Protein AF-A0A378X052-F1 (afdb_monomer_lite)

Organism: NCBI:txid134964

Secondary structure (DSSP, 8-state):
-HHHHIIIIIIHHHHHHHHTHHHHHHHHHHHHHHHHHHHHHHHHHHHHHHHHHS-SS--TT-GGGSHHHHHHHHHHHHHTTSS-HHHHHHHHHHHHTTT-BGGGTSEEGGG---EETTSBHHHHHHHHHHHT-SEEEEESSSTT-EEEEEEHHHHGGGGGGTTTSBGGGTPBPPPEEETT-BHHHHHHHHHHHT--EEEEE-TTSSEEEEEEHHHHHHHHH-S---TTTT----SEEEEETTEEEEETTSBHHHHHHHHT-----TT--BHHHHHHHHHTSPPPTT-EEEETTEEEEEEEEE-TTS-EEEEEEEEEEPPP--S-SSSSS--S--------------------------EEGGGS-HHHHHHHHHHHHHHHHTT-S-EEEEEETTS-EEEEE-EEETTEEE-HHHHHHHHHHHTT---EEEEEEES--TT-HHHHHHHHH-TT-EEEEE-TTS-EEEEE-------

Sequence (475 aa):
MVVIDYVVIGVGPRTLGRQHAYSISLAAALPVQAIGALLGPVSRLLIMIGNAITPGRGFRNGPFASEVELREIVDMAQQSGVVDSEERRMIQSVFELGDTAARAVMVPRTEMVWIEADKTVAQAMSLAVRSGHSRIPVVGENVDDILGVVYLKDLVPYADRGRSVQVRAVMRPAVFVPDSKPLDALLDEMQRRRNHMALLVDEYGGIAGLVTIEDVLEEIVGEIADEYDTDEIAPVEELGEGVYRVSTRLPVEDLGELFGLEIEEEDVDTVGGMLAHTLGRVPLPGSEVVVHGLLLQGEGGADTRGRVRVHTVVARRAEEPDELSGALADAGRGDRQGGKRRRDTRTEMAMTERESAELNTADLNAEDGKLLVLARGAMGRTGGVAGAAIRDTDGRTYAAGTVDLNTLSLSALQAAVAAAISSGAEGFEAAVLVGGQDSDPGVAAVREVSTSAVVIVTDRKGTTYRTVAGTETAR

pLDDT: mean 80.29, std 18.68, range [25.03, 97.5]

InterPro domains:
  IPR000644 CBS domain [PF00571] (107-156)
  IPR000644 CBS domain [PF00571] (167-221)
  IPR000644 CBS domain [PS51371] (106-165)
  IPR000644 CBS domain [PS51371] (170-227)
  IPR000644 CBS domain [SM00116] (111-160)
  IPR000644 CBS domain [SM00116] (173-221)
  IPR002550 CNNM, transmembrane domain [PF01595] (7-87)
  IPR002550 CNNM, transmembrane domain [PS51846] (1-87)
  IPR005170 Transporter-associated domain [PF03471] (238-294)
  IPR005170 Transporter-associated domain [SM01091] (237-319)
  IPR016169 FAD-binding, type PCMH, subdomain 2 [G3DSA:3.30.465.10] (228-316)
  IPR016193 Cytidine deaminase-like [SSF53927] (367-438)
  IPR036318 FAD-binding, type PCMH-like superfamily [SSF56176] (234-297)
  IPR044751 Ion transporter-like, CBS domain [cd04590] (102-218)
  IPR046342 CBS domain superfamily [G3DSA:3.10.580.10] (81-227)
  IPR046342 CBS domain superfamily [SSF54631] (90-224)
  IPR060251 Cytidine deaminase-like, bacterial [PF26947] (364-462)

Radius of gyration: 33.69 Å; chains: 1; bounding box: 62×85×110 Å

Foldseek 3Di:
DVVCCCCVVNPVCVVCCVVPVPVVCVVCVVVVVVVCVVCVVVVVVVQVVVVVPDDDDRDPVHPCPDPVVVLVVLVVCCVVVNADPLRSQLVVLVVCLQVDFQLVLFDFLVRAAAEEQQDFLCVVLVSCVLLVHQKHFYAYPDSQRTAAIAGNVQSVVCNVPRRPHTNNVRGDHAAEDARRDRLVVVLVVCVVVVNFKHFHAYPVRGTRGMDGNVSSVCSSNPPPPDPPPPPPPPQWDDPDPQKIKGFQAAFPVVVCVSVVHDDDDPVAGGNLRVLCVQVVHADFQQRWDQDRQKIKGFHFQQDPVRGGHGGIIIIHGHDDDDDPPPPPPPPDDDDDDDDDDDDDDDDDDDDDDDDFDKAFLVPDDPLVVVQLVLQLVQCVVVVALKKKKWAAPVRDIFIHCWDDDPVDTAHNLRVRLVVCVVVPGQATAEMEMANDDLPHVSVVVNCVRPVNHWYWYAHNVSGIITTNHHPDDDD

Structure (mmCIF, N/CA/C/O backbone):
data_AF-A0A378X052-F1
#
_entry.id   AF-A0A378X052-F1
#
loop_
_atom_site.group_PDB
_atom_site.id
_atom_site.type_symbol
_atom_site.label_atom_id
_atom_site.label_alt_id
_atom_site.label_comp_id
_atom_site.label_asym_id
_atom_site.label_entity_id
_atom_site.label_seq_id
_atom_site.pdbx_PDB_ins_code
_atom_site.Cartn_x
_atom_site.Cartn_y
_atom_site.Cartn_z
_atom_site.occupancy
_atom_site.B_iso_or_equiv
_atom_site.auth_seq_id
_atom_site.auth_comp_id
_atom_site.auth_asym_id
_atom_site.auth_atom_id
_atom_site.pdbx_PDB_model_num
ATOM 1 N N . MET A 1 1 ? -18.579 13.315 57.431 1.00 73.12 1 MET A N 1
ATOM 2 C CA . MET A 1 1 ? -19.078 12.081 56.791 1.00 73.12 1 MET A CA 1
ATOM 3 C C . MET A 1 1 ? -18.590 11.983 55.354 1.00 73.12 1 MET A C 1
ATOM 5 O O . MET A 1 1 ? -17.701 11.185 55.135 1.00 73.12 1 MET A O 1
ATOM 9 N N . VAL A 1 2 ? -18.990 12.873 54.437 1.00 84.69 2 VAL A N 1
ATOM 10 C CA . VAL A 1 2 ? -18.574 12.820 53.011 1.00 84.69 2 VAL A CA 1
ATOM 11 C C . VAL A 1 2 ? -17.053 12.752 52.788 1.00 84.69 2 VAL A C 1
ATOM 13 O O . VAL A 1 2 ? -16.582 11.921 52.025 1.00 84.69 2 VAL A O 1
ATOM 16 N N . VAL A 1 3 ? -16.264 13.575 53.488 1.00 85.62 3 VAL A N 1
ATOM 17 C CA . VAL A 1 3 ? -14.790 13.555 53.366 1.00 85.62 3 VAL A CA 1
ATOM 18 C C . VAL A 1 3 ? -14.187 12.253 53.902 1.00 85.62 3 VAL A C 1
ATOM 20 O O . VAL A 1 3 ? -13.222 11.741 53.346 1.00 85.62 3 VAL A O 1
ATOM 23 N N . ILE A 1 4 ? -14.769 11.700 54.969 1.00 89.75 4 ILE A N 1
ATOM 24 C CA . ILE A 1 4 ? -14.301 10.447 55.571 1.00 89.75 4 ILE A CA 1
ATOM 25 C C . ILE A 1 4 ? -14.615 9.284 54.629 1.00 89.75 4 ILE A C 1
ATOM 27 O O . ILE A 1 4 ? -13.723 8.492 54.356 1.00 89.75 4 ILE A O 1
ATOM 31 N N . ASP A 1 5 ? -15.821 9.230 54.062 1.00 85.44 5 ASP A N 1
ATOM 32 C CA . ASP A 1 5 ? -16.179 8.222 53.057 1.00 85.44 5 ASP A CA 1
ATOM 33 C C . ASP A 1 5 ? -15.299 8.333 51.810 1.00 85.44 5 ASP A C 1
ATOM 35 O O . ASP A 1 5 ? -14.776 7.329 51.330 1.00 85.44 5 ASP A O 1
ATOM 39 N N . TYR A 1 6 ? -15.050 9.550 51.319 1.00 88.50 6 TYR A N 1
ATOM 40 C CA . TYR A 1 6 ? -14.163 9.764 50.176 1.00 88.50 6 TYR A CA 1
ATOM 41 C C . TYR A 1 6 ? -12.750 9.225 50.435 1.00 88.50 6 TYR A C 1
ATOM 43 O O . TYR A 1 6 ? -12.160 8.580 49.569 1.00 88.50 6 TYR A O 1
ATOM 51 N N . VAL A 1 7 ? -12.208 9.433 51.637 1.00 90.38 7 VAL A N 1
ATOM 52 C CA . VAL A 1 7 ? -10.859 8.975 51.989 1.00 90.38 7 VAL A CA 1
ATOM 53 C C . VAL A 1 7 ? -10.820 7.475 52.282 1.00 90.38 7 VAL A C 1
ATOM 55 O O . VAL A 1 7 ? -9.924 6.794 51.794 1.00 90.38 7 VAL A O 1
ATOM 58 N N . VAL A 1 8 ? -11.767 6.943 53.053 1.00 89.62 8 VAL A N 1
ATOM 59 C CA . VAL A 1 8 ? -11.741 5.549 53.529 1.00 89.62 8 VAL A CA 1
ATOM 60 C C . VAL A 1 8 ? -12.218 4.568 52.460 1.00 89.62 8 VAL A C 1
ATOM 62 O O . VAL A 1 8 ? -11.667 3.477 52.356 1.00 89.62 8 VAL A O 1
ATOM 65 N N . ILE A 1 9 ? -13.209 4.950 51.652 1.00 86.56 9 ILE A N 1
ATOM 66 C CA . ILE A 1 9 ? -13.815 4.082 50.631 1.00 86.56 9 ILE A CA 1
ATOM 67 C C . ILE A 1 9 ? -13.264 4.416 49.240 1.00 86.56 9 ILE A C 1
ATOM 69 O O . ILE A 1 9 ? -13.000 3.514 48.449 1.00 86.56 9 ILE A O 1
ATOM 73 N N . GLY A 1 10 ? -13.058 5.700 48.935 1.00 82.38 10 GLY A N 1
ATOM 74 C CA . GLY A 1 10 ? -12.621 6.141 47.608 1.00 82.38 10 GLY A CA 1
ATOM 75 C C . GLY A 1 10 ? -11.108 6.062 47.397 1.00 82.38 10 GLY A C 1
ATOM 76 O O . GLY A 1 10 ? -10.620 5.298 46.562 1.00 82.38 10 GLY A O 1
ATOM 77 N N . VAL A 1 11 ? -10.354 6.890 48.123 1.00 88.75 11 VAL A N 1
ATOM 78 C CA . VAL A 1 11 ? -8.930 7.140 47.835 1.00 88.75 11 VAL A CA 1
ATOM 79 C C . VAL A 1 11 ? -8.008 6.136 48.521 1.00 88.75 11 VAL A C 1
ATOM 81 O O . VAL A 1 11 ? -7.130 5.575 47.871 1.00 88.75 11 VAL A O 1
ATOM 84 N N . GLY A 1 12 ? -8.198 5.880 49.816 1.00 89.81 12 GLY A N 1
ATOM 85 C CA . GLY A 1 12 ? -7.328 5.026 50.629 1.00 89.81 12 GLY A CA 1
ATOM 86 C C . GLY A 1 12 ? -7.104 3.632 50.032 1.00 89.81 12 GLY A C 1
ATOM 87 O O . GLY A 1 12 ? -5.948 3.258 49.820 1.00 89.81 12 GLY A O 1
ATOM 88 N N . PRO A 1 13 ? -8.167 2.885 49.677 1.00 87.50 13 PRO A N 1
ATOM 89 C CA . PRO A 1 13 ? -8.038 1.556 49.086 1.00 87.50 13 PRO A CA 1
ATOM 90 C C . PRO A 1 13 ? -7.325 1.575 47.730 1.00 87.50 13 PRO A C 1
ATOM 92 O O . PRO A 1 13 ? -6.479 0.721 47.475 1.00 87.50 13 PRO A O 1
ATOM 95 N N . ARG A 1 14 ? -7.606 2.569 46.874 1.00 83.25 14 ARG A N 1
ATOM 96 C CA . ARG A 1 14 ? -6.952 2.708 45.560 1.00 83.25 14 ARG A CA 1
ATOM 97 C C . ARG A 1 14 ? -5.465 3.011 45.698 1.00 83.25 14 ARG A C 1
ATOM 99 O O . ARG A 1 14 ? -4.650 2.419 44.994 1.00 83.25 14 ARG A O 1
ATOM 106 N N . THR A 1 15 ? -5.102 3.899 46.618 1.00 86.31 15 THR A N 1
ATOM 107 C CA . THR A 1 15 ? -3.705 4.266 46.867 1.00 86.31 15 THR A CA 1
ATOM 108 C C . THR A 1 15 ? -2.921 3.093 47.451 1.00 86.31 15 THR A C 1
ATOM 110 O O . THR A 1 15 ? -1.849 2.764 46.946 1.00 86.31 15 THR A O 1
ATOM 113 N N . LEU A 1 16 ? -3.473 2.407 48.459 1.00 87.50 16 LEU A N 1
ATOM 114 C CA . LEU A 1 16 ? -2.845 1.224 49.056 1.00 87.50 16 LEU A CA 1
ATOM 115 C C . LEU A 1 16 ? -2.733 0.070 48.055 1.00 87.50 16 LEU A C 1
ATOM 117 O O . LEU A 1 16 ? -1.683 -0.566 47.984 1.00 87.50 16 LEU A O 1
ATOM 121 N N . GLY A 1 17 ? -3.773 -0.149 47.244 1.00 86.50 17 GLY A N 1
ATOM 122 C CA . GLY A 1 17 ? -3.787 -1.141 46.171 1.00 86.50 17 GLY A CA 1
ATOM 123 C C . GLY A 1 17 ? -2.704 -0.900 45.119 1.00 86.50 17 GLY A C 1
ATOM 124 O O . GLY A 1 17 ? -2.045 -1.847 44.704 1.00 86.50 17 GLY A O 1
ATOM 125 N N . ARG A 1 18 ? -2.453 0.360 44.733 1.00 84.00 18 ARG A N 1
ATOM 126 C CA . ARG A 1 18 ? -1.378 0.701 43.782 1.00 84.00 18 ARG A CA 1
ATOM 127 C C . ARG A 1 18 ? 0.019 0.573 44.386 1.00 84.00 18 ARG A C 1
ATOM 129 O O . ARG A 1 18 ? 0.934 0.143 43.695 1.00 84.00 18 ARG A O 1
ATOM 136 N N . GLN A 1 19 ? 0.191 0.922 45.660 1.00 88.31 19 GLN A N 1
ATOM 137 C CA . GLN A 1 19 ? 1.495 0.848 46.331 1.00 88.31 19 GLN A CA 1
ATOM 138 C C . GLN A 1 19 ? 1.898 -0.587 46.709 1.00 88.31 19 GLN A C 1
ATOM 140 O O . GLN A 1 19 ? 3.080 -0.913 46.686 1.00 88.31 19 GLN A O 1
ATOM 145 N N . HIS A 1 20 ? 0.931 -1.450 47.038 1.00 89.06 20 HIS A N 1
ATOM 146 C CA . HIS A 1 20 ? 1.164 -2.810 47.542 1.00 89.06 20 HIS A CA 1
ATOM 147 C C . HIS A 1 20 ? 0.427 -3.869 46.711 1.00 89.06 20 HIS A C 1
ATOM 149 O O . HIS A 1 20 ? -0.145 -4.819 47.252 1.00 89.06 20 HIS A O 1
ATOM 155 N N . ALA A 1 21 ? 0.436 -3.708 45.385 1.00 87.00 21 ALA A N 1
ATOM 156 C CA . ALA A 1 21 ? -0.347 -4.531 44.466 1.00 87.00 21 ALA A CA 1
ATOM 157 C C . ALA A 1 21 ? -0.115 -6.037 44.668 1.00 87.00 21 ALA A C 1
ATOM 159 O O . ALA A 1 21 ? -1.074 -6.793 44.796 1.00 87.00 21 ALA A O 1
ATOM 160 N N . TYR A 1 22 ? 1.142 -6.479 44.769 1.00 88.50 22 TYR A N 1
ATOM 161 C CA . TYR A 1 22 ? 1.477 -7.903 44.875 1.00 88.50 22 TYR A CA 1
ATOM 162 C C . TYR A 1 22 ? 0.982 -8.557 46.170 1.00 88.50 22 TYR A C 1
ATOM 164 O O . TYR A 1 22 ? 0.343 -9.605 46.125 1.00 88.50 22 TYR A O 1
ATOM 172 N N . SER A 1 23 ? 1.253 -7.954 47.328 1.00 89.94 23 SER A N 1
ATOM 173 C CA . SER A 1 23 ? 0.897 -8.525 48.632 1.00 89.94 23 SER A CA 1
ATOM 174 C C . SER A 1 23 ? -0.610 -8.511 48.877 1.00 89.94 23 SER A C 1
ATOM 176 O O . SER A 1 23 ? -1.155 -9.501 49.365 1.00 89.94 23 SER A O 1
ATOM 178 N N . ILE A 1 24 ? -1.294 -7.432 48.483 1.00 90.06 24 ILE A N 1
ATOM 179 C CA . ILE A 1 24 ? -2.757 -7.349 48.565 1.00 90.06 24 ILE A CA 1
ATOM 180 C C . ILE A 1 24 ? -3.399 -8.365 47.616 1.00 90.06 24 ILE A C 1
ATOM 182 O O . ILE A 1 24 ? -4.316 -9.071 48.029 1.00 90.06 24 ILE A O 1
ATOM 186 N N . SER A 1 25 ? -2.888 -8.509 46.389 1.00 88.44 25 SER A N 1
ATOM 187 C CA . SER A 1 25 ? -3.400 -9.503 45.435 1.00 88.44 25 SER A CA 1
ATOM 188 C C . SER A 1 25 ? -3.227 -10.932 45.950 1.00 88.44 25 SER A C 1
ATOM 190 O O . SER A 1 25 ? -4.158 -11.727 45.861 1.00 88.44 25 SER A O 1
ATOM 192 N N . LEU A 1 26 ? -2.074 -11.257 46.550 1.00 92.44 26 LEU A N 1
ATOM 193 C CA . LEU A 1 26 ? -1.825 -12.587 47.112 1.00 92.44 26 LEU A CA 1
ATOM 194 C C . LEU A 1 26 ? -2.755 -12.895 48.298 1.00 92.44 26 LEU A C 1
ATOM 196 O O . LEU A 1 26 ? -3.288 -13.998 48.396 1.00 92.44 26 LEU A O 1
ATOM 200 N N . ALA A 1 27 ? -2.976 -11.918 49.183 1.00 92.00 27 ALA A N 1
ATOM 201 C CA . ALA A 1 27 ? -3.874 -12.060 50.328 1.00 92.00 27 ALA A CA 1
ATOM 202 C C . ALA A 1 27 ? -5.351 -12.154 49.904 1.00 92.00 27 ALA A C 1
ATOM 204 O O . ALA A 1 27 ? -6.118 -12.927 50.479 1.00 92.00 27 ALA A O 1
ATOM 205 N N . ALA A 1 28 ? -5.745 -11.396 48.878 1.00 90.88 28 ALA A N 1
ATOM 206 C CA . ALA A 1 28 ? -7.096 -11.404 48.327 1.00 90.88 28 ALA A CA 1
ATOM 207 C C . ALA A 1 28 ? -7.382 -12.624 47.433 1.00 90.88 28 ALA A C 1
ATOM 209 O O . ALA A 1 28 ? -8.550 -12.935 47.199 1.00 90.88 28 ALA A O 1
ATOM 210 N N . ALA A 1 29 ? -6.355 -13.349 46.975 1.00 90.06 29 ALA A N 1
ATOM 211 C CA . ALA A 1 29 ? -6.505 -14.472 46.051 1.00 90.06 29 ALA A CA 1
ATOM 212 C C . ALA A 1 29 ? -7.447 -15.565 46.581 1.00 90.06 29 ALA A C 1
ATOM 214 O O . ALA A 1 29 ? -8.354 -15.986 45.868 1.00 90.06 29 ALA A O 1
ATOM 215 N N . LEU A 1 30 ? -7.274 -15.998 47.835 1.00 92.38 30 LEU A N 1
ATOM 216 C CA . LEU A 1 30 ? -8.109 -17.041 48.449 1.00 92.38 30 LEU A CA 1
ATOM 217 C C . LEU A 1 30 ? -9.591 -16.623 48.571 1.00 92.38 30 LEU A C 1
ATOM 219 O O . LEU A 1 30 ? -10.451 -17.369 48.097 1.00 92.38 30 LEU A O 1
ATOM 223 N N . PRO A 1 31 ? -9.921 -15.447 49.145 1.00 92.94 31 PRO A N 1
ATOM 224 C CA . PRO A 1 31 ? -11.292 -14.937 49.163 1.00 92.94 31 PRO A CA 1
ATOM 225 C C . PRO A 1 31 ? -11.916 -14.828 47.769 1.00 92.94 31 PRO A C 1
ATOM 227 O O . PRO A 1 31 ? -13.042 -15.277 47.559 1.00 92.94 31 PRO A O 1
ATOM 230 N N . VAL A 1 32 ? -11.180 -14.269 46.806 1.00 90.38 32 VAL A N 1
ATOM 231 C CA . VAL A 1 32 ? -11.664 -14.073 45.434 1.00 90.38 32 VAL A CA 1
ATOM 232 C C . VAL A 1 32 ? -11.910 -15.415 44.741 1.00 90.38 32 VAL A C 1
ATOM 234 O O . VAL A 1 32 ? -12.939 -15.582 44.091 1.00 90.38 32 VAL A O 1
ATOM 237 N N . GLN A 1 33 ? -11.035 -16.406 44.931 1.00 88.19 33 GLN A N 1
ATOM 238 C CA . GLN A 1 33 ? -11.235 -17.759 44.401 1.00 88.19 33 GLN A CA 1
ATOM 239 C C . GLN A 1 33 ? -12.450 -18.454 45.019 1.00 88.19 33 GLN A C 1
ATOM 241 O O . GLN A 1 33 ? -13.206 -19.104 44.300 1.00 88.19 33 GLN A O 1
ATOM 246 N N . ALA A 1 34 ? -12.674 -18.301 46.327 1.00 92.06 34 ALA A N 1
ATOM 247 C CA . ALA A 1 34 ? -13.849 -18.859 46.992 1.00 92.06 34 ALA A CA 1
ATOM 248 C C . ALA A 1 34 ? -15.151 -18.246 46.448 1.00 92.06 34 ALA A C 1
ATOM 250 O O . ALA A 1 34 ? -16.103 -18.970 46.150 1.00 92.06 34 ALA A O 1
ATOM 251 N N . ILE A 1 35 ? -15.171 -16.925 46.247 1.00 92.69 35 ILE A N 1
ATOM 252 C CA . ILE A 1 35 ? -16.292 -16.212 45.621 1.00 92.69 35 ILE A CA 1
ATOM 253 C C . ILE A 1 35 ? -16.491 -16.684 44.175 1.00 92.69 35 ILE A C 1
ATOM 255 O O . ILE A 1 35 ? -17.616 -16.981 43.777 1.00 92.69 35 ILE A O 1
ATOM 259 N N . GLY A 1 36 ? -15.411 -16.813 43.402 1.00 85.88 36 GLY A N 1
ATOM 260 C CA . GLY A 1 36 ? -15.455 -17.299 42.024 1.00 85.88 36 GLY A CA 1
ATOM 261 C C . GLY A 1 36 ? -15.967 -18.737 41.912 1.00 85.88 36 GLY A C 1
ATOM 262 O O . GLY A 1 36 ? -16.753 -19.041 41.020 1.00 85.88 36 GLY A O 1
ATOM 263 N N . ALA A 1 37 ? -15.596 -19.617 42.844 1.00 89.75 37 ALA A N 1
ATOM 264 C CA . ALA A 1 37 ? -16.105 -20.985 42.898 1.00 89.75 37 ALA A CA 1
ATOM 265 C C . ALA A 1 37 ? -17.599 -21.036 43.262 1.00 89.75 37 ALA A C 1
ATOM 267 O O . ALA A 1 37 ? -18.335 -21.851 42.708 1.00 89.75 37 ALA A O 1
ATOM 268 N N . LEU A 1 38 ? -18.052 -20.146 44.152 1.00 93.56 38 LEU A N 1
ATOM 269 C CA . LEU A 1 38 ? -19.451 -20.048 44.568 1.00 93.56 38 LEU A CA 1
ATOM 270 C C . LEU A 1 38 ? -20.352 -19.464 43.467 1.00 93.56 38 LEU A C 1
ATOM 272 O O . LEU A 1 38 ? -21.438 -19.984 43.224 1.00 93.56 38 LEU A O 1
ATOM 276 N N . LEU A 1 39 ? -19.908 -18.396 42.799 1.00 91.19 39 LEU A N 1
ATOM 277 C CA . LEU A 1 39 ? -20.659 -17.707 41.740 1.00 91.19 39 LEU A CA 1
ATOM 278 C C . LEU A 1 39 ? -20.468 -18.338 40.351 1.00 91.19 39 LEU A C 1
ATOM 280 O O . LEU A 1 39 ? -21.279 -18.112 39.455 1.00 91.19 39 LEU A O 1
ATOM 284 N N . GLY A 1 40 ? -19.437 -19.163 40.166 1.00 86.06 40 GLY A N 1
ATOM 285 C CA . GLY A 1 40 ? -19.103 -19.822 38.901 1.00 86.06 40 GLY A CA 1
ATOM 286 C C . GLY A 1 40 ? -20.230 -20.641 38.247 1.00 86.06 40 GLY A C 1
ATOM 287 O O . GLY A 1 40 ? -20.376 -20.582 37.027 1.00 86.06 40 GLY A O 1
ATOM 288 N N . PRO A 1 41 ? -21.064 -21.399 38.988 1.00 89.62 41 PRO A N 1
ATOM 289 C CA . PRO A 1 41 ? -22.202 -22.109 38.405 1.00 89.62 41 PRO A CA 1
ATOM 290 C C . PRO A 1 41 ? -23.249 -21.148 37.834 1.00 89.62 41 PRO A C 1
ATOM 292 O O . PRO A 1 41 ? -23.812 -21.405 36.771 1.00 89.62 41 PRO A O 1
ATOM 295 N N . VAL A 1 42 ? -23.476 -20.025 38.523 1.00 90.50 42 VAL A N 1
ATOM 296 C CA . VAL A 1 42 ? -24.432 -18.991 38.113 1.00 90.50 42 VAL A CA 1
ATOM 297 C C . VAL A 1 42 ? -23.926 -18.281 36.862 1.00 90.50 42 VAL A C 1
ATOM 299 O O . VAL A 1 42 ? -24.674 -18.148 35.898 1.00 90.50 42 VAL A O 1
ATOM 302 N N . SER A 1 43 ? -22.648 -17.890 36.828 1.00 83.69 43 SER A N 1
ATOM 303 C CA . SER A 1 43 ? -22.068 -17.240 35.649 1.00 83.69 43 SER A CA 1
ATOM 304 C C . SER A 1 43 ? -22.078 -18.156 34.423 1.00 83.69 43 SER A C 1
ATOM 306 O O . SER A 1 43 ? -22.473 -17.718 33.346 1.00 83.69 43 SER A O 1
ATOM 308 N N . ARG A 1 44 ? -21.746 -19.447 34.571 1.00 82.62 44 ARG A N 1
ATOM 309 C CA . ARG A 1 44 ? -21.831 -20.430 33.473 1.00 82.62 44 ARG A CA 1
ATOM 310 C C . ARG A 1 44 ? -23.252 -20.609 32.952 1.00 82.62 44 ARG A C 1
ATOM 312 O O . ARG A 1 44 ? -23.435 -20.707 31.742 1.00 82.62 44 ARG A O 1
ATOM 319 N N . LEU A 1 45 ? -24.244 -20.645 33.843 1.00 86.38 45 LEU A N 1
ATOM 320 C CA . LEU A 1 45 ? -25.652 -20.720 33.456 1.00 86.38 45 LEU A CA 1
ATOM 321 C C . LEU A 1 45 ? -26.068 -19.477 32.656 1.00 86.38 45 LEU A C 1
ATOM 323 O O . LEU A 1 45 ? -26.689 -19.607 31.605 1.00 86.38 45 LEU A O 1
ATOM 327 N N . LEU A 1 46 ? -25.675 -18.284 33.111 1.00 84.62 46 LEU A N 1
ATOM 328 C CA . LEU A 1 46 ? -25.952 -17.028 32.410 1.00 84.62 46 LEU A CA 1
ATOM 329 C C . LEU A 1 46 ? -25.262 -16.963 31.039 1.00 84.62 46 LEU A C 1
ATOM 331 O O . LEU A 1 46 ? -25.900 -16.571 30.068 1.00 84.62 46 LEU A O 1
ATOM 335 N N . ILE A 1 47 ? -24.003 -17.403 30.930 1.00 80.31 47 ILE A N 1
ATOM 336 C CA . ILE A 1 47 ? -23.273 -17.477 29.651 1.00 80.31 47 ILE A CA 1
ATOM 337 C C . ILE A 1 47 ? -23.941 -18.476 28.697 1.00 80.31 47 ILE A C 1
ATOM 339 O O . ILE A 1 47 ? -24.064 -18.195 27.508 1.00 80.31 47 ILE A O 1
ATOM 343 N N . MET A 1 48 ? -24.406 -19.625 29.200 1.00 82.06 48 MET A N 1
ATOM 344 C CA . MET A 1 48 ? -25.129 -20.615 28.394 1.00 82.06 48 MET A CA 1
ATOM 345 C C . MET A 1 48 ? -26.423 -20.028 27.819 1.00 82.06 48 MET A C 1
ATOM 347 O O . MET A 1 48 ? -26.689 -20.194 26.632 1.00 82.06 48 MET A O 1
ATOM 351 N N . ILE A 1 49 ? -27.202 -19.325 28.647 1.00 84.56 49 ILE A N 1
ATOM 352 C CA . ILE A 1 49 ? -28.439 -18.661 28.217 1.00 84.56 49 ILE A CA 1
ATOM 353 C C . ILE A 1 49 ? -28.123 -17.544 27.214 1.00 84.56 49 ILE A C 1
ATOM 355 O O . ILE A 1 49 ? -28.766 -17.467 26.172 1.00 84.56 49 ILE A O 1
ATOM 359 N N . GLY A 1 50 ? -27.104 -16.722 27.481 1.00 79.06 50 GLY A N 1
ATOM 360 C CA . GLY A 1 50 ? -26.674 -15.652 26.578 1.00 79.06 50 GLY A CA 1
ATOM 361 C C . GLY A 1 50 ? -26.249 -16.175 25.204 1.00 79.06 50 GLY A C 1
ATOM 362 O O . GLY A 1 50 ? -26.752 -15.711 24.187 1.00 79.06 50 GLY A O 1
ATOM 363 N N . ASN A 1 51 ? -25.409 -17.212 25.163 1.00 79.44 51 ASN A N 1
ATOM 364 C CA . ASN A 1 51 ? -24.964 -17.838 23.913 1.00 79.44 51 ASN A CA 1
ATOM 365 C C . ASN A 1 51 ? -26.105 -18.520 23.132 1.00 79.44 51 ASN A C 1
ATOM 367 O O . ASN A 1 51 ? -25.975 -18.712 21.929 1.00 79.44 51 ASN A O 1
ATOM 371 N N . ALA A 1 52 ? -27.199 -18.913 23.793 1.00 80.81 52 ALA A N 1
ATOM 372 C CA . ALA A 1 52 ? -28.370 -19.489 23.129 1.00 80.81 52 ALA A CA 1
ATOM 373 C C . ALA A 1 52 ? -29.272 -18.427 22.476 1.00 80.81 52 ALA A C 1
ATOM 375 O O . ALA A 1 52 ? -30.022 -18.747 21.556 1.00 80.81 52 ALA A O 1
ATOM 376 N N . ILE A 1 53 ? -29.221 -17.184 22.963 1.00 82.81 53 ILE A N 1
ATOM 377 C CA . ILE A 1 53 ? -30.058 -16.072 22.491 1.00 82.81 53 ILE A CA 1
ATOM 378 C C . ILE A 1 53 ? -29.320 -15.234 21.434 1.00 82.81 53 ILE A C 1
ATOM 380 O O . ILE A 1 53 ? -29.954 -14.712 20.519 1.00 82.81 53 ILE A O 1
ATOM 384 N N . THR A 1 54 ? -27.993 -15.122 21.524 1.00 70.94 54 THR A N 1
ATOM 385 C CA . THR A 1 54 ? -27.187 -14.307 20.604 1.00 70.94 54 THR A CA 1
ATOM 386 C C . THR A 1 54 ? -26.728 -15.115 19.376 1.00 70.94 54 THR A C 1
ATOM 388 O O . THR A 1 54 ? -26.097 -16.159 19.545 1.00 70.94 54 THR A O 1
ATOM 391 N N . PRO A 1 55 ? -26.977 -14.655 18.133 1.00 57.06 55 PRO A N 1
ATOM 392 C CA . PRO A 1 55 ? -26.474 -15.316 16.926 1.00 57.06 55 PRO A CA 1
ATOM 393 C C . PRO A 1 55 ? -24.953 -15.122 16.762 1.00 57.06 55 PRO A C 1
ATOM 395 O O . PRO A 1 55 ? -24.460 -14.001 16.842 1.00 57.06 55 PRO A O 1
ATOM 398 N N . GLY A 1 56 ? -24.203 -16.205 16.513 1.00 71.00 56 GLY A N 1
ATOM 399 C CA . GLY A 1 56 ? -22.753 -16.168 16.255 1.00 71.00 56 GLY A CA 1
ATOM 400 C C . GLY A 1 56 ? -21.964 -17.330 16.878 1.00 71.00 56 GLY A C 1
ATOM 401 O O . GLY A 1 56 ? -22.532 -18.251 17.466 1.00 71.00 56 GLY A O 1
ATOM 402 N N . ARG A 1 57 ? -20.627 -17.304 16.757 1.00 58.00 57 ARG A N 1
ATOM 403 C CA . ARG A 1 57 ? -19.727 -18.219 17.487 1.00 58.00 57 ARG A CA 1
ATOM 404 C C . ARG A 1 57 ? -19.631 -17.743 18.944 1.00 58.00 57 ARG A C 1
ATOM 406 O O . ARG A 1 57 ? -18.889 -16.817 19.237 1.00 58.00 57 ARG A O 1
ATOM 413 N N . GLY A 1 58 ? -20.403 -18.344 19.850 1.00 56.94 58 GLY A N 1
ATOM 414 C CA . GLY A 1 58 ? -20.399 -17.974 21.274 1.00 56.94 58 GLY A CA 1
ATOM 415 C C . GLY A 1 58 ? -19.023 -18.106 21.951 1.00 56.94 58 GLY A C 1
ATOM 416 O O . GLY A 1 58 ? -18.203 -18.950 21.582 1.00 56.94 58 GLY A O 1
ATOM 417 N N . PHE A 1 59 ? -18.772 -17.294 22.983 1.00 56.47 59 PHE A N 1
ATOM 418 C CA . PHE A 1 59 ? -17.493 -17.272 23.701 1.00 56.47 59 PHE A CA 1
ATOM 419 C C . PHE A 1 59 ? -17.375 -18.458 24.672 1.00 56.47 59 PHE A C 1
ATOM 421 O O . PHE A 1 59 ? -18.161 -18.586 25.614 1.00 56.47 59 PHE A O 1
ATOM 428 N N . ARG A 1 60 ? -16.358 -19.317 24.485 1.00 54.97 60 ARG A N 1
ATOM 429 C CA . ARG A 1 60 ? -16.105 -20.513 25.324 1.00 54.97 60 ARG A CA 1
ATOM 430 C C . ARG A 1 60 ? -15.863 -20.204 26.812 1.00 54.97 60 ARG A C 1
ATOM 432 O O . ARG A 1 60 ? -16.156 -21.058 27.642 1.00 54.97 60 ARG A O 1
ATOM 439 N N . ASN A 1 61 ? -15.377 -19.003 27.139 1.00 55.44 61 ASN A N 1
ATOM 440 C CA . ASN A 1 61 ? -15.072 -18.560 28.508 1.00 55.44 61 ASN A CA 1
ATOM 441 C C . ASN A 1 61 ? -15.985 -17.415 29.003 1.00 55.44 61 ASN A C 1
ATOM 443 O O . ASN A 1 61 ? -15.726 -16.838 30.056 1.00 55.44 61 ASN A O 1
ATOM 447 N N . GLY A 1 62 ? -17.063 -17.099 28.273 1.00 55.78 62 GLY A N 1
ATOM 448 C CA . GLY A 1 62 ? -17.868 -15.894 28.500 1.00 55.78 62 GLY A CA 1
ATOM 449 C C . GLY A 1 62 ? -17.229 -14.626 27.911 1.00 55.78 62 GLY A C 1
ATOM 450 O O . GLY A 1 62 ? -16.109 -14.685 27.407 1.00 55.78 62 GLY A O 1
ATOM 451 N N . PRO A 1 63 ? -17.932 -13.481 27.948 1.00 53.50 63 PRO A N 1
ATOM 452 C CA . PRO A 1 63 ? -17.456 -12.230 27.345 1.00 53.50 63 PRO A CA 1
ATOM 453 C C . PRO A 1 63 ? -16.262 -11.597 28.095 1.00 53.50 63 PRO A C 1
ATOM 455 O O . PRO A 1 63 ? -15.531 -10.799 27.519 1.00 53.50 63 PRO A O 1
ATOM 458 N N . PHE A 1 64 ? -16.015 -12.011 29.343 1.00 51.62 64 PHE A N 1
ATOM 459 C CA . PHE A 1 64 ? -15.101 -11.381 30.315 1.00 51.62 64 PHE A CA 1
ATOM 460 C C . PHE A 1 64 ? -13.639 -11.869 30.282 1.00 51.62 64 PHE A C 1
ATOM 462 O O . PHE A 1 64 ? -12.959 -11.846 31.298 1.00 51.62 64 PHE A O 1
ATOM 469 N N . ALA A 1 65 ? -13.197 -12.469 29.184 1.00 56.19 65 ALA A N 1
ATOM 470 C CA . ALA A 1 65 ? -11.786 -12.821 28.972 1.00 56.19 65 ALA A CA 1
ATOM 471 C C . ALA A 1 65 ? -11.425 -12.707 27.485 1.00 56.19 65 ALA A C 1
ATOM 473 O O . ALA A 1 65 ? -10.523 -13.383 26.989 1.00 56.19 65 ALA A O 1
ATOM 474 N N . SER A 1 66 ? -12.234 -11.944 26.749 1.00 65.50 66 SER A N 1
ATOM 475 C CA . SER A 1 66 ? -12.170 -11.838 25.301 1.00 65.50 66 SER A CA 1
ATOM 476 C C . SER A 1 66 ? -11.484 -10.538 24.902 1.00 65.50 66 SER A C 1
ATOM 478 O O . SER A 1 66 ? -11.372 -9.605 25.691 1.00 65.50 66 SER A O 1
ATOM 480 N N . GLU A 1 67 ? -11.064 -10.472 23.648 1.00 68.75 67 GLU A N 1
ATOM 481 C CA . GLU A 1 67 ? -10.617 -9.260 22.955 1.00 68.75 67 GLU A CA 1
ATOM 482 C C . GLU A 1 67 ? -11.520 -8.039 23.217 1.00 68.75 67 GLU A C 1
ATOM 484 O O . GLU A 1 67 ? -11.044 -6.911 23.245 1.00 68.75 67 GLU A O 1
ATOM 489 N N . VAL A 1 68 ? -12.811 -8.262 23.498 1.00 69.81 68 VAL A N 1
ATOM 490 C CA . VAL A 1 68 ? -13.782 -7.225 23.877 1.00 69.81 68 VAL A CA 1
ATOM 491 C C . VAL A 1 68 ? -13.399 -6.509 25.178 1.00 69.81 68 VAL A C 1
ATOM 493 O O . VAL A 1 68 ? -13.493 -5.291 25.237 1.00 69.81 68 VAL A O 1
ATOM 496 N N . GLU A 1 69 ? -12.912 -7.216 26.200 1.00 73.56 69 GLU A N 1
ATOM 497 C CA . GLU A 1 69 ? -12.493 -6.587 27.464 1.00 73.56 69 GLU A CA 1
ATOM 498 C C . GLU A 1 69 ? -11.224 -5.744 27.272 1.00 73.56 69 GLU A C 1
ATOM 500 O O . GLU A 1 69 ? -11.104 -4.650 27.819 1.00 73.56 69 GLU A O 1
ATOM 505 N N . LEU A 1 70 ? -10.288 -6.218 26.441 1.00 76.12 70 LEU A N 1
ATOM 506 C CA . LEU A 1 70 ? -9.107 -5.443 26.054 1.00 76.12 70 LEU A CA 1
ATOM 507 C C . LEU A 1 70 ? -9.499 -4.173 25.291 1.00 76.12 70 LEU A C 1
ATOM 509 O O . LEU A 1 70 ? -8.966 -3.109 25.598 1.00 76.12 70 LEU A O 1
ATOM 513 N N . ARG A 1 71 ? -10.467 -4.255 24.371 1.00 80.62 71 ARG A N 1
ATOM 514 C CA . ARG A 1 71 ? -11.028 -3.079 23.690 1.00 80.62 71 ARG A CA 1
ATOM 515 C C . ARG A 1 71 ? -11.669 -2.099 24.668 1.00 80.62 71 ARG A C 1
ATOM 517 O O . ARG A 1 71 ? -11.353 -0.917 24.615 1.00 80.62 71 ARG A O 1
ATOM 524 N N . GLU A 1 72 ? -12.475 -2.584 25.614 1.00 80.25 72 GLU A N 1
ATOM 525 C CA . GLU A 1 72 ? -13.081 -1.737 26.651 1.00 80.25 72 GLU A CA 1
ATOM 526 C C . GLU A 1 72 ? -12.022 -1.024 27.505 1.00 80.25 72 GLU A C 1
ATOM 528 O O . GLU A 1 72 ? -12.186 0.146 27.851 1.00 80.25 72 GLU A O 1
ATOM 533 N N . ILE A 1 73 ? -10.908 -1.691 27.828 1.00 82.44 73 ILE A N 1
ATOM 534 C CA . ILE A 1 73 ? -9.786 -1.070 28.547 1.00 82.44 73 ILE A CA 1
ATOM 535 C C . ILE A 1 73 ? -9.150 0.050 27.718 1.00 82.44 73 ILE A C 1
ATOM 537 O O . ILE A 1 73 ? -8.861 1.116 28.266 1.00 82.44 73 ILE A O 1
ATOM 541 N N . VAL A 1 74 ? -8.942 -0.171 26.420 1.00 83.25 74 VAL A N 1
ATOM 542 C CA . VAL A 1 74 ? -8.383 0.842 25.513 1.00 83.25 74 VAL A CA 1
ATOM 543 C C . VAL A 1 74 ? -9.355 2.022 25.368 1.00 83.25 74 VAL A C 1
ATOM 545 O O . VAL A 1 74 ? -8.930 3.172 25.465 1.00 83.25 74 VAL A O 1
ATOM 548 N N . ASP A 1 75 ? -10.659 1.766 25.249 1.00 80.69 75 ASP A N 1
ATOM 549 C CA . ASP A 1 75 ? -11.691 2.808 25.190 1.00 80.69 75 ASP A CA 1
ATOM 550 C C . ASP A 1 75 ? -11.749 3.628 26.492 1.00 80.69 75 ASP A C 1
ATOM 552 O O . ASP A 1 75 ? -11.801 4.859 26.462 1.00 80.69 75 ASP A O 1
ATOM 556 N N . MET A 1 76 ? -11.671 2.974 27.657 1.00 82.06 76 MET A N 1
ATOM 557 C CA . MET A 1 76 ? -11.581 3.664 28.950 1.00 82.06 76 MET A CA 1
ATOM 558 C C . MET A 1 76 ? -10.297 4.494 29.075 1.00 82.06 76 MET A C 1
ATOM 560 O O . MET A 1 76 ? -10.321 5.582 29.661 1.00 82.06 76 MET A O 1
ATOM 564 N N . ALA A 1 77 ? -9.175 4.005 28.540 1.00 81.56 77 ALA A N 1
ATOM 565 C CA . ALA A 1 77 ? -7.911 4.733 28.522 1.00 81.56 77 ALA A CA 1
ATOM 566 C C . ALA A 1 77 ? -7.994 5.982 27.630 1.00 81.56 77 ALA A C 1
ATOM 568 O O . ALA A 1 77 ? -7.498 7.037 28.034 1.00 81.56 77 ALA A O 1
ATOM 569 N N . GLN A 1 78 ? -8.697 5.902 26.495 1.00 82.75 78 GLN A N 1
ATOM 570 C CA . GLN A 1 78 ? -8.953 7.052 25.627 1.00 82.75 78 GLN A CA 1
ATOM 571 C C . GLN A 1 78 ? -9.850 8.094 26.302 1.00 82.75 78 GLN A C 1
ATOM 573 O O . GLN A 1 78 ? -9.499 9.271 26.351 1.00 82.75 78 GLN A O 1
ATOM 578 N N . GLN A 1 79 ? -10.955 7.673 26.926 1.00 80.25 79 GLN A N 1
ATOM 579 C CA . GLN A 1 79 ? -11.834 8.578 27.686 1.00 80.25 79 GLN A CA 1
ATOM 580 C C . GLN A 1 79 ? -11.119 9.253 28.865 1.00 80.25 79 GLN A C 1
ATOM 582 O O . GLN A 1 79 ? -11.454 10.372 29.251 1.00 80.25 79 GLN A O 1
ATOM 587 N N . SER A 1 80 ? -10.128 8.570 29.440 1.00 78.31 80 SER A N 1
ATOM 588 C CA . SER A 1 80 ? -9.299 9.095 30.528 1.00 78.31 80 SER A CA 1
ATOM 589 C C . SER A 1 80 ? -8.147 9.986 30.037 1.00 78.31 80 SER A C 1
ATOM 591 O O . SER A 1 80 ? -7.388 10.484 30.869 1.00 78.31 80 SER A O 1
ATOM 593 N N . GLY A 1 81 ? -7.996 10.172 28.718 1.00 79.00 81 GLY A N 1
ATOM 594 C CA . GLY A 1 81 ? -6.935 10.966 28.091 1.00 79.00 81 GLY A CA 1
ATOM 595 C C . GLY A 1 81 ? -5.539 10.340 28.169 1.00 79.00 81 GLY A C 1
ATOM 596 O O . GLY A 1 81 ? -4.547 11.051 28.061 1.00 79.00 81 GLY A O 1
ATOM 597 N N . VAL A 1 82 ? -5.450 9.032 28.424 1.00 81.75 82 VAL A N 1
ATOM 598 C CA . VAL A 1 82 ? -4.178 8.289 28.500 1.00 81.75 82 VAL A CA 1
ATOM 599 C C . VAL A 1 82 ? -3.730 7.807 27.121 1.00 81.75 82 VAL A C 1
ATOM 601 O O . VAL A 1 82 ? -2.535 7.640 26.906 1.00 81.75 82 VAL A O 1
ATOM 604 N N . VAL A 1 83 ? -4.686 7.564 26.225 1.00 78.62 83 VAL A N 1
ATOM 605 C CA . VAL A 1 83 ? -4.477 7.075 24.858 1.00 78.62 83 VAL A CA 1
ATOM 606 C C . VAL A 1 83 ? -5.184 8.036 23.912 1.00 78.62 83 VAL A C 1
ATOM 608 O O . VAL A 1 83 ? -6.333 8.403 24.168 1.00 78.62 83 VAL A O 1
ATOM 611 N N . ASP A 1 84 ? -4.522 8.459 22.844 1.00 80.00 84 ASP A N 1
ATOM 612 C CA . ASP A 1 84 ? -5.157 9.309 21.842 1.00 80.00 84 ASP A CA 1
ATOM 613 C C . ASP A 1 84 ? -6.129 8.522 20.938 1.00 80.00 84 ASP A C 1
ATOM 615 O O . ASP A 1 84 ? -6.120 7.290 20.855 1.00 80.00 84 ASP A O 1
ATOM 619 N N . SER A 1 85 ? -7.011 9.242 20.248 1.00 78.19 85 SER A N 1
ATOM 620 C CA . SER A 1 85 ? -7.913 8.690 19.240 1.00 78.19 85 SER A CA 1
ATOM 621 C C . SER A 1 85 ? -7.200 7.918 18.118 1.00 78.19 85 SER A C 1
ATOM 623 O O . SER A 1 85 ? -7.733 6.905 17.657 1.00 78.19 85 SER A O 1
ATOM 625 N N . GLU A 1 86 ? -6.011 8.350 17.694 1.00 78.38 86 GLU A N 1
ATOM 626 C CA . GLU A 1 86 ? -5.214 7.673 16.669 1.00 78.38 86 GLU A CA 1
ATOM 627 C C . GLU A 1 86 ? -4.590 6.379 17.197 1.00 78.38 86 GLU A C 1
ATOM 629 O O . GLU A 1 86 ? -4.755 5.317 16.599 1.00 78.38 86 GLU A O 1
ATOM 634 N N . GLU A 1 87 ? -3.979 6.433 18.380 1.00 81.75 87 GLU A N 1
ATOM 635 C CA . GLU A 1 87 ? -3.421 5.259 19.056 1.00 81.75 87 GLU A CA 1
ATOM 636 C C . GLU A 1 87 ? -4.494 4.191 19.303 1.00 81.75 87 GLU A C 1
ATOM 638 O O . GLU A 1 87 ? -4.260 3.001 19.087 1.00 81.75 87 GLU A O 1
ATOM 643 N N . ARG A 1 88 ? -5.709 4.609 19.680 1.00 83.06 88 ARG A N 1
ATOM 644 C CA . ARG A 1 88 ? -6.865 3.714 19.810 1.00 83.06 88 ARG A CA 1
ATOM 645 C C . ARG A 1 88 ? -7.217 3.032 18.488 1.00 83.06 88 ARG A C 1
ATOM 647 O O . ARG A 1 88 ? -7.490 1.833 18.494 1.00 83.06 88 ARG A O 1
ATOM 654 N N . ARG A 1 89 ? -7.227 3.776 17.373 1.00 82.25 89 ARG A N 1
ATOM 655 C CA . ARG A 1 89 ? -7.495 3.217 16.036 1.00 82.25 89 ARG A CA 1
ATOM 656 C C . ARG A 1 89 ? -6.436 2.190 15.655 1.00 82.25 89 ARG A C 1
ATOM 658 O O . ARG A 1 89 ? -6.805 1.077 15.308 1.00 82.25 89 ARG A O 1
ATOM 665 N N . MET A 1 90 ? -5.155 2.513 15.833 1.00 86.62 90 MET A N 1
ATOM 666 C CA . MET A 1 90 ? -4.070 1.573 15.542 1.00 86.62 90 MET A CA 1
ATOM 667 C C . MET A 1 90 ? -4.192 0.282 16.357 1.00 86.62 90 MET A C 1
ATOM 669 O O . MET A 1 90 ? -4.086 -0.815 15.813 1.00 86.62 90 MET A O 1
ATOM 673 N N . ILE A 1 91 ? -4.465 0.388 17.663 1.00 86.00 91 ILE A N 1
ATOM 674 C CA . ILE A 1 91 ? -4.657 -0.785 18.529 1.00 86.00 91 ILE A CA 1
ATOM 675 C C . ILE A 1 91 ? -5.843 -1.632 18.049 1.00 86.00 91 ILE A C 1
ATOM 677 O O . ILE A 1 91 ? -5.751 -2.859 18.028 1.00 86.00 91 ILE A O 1
ATOM 681 N N . GLN A 1 92 ? -6.941 -0.993 17.643 1.00 82.62 92 GLN A N 1
ATOM 682 C CA . GLN A 1 92 ? -8.104 -1.686 17.101 1.00 82.62 92 GLN A CA 1
ATOM 683 C C . GLN A 1 92 ? -7.770 -2.430 15.800 1.00 82.62 92 GLN A C 1
ATOM 685 O O . GLN A 1 92 ? -8.099 -3.612 15.688 1.00 82.62 92 GLN A O 1
ATOM 690 N N . SER A 1 93 ? -7.061 -1.787 14.872 1.00 87.06 93 SER A N 1
ATOM 691 C CA . SER A 1 93 ? -6.627 -2.399 13.614 1.00 87.06 93 SER A CA 1
ATOM 692 C C . SER A 1 93 ? -5.715 -3.611 13.823 1.00 87.06 93 SER A C 1
ATOM 694 O O . SER A 1 93 ? -5.824 -4.604 13.105 1.00 87.06 93 SER A O 1
ATOM 696 N N . VAL A 1 94 ? -4.848 -3.590 14.845 1.00 87.38 94 VAL A N 1
ATOM 697 C CA . VAL A 1 94 ? -4.016 -4.757 15.200 1.00 87.38 94 VAL A CA 1
ATOM 698 C C . VAL A 1 94 ? -4.875 -5.970 15.562 1.00 87.38 94 VAL A C 1
ATOM 700 O O . VAL A 1 94 ? -4.516 -7.092 15.203 1.00 87.38 94 VAL A O 1
ATOM 703 N N . PHE A 1 95 ? -5.997 -5.772 16.259 1.00 83.56 95 PHE A N 1
ATOM 704 C CA . PHE A 1 95 ? -6.906 -6.872 16.584 1.00 83.56 95 PHE A CA 1
ATOM 705 C C . PHE A 1 95 ? -7.616 -7.420 15.339 1.00 83.56 95 PHE A C 1
ATOM 707 O O . PHE A 1 95 ? -7.778 -8.630 15.212 1.00 83.56 95 PHE A O 1
ATOM 714 N N . GLU A 1 96 ? -7.990 -6.549 14.402 1.00 84.38 96 GLU A N 1
ATOM 715 C CA . GLU A 1 96 ? -8.699 -6.925 13.170 1.00 84.38 96 GLU A CA 1
ATOM 716 C C . GLU A 1 96 ? -7.799 -7.666 12.167 1.00 84.38 96 GLU A C 1
ATOM 718 O O . GLU A 1 96 ? -8.270 -8.526 11.422 1.00 84.38 96 GLU A O 1
ATOM 723 N N . LEU A 1 97 ? -6.486 -7.425 12.207 1.00 87.50 97 LEU A N 1
ATOM 724 C CA . LEU A 1 97 ? -5.502 -8.036 11.309 1.00 87.50 97 LEU A CA 1
ATOM 725 C C . LEU A 1 97 ? -5.518 -9.579 11.315 1.00 87.50 97 LEU A C 1
ATOM 727 O O . LEU A 1 97 ? -5.220 -10.207 10.299 1.00 87.50 97 LEU A O 1
ATOM 731 N N . GLY A 1 98 ? -5.859 -10.199 12.450 1.00 85.25 98 GLY A N 1
ATOM 732 C CA . GLY A 1 98 ? -5.953 -11.659 12.572 1.00 85.25 98 GLY A CA 1
ATOM 733 C C . GLY A 1 98 ? -7.161 -12.272 11.853 1.00 85.25 98 GLY A C 1
ATOM 734 O O . GLY A 1 98 ? -7.127 -13.447 11.482 1.00 85.25 98 GLY A O 1
ATOM 735 N N . ASP A 1 99 ? -8.209 -11.481 11.624 1.00 86.38 99 ASP A N 1
ATOM 736 C CA . ASP A 1 99 ? -9.427 -11.903 10.927 1.00 86.38 99 ASP A CA 1
ATOM 737 C C . ASP A 1 99 ? -9.440 -11.463 9.450 1.00 86.38 99 ASP A C 1
ATOM 739 O O . ASP A 1 99 ? -10.164 -12.042 8.631 1.00 86.38 99 ASP A O 1
ATOM 743 N N . THR A 1 100 ? -8.617 -10.479 9.081 1.00 90.56 100 THR A N 1
ATOM 744 C CA . THR A 1 100 ? -8.489 -9.993 7.704 1.00 90.56 100 THR A CA 1
ATOM 745 C C . THR A 1 100 ? -7.649 -10.945 6.850 1.00 90.56 100 THR A C 1
ATOM 747 O O . THR A 1 100 ? -6.508 -11.281 7.171 1.00 90.56 100 THR A O 1
ATOM 750 N N . ALA A 1 101 ? -8.210 -11.385 5.722 1.00 94.88 101 ALA A N 1
ATOM 751 C CA . ALA A 1 101 ? -7.510 -12.215 4.742 1.00 94.88 101 ALA A CA 1
ATOM 752 C C . ALA A 1 101 ? -6.672 -11.362 3.776 1.00 94.88 101 ALA A C 1
ATOM 754 O O . ALA A 1 101 ? -7.094 -10.274 3.392 1.00 94.88 101 ALA A O 1
ATOM 755 N N . ALA A 1 102 ? -5.543 -11.894 3.299 1.00 96.00 102 ALA A N 1
ATOM 756 C CA . ALA A 1 102 ? -4.636 -11.199 2.380 1.00 96.00 102 ALA A CA 1
ATOM 757 C C . ALA A 1 102 ? -5.320 -10.670 1.109 1.00 96.00 102 ALA A C 1
ATOM 759 O O . ALA A 1 102 ? -4.986 -9.585 0.642 1.00 96.00 102 ALA A O 1
ATOM 760 N N . ARG A 1 103 ? -6.333 -11.374 0.591 1.00 94.69 103 ARG A N 1
ATOM 761 C CA . ARG A 1 103 ? -7.138 -10.918 -0.554 1.00 94.69 103 ARG A CA 1
ATOM 762 C C . ARG A 1 103 ? -7.848 -9.575 -0.349 1.00 94.69 103 ARG A C 1
ATOM 764 O O . ARG A 1 103 ? -8.230 -8.957 -1.333 1.00 94.69 103 ARG A O 1
ATOM 771 N N . ALA A 1 104 ? -8.090 -9.156 0.895 1.00 91.75 104 ALA A N 1
ATOM 772 C CA . ALA A 1 104 ? -8.814 -7.919 1.189 1.00 91.75 104 ALA A CA 1
ATOM 773 C C . ALA A 1 104 ? -7.968 -6.668 0.911 1.00 91.75 104 ALA A C 1
ATOM 775 O O . ALA A 1 104 ? -8.523 -5.622 0.599 1.00 91.75 104 ALA A O 1
ATOM 776 N N . VAL A 1 105 ? -6.641 -6.802 0.984 1.00 91.62 105 VAL A N 1
ATOM 777 C CA . VAL A 1 105 ? -5.678 -5.689 0.883 1.00 91.62 105 VAL A CA 1
ATOM 778 C C . VAL A 1 105 ? -4.718 -5.850 -0.292 1.00 91.62 105 VAL A C 1
ATOM 780 O O . VAL A 1 105 ? -3.816 -5.043 -0.495 1.00 91.62 105 VAL A O 1
ATOM 783 N N . MET A 1 106 ? -4.872 -6.930 -1.057 1.00 94.62 106 MET A N 1
ATOM 784 C CA . MET A 1 106 ? -4.007 -7.215 -2.191 1.00 94.62 106 MET A CA 1
ATOM 785 C C . MET A 1 106 ? -4.194 -6.191 -3.306 1.00 94.62 106 MET A C 1
ATOM 787 O O . MET A 1 106 ? -5.300 -5.713 -3.552 1.00 94.62 106 MET A O 1
ATOM 791 N N . VAL A 1 107 ? -3.132 -5.963 -4.072 1.00 93.75 107 VAL A N 1
ATOM 792 C CA . VAL A 1 107 ? -3.238 -5.379 -5.407 1.00 93.75 107 VAL A CA 1
ATOM 793 C C . VAL A 1 107 ? -3.789 -6.464 -6.336 1.00 93.75 107 VAL A C 1
ATOM 795 O O . VAL A 1 107 ? -3.095 -7.468 -6.555 1.00 93.75 107 VAL A O 1
ATOM 798 N N . PRO A 1 108 ? -5.008 -6.307 -6.885 1.00 93.25 108 PRO A N 1
ATOM 799 C CA . PRO A 1 108 ? -5.613 -7.324 -7.734 1.00 93.25 108 PRO A CA 1
ATOM 800 C C . PRO A 1 108 ? -4.779 -7.571 -8.988 1.00 93.25 108 PRO A C 1
ATOM 802 O O . PRO A 1 108 ? -4.125 -6.663 -9.505 1.00 93.25 108 PRO A O 1
ATOM 805 N N . ARG A 1 109 ? -4.862 -8.783 -9.541 1.00 92.38 109 ARG A N 1
ATOM 806 C CA . ARG A 1 109 ? -4.173 -9.176 -10.782 1.00 92.38 109 ARG A CA 1
ATOM 807 C C . ARG A 1 109 ? -4.285 -8.144 -11.910 1.00 92.38 109 ARG A C 1
ATOM 809 O O . ARG A 1 109 ? -3.313 -7.897 -12.619 1.00 92.38 109 ARG A O 1
ATOM 816 N N . THR A 1 110 ? -5.467 -7.563 -12.094 1.00 87.62 110 THR A N 1
ATOM 817 C CA . THR A 1 110 ? -5.759 -6.583 -13.153 1.00 87.62 110 THR A CA 1
ATOM 818 C C . THR A 1 110 ? -5.029 -5.254 -12.971 1.00 87.62 110 THR A C 1
ATOM 820 O O . THR A 1 110 ? -4.843 -4.530 -13.944 1.00 87.62 110 THR A O 1
ATOM 823 N N . GLU A 1 111 ? -4.601 -4.942 -11.749 1.00 86.69 111 GLU A N 1
ATOM 824 C CA . GLU A 1 111 ? -3.909 -3.703 -11.386 1.00 86.69 111 GLU A CA 1
ATOM 825 C C . GLU A 1 111 ? -2.395 -3.895 -11.214 1.00 86.69 111 GLU A C 1
ATOM 827 O O . GLU A 1 111 ? -1.662 -2.931 -10.992 1.00 86.69 111 GLU A O 1
ATOM 832 N N . MET A 1 112 ? -1.896 -5.129 -11.332 1.00 92.69 112 MET A N 1
ATOM 833 C CA . MET A 1 112 ? -0.473 -5.414 -11.193 1.00 92.69 112 MET A CA 1
ATOM 834 C C . MET A 1 112 ? 0.338 -4.777 -12.326 1.00 92.69 112 MET A C 1
ATOM 836 O O . MET A 1 112 ? 0.114 -5.038 -13.508 1.00 92.69 112 MET A O 1
ATOM 840 N N . VAL A 1 113 ? 1.376 -4.025 -11.960 1.00 93.50 113 VAL A N 1
ATOM 841 C CA . VAL A 1 113 ? 2.438 -3.622 -12.887 1.00 93.50 113 VAL A CA 1
ATOM 842 C C . VAL A 1 113 ? 3.458 -4.752 -12.972 1.00 93.50 113 VAL A C 1
ATOM 844 O O . VAL A 1 113 ? 4.105 -5.070 -11.979 1.00 93.50 113 VAL A O 1
ATOM 847 N N . TRP A 1 114 ? 3.629 -5.345 -14.152 1.00 96.06 114 TRP A N 1
ATOM 848 C CA . TRP A 1 114 ? 4.517 -6.489 -14.392 1.00 96.06 114 TRP A CA 1
ATOM 849 C C . TRP A 1 114 ? 5.412 -6.271 -15.618 1.00 96.06 114 TRP A C 1
ATOM 851 O O . TRP A 1 114 ? 5.231 -5.326 -16.388 1.00 96.06 114 TRP A O 1
ATOM 861 N N . ILE A 1 115 ? 6.408 -7.143 -15.796 1.00 96.19 115 ILE A N 1
ATOM 862 C CA . ILE A 1 115 ? 7.302 -7.124 -16.959 1.00 96.19 115 ILE A CA 1
ATOM 863 C C . ILE A 1 115 ? 7.584 -8.530 -17.492 1.00 96.19 115 ILE A C 1
ATOM 865 O O . ILE A 1 115 ? 7.753 -9.468 -16.723 1.00 96.19 115 ILE A O 1
ATOM 869 N N . GLU A 1 116 ? 7.668 -8.681 -18.812 1.00 96.75 116 GLU A N 1
ATOM 870 C CA . GLU A 1 116 ? 7.995 -9.963 -19.451 1.00 96.75 116 GLU A CA 1
ATOM 871 C C . GLU A 1 116 ? 9.479 -10.321 -19.247 1.00 96.75 116 GLU A C 1
ATOM 873 O O . GLU A 1 116 ? 10.368 -9.460 -19.273 1.00 96.75 116 GLU A O 1
ATOM 878 N N . ALA A 1 117 ? 9.765 -11.607 -19.048 1.00 95.50 117 ALA A N 1
ATOM 879 C CA . ALA A 1 117 ? 11.106 -12.115 -18.746 1.00 95.50 117 ALA A CA 1
ATOM 880 C C . ALA A 1 117 ? 12.157 -11.876 -19.845 1.00 95.50 117 ALA A C 1
ATOM 882 O O . ALA A 1 117 ? 13.360 -11.840 -19.554 1.00 95.50 117 ALA A O 1
ATOM 883 N N . ASP A 1 118 ? 11.718 -11.730 -21.094 1.00 94.38 118 ASP A N 1
ATOM 884 C CA . ASP A 1 118 ? 12.555 -11.492 -22.271 1.00 94.38 118 ASP A CA 1
ATOM 885 C C . ASP A 1 118 ? 12.950 -10.013 -22.440 1.00 94.38 118 ASP A C 1
ATOM 887 O O . ASP A 1 118 ? 13.885 -9.706 -23.190 1.00 94.38 118 ASP A O 1
ATOM 891 N N . LYS A 1 119 ? 12.297 -9.092 -21.714 1.00 95.56 119 LYS A N 1
ATOM 892 C CA . LYS A 1 119 ? 12.645 -7.670 -21.731 1.00 95.56 119 LYS A CA 1
ATOM 893 C C . LYS A 1 119 ? 14.036 -7.424 -21.176 1.00 95.56 119 LYS A C 1
ATOM 895 O O . LYS A 1 119 ? 14.616 -8.203 -20.419 1.00 95.56 119 LYS A O 1
ATOM 900 N N . THR A 1 120 ? 14.577 -6.279 -21.560 1.00 96.19 120 THR A N 1
ATOM 901 C CA . THR A 1 120 ? 15.890 -5.816 -21.116 1.00 96.19 120 THR A CA 1
ATOM 902 C C . THR A 1 120 ? 15.817 -5.146 -19.745 1.00 96.19 120 THR A C 1
ATOM 904 O O . THR A 1 120 ? 14.804 -4.551 -19.370 1.00 96.19 120 THR A O 1
ATOM 907 N N . VAL A 1 121 ? 16.925 -5.168 -19.005 1.00 95.75 121 VAL A N 1
ATOM 908 C CA . VAL A 1 121 ? 17.053 -4.460 -17.721 1.00 95.75 121 VAL A CA 1
ATOM 909 C C . VAL A 1 121 ? 16.792 -2.957 -17.871 1.00 95.75 121 VAL A C 1
ATOM 911 O O . VAL A 1 121 ? 16.178 -2.351 -16.998 1.00 95.75 121 VAL A O 1
ATOM 914 N N . ALA A 1 122 ? 17.174 -2.351 -18.998 1.00 93.56 122 ALA A N 1
ATOM 915 C CA . ALA A 1 122 ? 16.878 -0.945 -19.275 1.00 93.56 122 ALA A CA 1
ATOM 916 C C . ALA A 1 122 ? 15.364 -0.656 -19.310 1.00 93.56 122 ALA A C 1
ATOM 918 O O . ALA A 1 122 ? 14.917 0.367 -18.791 1.00 93.56 122 ALA A O 1
ATOM 919 N N . GLN A 1 123 ? 14.568 -1.564 -19.885 1.00 94.44 123 GLN A N 1
ATOM 920 C CA . GLN A 1 123 ? 13.107 -1.447 -19.902 1.00 94.44 123 GLN A CA 1
ATOM 921 C C . GLN A 1 123 ? 12.518 -1.629 -18.501 1.00 94.44 123 GLN A C 1
ATOM 923 O O . GLN A 1 123 ? 11.655 -0.846 -18.111 1.00 94.44 123 GLN A O 1
ATOM 928 N N . ALA A 1 124 ? 13.027 -2.592 -17.726 1.00 95.00 124 ALA A N 1
ATOM 929 C CA . ALA A 1 124 ? 12.622 -2.801 -16.335 1.00 95.00 124 ALA A CA 1
ATOM 930 C C . ALA A 1 124 ? 12.913 -1.580 -15.454 1.00 95.00 124 ALA A C 1
ATOM 932 O O . ALA A 1 124 ? 12.057 -1.151 -14.687 1.00 95.00 124 ALA A O 1
ATOM 933 N N . MET A 1 125 ? 14.095 -0.979 -15.608 1.00 93.81 125 MET A N 1
ATOM 934 C CA . MET A 1 125 ? 14.488 0.218 -14.869 1.00 93.81 125 MET A CA 1
ATOM 935 C C . MET A 1 125 ? 13.615 1.415 -15.253 1.00 93.81 125 MET A C 1
ATOM 937 O O . MET A 1 125 ? 13.157 2.143 -14.380 1.00 93.81 125 MET A O 1
ATOM 941 N N . SER A 1 126 ? 13.324 1.592 -16.547 1.00 92.12 126 SER A N 1
ATOM 942 C CA . SER A 1 126 ? 12.392 2.629 -16.998 1.00 92.12 126 SER A CA 1
ATOM 943 C C . SER A 1 126 ? 10.985 2.413 -16.440 1.00 92.12 126 SER A C 1
ATOM 945 O O . SER A 1 126 ? 10.356 3.378 -16.017 1.00 92.12 126 SER A O 1
ATOM 947 N N . LEU A 1 127 ? 10.491 1.171 -16.420 1.00 92.00 127 LEU A N 1
ATOM 948 C CA . LEU A 1 127 ? 9.186 0.849 -15.846 1.00 92.00 127 LEU A CA 1
ATOM 949 C C . LEU A 1 127 ? 9.145 1.195 -14.354 1.00 92.00 127 LEU A C 1
ATOM 951 O O . LEU A 1 127 ? 8.269 1.948 -13.953 1.00 92.00 127 LEU A O 1
ATOM 955 N N . ALA A 1 128 ? 10.134 0.741 -13.581 1.00 90.25 128 ALA A N 1
ATOM 956 C CA . ALA A 1 128 ? 10.242 1.006 -12.147 1.00 90.25 128 ALA A CA 1
ATOM 957 C C . ALA A 1 128 ? 10.299 2.501 -11.807 1.00 90.25 128 ALA A C 1
ATOM 959 O O . ALA A 1 128 ? 9.629 2.944 -10.881 1.00 90.25 128 ALA A O 1
ATOM 960 N N . VAL A 1 129 ? 11.058 3.294 -12.572 1.00 88.81 129 VAL A N 1
ATOM 961 C CA . VAL A 1 129 ? 11.149 4.747 -12.355 1.00 88.81 129 VAL A CA 1
ATOM 962 C C . VAL A 1 129 ? 9.836 5.449 -12.700 1.00 88.81 129 VAL A C 1
ATOM 964 O O . VAL A 1 129 ? 9.409 6.323 -11.956 1.00 88.81 129 VAL A O 1
ATOM 967 N N . ARG A 1 130 ? 9.175 5.074 -13.805 1.00 85.25 130 ARG A N 1
ATOM 968 C CA . ARG A 1 130 ? 7.903 5.702 -14.204 1.00 85.25 130 ARG A CA 1
ATOM 969 C C . ARG A 1 130 ? 6.734 5.309 -13.307 1.00 85.25 130 ARG A C 1
ATOM 971 O O . ARG A 1 130 ? 5.845 6.123 -13.109 1.00 85.25 130 ARG A O 1
ATOM 978 N N . SER A 1 131 ? 6.708 4.067 -12.827 1.00 83.25 131 SER A N 1
ATOM 979 C CA . SER A 1 131 ? 5.634 3.561 -11.970 1.00 83.25 131 SER A CA 1
ATOM 980 C C . SER A 1 131 ? 5.880 3.820 -10.482 1.00 83.25 131 SER A C 1
ATOM 982 O O . SER A 1 131 ? 5.006 3.537 -9.677 1.00 83.25 131 SER A O 1
ATOM 984 N N . GLY A 1 132 ? 7.083 4.261 -10.096 1.00 88.06 132 GLY A N 1
ATOM 985 C CA . GLY A 1 132 ? 7.474 4.440 -8.694 1.00 88.06 132 GLY A CA 1
ATOM 986 C C . GLY A 1 132 ? 7.677 3.133 -7.914 1.00 88.06 132 GLY A C 1
ATOM 987 O O . GLY A 1 132 ? 7.845 3.163 -6.697 1.00 88.06 132 GLY A O 1
ATOM 988 N N . HIS A 1 133 ? 7.681 1.969 -8.575 1.00 89.62 133 HIS A N 1
ATOM 989 C CA . HIS A 1 133 ? 7.729 0.677 -7.886 1.00 89.62 133 HIS A CA 1
ATOM 990 C C . HIS A 1 133 ? 9.158 0.165 -7.698 1.00 89.62 133 HIS A C 1
ATOM 992 O O . HIS A 1 133 ? 9.945 0.052 -8.637 1.00 89.62 133 HIS A O 1
ATOM 998 N N . SER A 1 134 ? 9.471 -0.245 -6.468 1.00 92.75 134 SER A N 1
ATOM 999 C CA . SER A 1 134 ? 10.775 -0.831 -6.125 1.00 92.75 134 SER A CA 1
ATOM 1000 C C . SER A 1 134 ? 10.903 -2.313 -6.491 1.00 92.75 134 SER A C 1
ATOM 1002 O O . SER A 1 134 ? 12.018 -2.840 -6.541 1.00 92.75 134 SER A O 1
ATOM 1004 N N . ARG A 1 135 ? 9.778 -3.003 -6.701 1.00 94.69 135 ARG A N 1
ATOM 1005 C CA . ARG A 1 135 ? 9.695 -4.438 -6.995 1.00 94.69 135 ARG A CA 1
ATOM 1006 C C . ARG A 1 135 ? 8.632 -4.658 -8.058 1.00 94.69 135 ARG A C 1
ATOM 1008 O O . ARG A 1 135 ? 7.553 -4.088 -7.949 1.00 94.69 135 ARG A O 1
ATOM 1015 N N . ILE A 1 136 ? 8.953 -5.449 -9.075 1.00 96.38 136 ILE A N 1
ATOM 1016 C CA . ILE A 1 136 ? 8.065 -5.701 -10.212 1.00 96.38 136 ILE A CA 1
ATOM 1017 C C . ILE A 1 136 ? 8.045 -7.210 -10.484 1.00 96.38 136 ILE A C 1
ATOM 1019 O O . ILE A 1 136 ? 9.117 -7.799 -10.672 1.00 96.38 136 ILE A O 1
ATOM 1023 N N . PRO A 1 137 ? 6.870 -7.858 -10.496 1.00 97.31 137 PRO A N 1
ATOM 1024 C CA . PRO A 1 137 ? 6.732 -9.244 -10.915 1.00 97.31 137 PRO A CA 1
ATOM 1025 C C . PRO A 1 137 ? 7.182 -9.453 -12.362 1.00 97.31 137 PRO A C 1
ATOM 1027 O O . PRO A 1 137 ? 6.918 -8.635 -13.247 1.00 97.31 137 PRO A O 1
ATOM 1030 N N . VAL A 1 138 ? 7.865 -10.569 -12.592 1.00 97.50 138 VAL A N 1
ATOM 1031 C CA . VAL A 1 138 ? 8.346 -10.987 -13.906 1.00 97.50 138 VAL A CA 1
ATOM 1032 C C . VAL A 1 138 ? 7.468 -12.126 -14.401 1.00 97.50 138 VAL A C 1
ATOM 1034 O O . VAL A 1 138 ? 7.413 -13.174 -13.758 1.00 97.50 138 VAL A O 1
ATOM 1037 N N . VAL A 1 139 ? 6.811 -11.921 -15.538 1.00 96.62 139 VAL A N 1
ATOM 1038 C CA . VAL A 1 139 ? 5.904 -12.897 -16.156 1.00 96.62 139 VAL A CA 1
ATOM 1039 C C . VAL A 1 139 ? 6.582 -13.639 -17.308 1.00 96.62 139 VAL A C 1
ATOM 1041 O O . VAL A 1 139 ? 7.492 -13.108 -17.958 1.00 96.62 139 VAL A O 1
ATOM 1044 N N . GLY A 1 140 ? 6.150 -14.875 -17.540 1.00 93.44 140 GLY A N 1
ATOM 1045 C CA . GLY A 1 140 ? 6.518 -15.694 -18.688 1.00 93.44 140 GLY A CA 1
ATOM 1046 C C . GLY A 1 140 ? 5.508 -15.549 -19.821 1.00 93.44 140 GLY A C 1
ATOM 1047 O O . GLY A 1 140 ? 5.468 -14.513 -20.480 1.00 93.44 140 GLY A O 1
ATOM 1048 N N . GLU A 1 141 ? 4.721 -16.595 -20.075 1.00 89.06 141 GLU A N 1
ATOM 1049 C CA . GLU A 1 141 ? 3.781 -16.626 -21.210 1.00 89.06 141 GLU A CA 1
ATOM 1050 C C . GLU A 1 141 ? 2.522 -15.779 -20.983 1.00 89.06 141 GLU A C 1
ATOM 1052 O O . GLU A 1 141 ? 1.944 -15.240 -21.928 1.00 89.06 141 GLU A O 1
ATOM 1057 N N . ASN A 1 142 ? 2.075 -15.669 -19.734 1.00 88.31 142 ASN A N 1
ATOM 1058 C CA . ASN A 1 142 ? 0.884 -14.924 -19.349 1.00 88.31 142 ASN A CA 1
ATOM 1059 C C . ASN A 1 142 ? 1.036 -14.349 -17.931 1.00 88.31 142 ASN A C 1
ATOM 1061 O O . ASN A 1 142 ? 1.997 -14.636 -17.224 1.00 88.31 142 ASN A O 1
ATOM 1065 N N . VAL A 1 143 ? 0.071 -13.527 -17.508 1.00 87.31 143 VAL A N 1
ATOM 1066 C CA . VAL A 1 143 ? 0.095 -12.864 -16.188 1.00 87.31 143 VAL A CA 1
ATOM 1067 C C . VAL A 1 143 ? -0.002 -13.860 -15.020 1.00 87.31 143 VAL A C 1
ATOM 1069 O O . VAL A 1 143 ? 0.425 -13.535 -13.916 1.00 87.31 143 VAL A O 1
ATOM 1072 N N . ASP A 1 144 ? -0.525 -15.068 -15.257 1.00 88.75 144 ASP A N 1
ATOM 1073 C CA . ASP A 1 144 ? -0.578 -16.136 -14.248 1.00 88.75 144 ASP A CA 1
ATOM 1074 C C . ASP A 1 144 ? 0.767 -16.874 -14.097 1.00 88.75 144 ASP A C 1
ATOM 1076 O O . ASP A 1 144 ? 1.057 -17.440 -13.045 1.00 88.75 144 ASP A O 1
ATOM 1080 N N . ASP A 1 145 ? 1.618 -16.842 -15.124 1.00 93.12 145 ASP A N 1
ATOM 1081 C CA . ASP A 1 145 ? 2.938 -17.470 -15.153 1.00 93.12 145 ASP A CA 1
ATOM 1082 C C . ASP A 1 145 ? 4.004 -16.529 -14.574 1.00 93.12 145 ASP A C 1
ATOM 1084 O O . ASP A 1 145 ? 4.790 -15.902 -15.291 1.00 93.12 145 ASP A O 1
ATOM 1088 N N . ILE A 1 146 ? 4.016 -16.394 -13.246 1.00 95.88 146 ILE A N 1
ATOM 1089 C CA . ILE A 1 146 ? 5.007 -15.574 -12.539 1.00 95.88 146 ILE A CA 1
ATOM 1090 C C . ILE A 1 146 ? 6.306 -16.361 -12.353 1.00 95.88 146 ILE A C 1
ATOM 1092 O O . ILE A 1 146 ? 6.405 -17.280 -11.540 1.00 95.88 146 ILE A O 1
ATOM 1096 N N . LEU A 1 147 ? 7.353 -15.927 -13.052 1.00 95.50 147 LEU A N 1
ATOM 1097 C CA . LEU A 1 147 ? 8.680 -16.540 -13.014 1.00 95.50 147 LEU A CA 1
ATOM 1098 C C . LEU A 1 147 ? 9.543 -16.021 -11.855 1.00 95.50 147 LEU A C 1
ATOM 1100 O O . LEU A 1 147 ? 10.460 -16.706 -11.396 1.00 95.50 147 LEU A O 1
ATOM 1104 N N . GLY A 1 148 ? 9.279 -14.801 -11.384 1.00 96.12 148 GLY A N 1
ATOM 1105 C CA . GLY A 1 148 ? 10.055 -14.179 -10.319 1.00 96.12 148 GLY A CA 1
ATOM 1106 C C . GLY A 1 148 ? 9.673 -12.730 -10.049 1.00 96.12 148 GLY A C 1
ATOM 1107 O O . GLY A 1 148 ? 8.636 -12.245 -10.489 1.00 96.12 148 GLY A O 1
ATOM 1108 N N . VAL A 1 149 ? 10.535 -12.025 -9.322 1.00 97.06 149 VAL A N 1
ATOM 1109 C CA . VAL A 1 149 ? 10.399 -10.595 -9.023 1.00 97.06 149 VAL A CA 1
ATOM 1110 C C . VAL A 1 149 ? 11.734 -9.911 -9.269 1.00 97.06 149 VAL A C 1
ATOM 1112 O O . VAL A 1 149 ? 12.784 -10.385 -8.827 1.00 97.06 149 VAL A O 1
ATOM 1115 N N . VAL A 1 150 ? 11.707 -8.775 -9.956 1.00 96.50 150 VAL A N 1
ATOM 1116 C CA . VAL A 1 150 ? 12.880 -7.928 -10.149 1.00 96.50 150 VAL A CA 1
ATOM 1117 C C . VAL A 1 150 ? 12.849 -6.754 -9.180 1.00 96.50 150 VAL A C 1
ATOM 1119 O O . VAL A 1 150 ? 11.808 -6.147 -8.946 1.00 96.50 150 VAL A O 1
ATOM 1122 N N . TYR A 1 151 ? 14.000 -6.451 -8.587 1.00 95.44 151 TYR A N 1
ATOM 1123 C CA . TYR A 1 151 ? 14.144 -5.384 -7.604 1.00 95.44 151 TYR A CA 1
ATOM 1124 C C . TYR A 1 151 ? 14.886 -4.234 -8.265 1.00 95.44 151 TYR A C 1
ATOM 1126 O O . TYR A 1 151 ? 15.956 -4.449 -8.832 1.00 95.44 151 TYR A O 1
ATOM 1134 N N . LEU A 1 152 ? 14.381 -3.008 -8.128 1.00 94.12 152 LEU A N 1
ATOM 1135 C CA . LEU A 1 152 ? 15.008 -1.817 -8.702 1.00 94.12 152 LEU A CA 1
ATOM 1136 C C . LEU A 1 152 ? 16.488 -1.709 -8.304 1.00 94.12 152 LEU A C 1
ATOM 1138 O O . LEU A 1 152 ? 17.346 -1.513 -9.160 1.00 94.12 152 LEU A O 1
ATOM 1142 N N . LYS A 1 153 ? 16.809 -1.947 -7.026 1.00 94.00 153 LYS A N 1
ATOM 1143 C CA . LYS A 1 153 ? 18.194 -1.933 -6.523 1.00 94.00 153 LYS A CA 1
ATOM 1144 C C . LYS A 1 153 ? 19.131 -2.929 -7.221 1.00 94.00 153 LYS A C 1
ATOM 1146 O O . LYS A 1 153 ? 20.327 -2.676 -7.292 1.00 94.00 153 LYS A O 1
ATOM 1151 N N . ASP A 1 154 ? 18.602 -4.040 -7.734 1.00 93.12 154 ASP A N 1
ATOM 1152 C CA . ASP A 1 154 ? 19.386 -5.070 -8.422 1.00 93.12 154 ASP A CA 1
ATOM 1153 C C . ASP A 1 154 ? 19.541 -4.754 -9.921 1.00 93.12 154 ASP A C 1
ATOM 1155 O O . ASP A 1 154 ? 20.401 -5.328 -10.587 1.00 93.12 154 ASP A O 1
ATOM 1159 N N . LEU A 1 155 ? 18.750 -3.811 -10.448 1.00 92.81 155 LEU A N 1
ATOM 1160 C CA . LEU A 1 155 ? 18.883 -3.296 -11.812 1.00 92.81 155 LEU A CA 1
ATOM 1161 C C . LEU A 1 155 ? 19.980 -2.233 -11.928 1.00 92.81 155 LEU A C 1
ATOM 1163 O O . LEU A 1 155 ? 20.647 -2.159 -12.959 1.00 92.81 155 LEU A O 1
ATOM 1167 N N . VAL A 1 156 ? 20.193 -1.438 -10.871 1.00 90.50 156 VAL A N 1
ATOM 1168 C CA . VAL A 1 156 ? 21.161 -0.324 -10.842 1.00 90.50 156 VAL A CA 1
ATOM 1169 C C . VAL A 1 156 ? 22.575 -0.726 -11.298 1.00 90.50 156 VAL A C 1
ATOM 1171 O O . VAL A 1 156 ? 23.138 -0.005 -12.122 1.00 90.50 156 VAL A O 1
ATOM 1174 N N . PRO A 1 157 ? 23.157 -1.873 -10.879 1.00 89.94 157 PRO A N 1
ATOM 1175 C CA . PRO A 1 157 ? 24.489 -2.292 -11.334 1.00 89.94 157 PRO A CA 1
ATOM 1176 C C . PRO A 1 157 ? 24.608 -2.498 -12.850 1.00 89.94 157 PRO A C 1
ATOM 1178 O O . PRO A 1 157 ? 25.711 -2.534 -13.390 1.00 89.94 157 PRO A O 1
ATOM 1181 N N . TYR A 1 158 ? 23.479 -2.650 -13.541 1.00 87.81 158 TYR A N 1
ATOM 1182 C CA . TYR A 1 158 ? 23.416 -2.863 -14.979 1.00 87.81 158 TYR A CA 1
ATOM 1183 C C . TYR A 1 158 ? 23.024 -1.598 -15.744 1.00 87.81 158 TYR A C 1
ATOM 1185 O O . TYR A 1 158 ? 22.813 -1.703 -16.946 1.00 87.81 158 TYR A O 1
ATOM 1193 N N . ALA A 1 159 ? 22.948 -0.417 -15.118 1.00 81.31 159 ALA A N 1
ATOM 1194 C CA . ALA A 1 159 ? 22.518 0.820 -15.782 1.00 81.31 159 ALA A CA 1
ATOM 1195 C C . ALA A 1 159 ? 23.271 1.086 -17.107 1.00 81.31 159 ALA A C 1
ATOM 1197 O O . ALA A 1 159 ? 22.640 1.346 -18.132 1.00 81.31 159 ALA A O 1
ATOM 1198 N N . ASP A 1 160 ? 24.593 0.880 -17.130 1.00 79.44 160 ASP A N 1
ATOM 1199 C CA . ASP A 1 160 ? 25.440 1.109 -18.314 1.00 79.44 160 ASP A CA 1
ATOM 1200 C C . ASP A 1 160 ? 25.330 0.014 -19.392 1.00 79.44 160 ASP A C 1
ATOM 1202 O O . ASP A 1 160 ? 25.657 0.231 -20.559 1.00 79.44 160 ASP A O 1
ATOM 1206 N N . ARG A 1 161 ? 24.880 -1.193 -19.019 1.00 78.62 161 ARG A N 1
ATOM 1207 C CA . ARG A 1 161 ? 24.759 -2.368 -19.911 1.00 78.62 161 ARG A CA 1
ATOM 1208 C C . ARG A 1 161 ? 23.324 -2.882 -20.014 1.00 78.62 161 ARG A C 1
ATOM 1210 O O . ARG A 1 161 ? 23.087 -3.979 -20.513 1.00 78.62 161 ARG A O 1
ATOM 1217 N N . GLY A 1 162 ? 22.347 -2.092 -19.579 1.00 69.31 162 GLY A N 1
ATOM 1218 C CA . GLY A 1 162 ? 20.981 -2.560 -19.349 1.00 69.31 162 GLY A CA 1
ATOM 1219 C C . GLY A 1 162 ? 20.266 -3.010 -20.619 1.00 69.31 162 GLY A C 1
ATOM 1220 O O . GLY A 1 162 ? 19.269 -3.714 -20.533 1.00 69.31 162 GLY A O 1
ATOM 1221 N N . ARG A 1 163 ? 20.784 -2.632 -21.796 1.00 77.50 163 ARG A N 1
ATOM 1222 C CA . ARG A 1 163 ? 20.258 -3.014 -23.114 1.00 77.50 163 ARG A CA 1
ATOM 1223 C C . ARG A 1 163 ? 20.684 -4.411 -23.577 1.00 77.50 163 ARG A C 1
ATOM 1225 O O . ARG A 1 163 ? 20.073 -4.927 -24.503 1.00 77.50 163 ARG A O 1
ATOM 1232 N N . SER A 1 164 ? 21.717 -5.011 -22.980 1.00 83.56 164 SER A N 1
ATOM 1233 C CA . SER A 1 164 ? 22.210 -6.346 -23.359 1.00 83.56 164 SER A CA 1
ATOM 1234 C C . SER A 1 164 ? 21.857 -7.444 -22.356 1.00 83.56 164 SER A C 1
ATOM 1236 O O . SER A 1 164 ? 21.992 -8.623 -22.675 1.00 83.56 164 SER A O 1
ATOM 1238 N N . VAL A 1 165 ? 21.395 -7.076 -21.160 1.00 91.81 165 VAL A N 1
ATOM 1239 C CA . VAL A 1 165 ? 21.012 -8.017 -20.102 1.00 91.81 165 VAL A CA 1
ATOM 1240 C C . VAL A 1 165 ? 19.494 -8.142 -20.055 1.00 91.81 165 VAL A C 1
ATOM 1242 O O . VAL A 1 165 ? 18.785 -7.137 -20.022 1.00 91.81 165 VAL A O 1
ATOM 1245 N N . GLN A 1 166 ? 19.002 -9.380 -20.051 1.00 93.75 166 GLN A N 1
ATOM 1246 C CA . GLN A 1 166 ? 17.576 -9.678 -19.914 1.00 93.75 166 GLN A CA 1
ATOM 1247 C C . GLN A 1 166 ? 17.153 -9.705 -18.443 1.00 93.75 166 GLN A C 1
ATOM 1249 O O . GLN A 1 166 ? 17.929 -10.105 -17.572 1.00 93.75 166 GLN A O 1
ATOM 1254 N N . VAL A 1 167 ? 15.894 -9.355 -18.179 1.00 94.06 167 VAL A N 1
ATOM 1255 C CA . VAL A 1 167 ? 15.285 -9.359 -16.841 1.00 94.06 167 VAL A CA 1
ATOM 1256 C C . VAL A 1 167 ? 15.373 -10.737 -16.191 1.00 94.06 167 VAL A C 1
ATOM 1258 O O . VAL A 1 167 ? 15.734 -10.839 -15.018 1.00 94.06 167 VAL A O 1
ATOM 1261 N N . ARG A 1 168 ? 15.160 -11.812 -16.960 1.00 95.00 168 ARG A N 1
ATOM 1262 C CA . ARG A 1 168 ? 15.269 -13.193 -16.462 1.00 95.00 168 ARG A CA 1
ATOM 1263 C C . ARG A 1 168 ? 16.596 -13.535 -15.778 1.00 95.00 168 ARG A C 1
ATOM 1265 O O . ARG A 1 168 ? 16.641 -14.471 -14.990 1.00 95.00 168 ARG A O 1
ATOM 1272 N N . ALA A 1 169 ? 17.681 -12.833 -16.113 1.00 92.44 169 ALA A N 1
ATOM 1273 C CA . ALA A 1 169 ? 19.010 -13.101 -15.564 1.00 92.44 169 ALA A CA 1
ATOM 1274 C C . ALA A 1 169 ? 19.237 -12.436 -14.197 1.00 92.44 169 ALA A C 1
ATOM 1276 O O . ALA A 1 169 ? 20.158 -12.817 -13.480 1.00 92.44 169 ALA A O 1
ATOM 1277 N N . VAL A 1 170 ? 18.420 -11.438 -13.850 1.00 94.06 170 VAL A N 1
ATOM 1278 C CA . VAL A 1 170 ? 18.564 -10.625 -12.631 1.00 94.06 170 VAL A CA 1
ATOM 1279 C C . VAL A 1 170 ? 17.380 -10.769 -11.673 1.00 94.06 170 VAL A C 1
ATOM 1281 O O . VAL A 1 170 ? 17.421 -10.235 -10.566 1.00 94.06 170 VAL A O 1
ATOM 1284 N N . MET A 1 171 ? 16.324 -11.478 -12.081 1.00 95.44 171 MET A N 1
ATOM 1285 C CA . MET A 1 171 ? 15.155 -11.726 -11.242 1.00 95.44 171 MET A CA 1
ATOM 1286 C C . MET A 1 171 ? 15.482 -12.644 -10.058 1.00 95.44 171 MET A C 1
ATOM 1288 O O . MET A 1 171 ? 16.345 -13.521 -10.130 1.00 95.44 171 MET A O 1
ATOM 1292 N N . ARG A 1 172 ? 14.742 -12.460 -8.968 1.00 95.31 172 ARG A N 1
ATOM 1293 C CA . ARG A 1 172 ? 14.756 -13.335 -7.795 1.00 95.31 172 ARG A CA 1
ATOM 1294 C C . ARG A 1 172 ? 13.522 -14.238 -7.795 1.00 95.31 172 ARG A C 1
ATOM 1296 O O . ARG A 1 172 ? 12.507 -13.853 -8.374 1.00 95.31 172 ARG A O 1
ATOM 1303 N N . PRO A 1 173 ? 13.572 -15.401 -7.124 1.00 94.31 173 PRO A N 1
ATOM 1304 C CA . PRO A 1 173 ? 12.392 -16.241 -6.948 1.00 94.31 173 PRO A CA 1
ATOM 1305 C C . PRO A 1 173 ? 11.254 -15.474 -6.265 1.00 94.31 173 PRO A C 1
ATOM 1307 O O . PRO A 1 173 ? 11.489 -14.773 -5.278 1.00 94.31 173 PRO A O 1
ATOM 1310 N N . ALA A 1 174 ? 10.036 -15.622 -6.785 1.00 94.56 174 ALA A N 1
ATOM 1311 C CA . ALA A 1 174 ? 8.830 -15.109 -6.147 1.00 94.56 174 ALA A CA 1
ATOM 1312 C C . ALA A 1 174 ? 8.443 -15.984 -4.941 1.00 94.56 174 ALA A C 1
ATOM 1314 O O . ALA A 1 174 ? 8.722 -17.185 -4.909 1.00 94.56 174 ALA A O 1
ATOM 1315 N N . VAL A 1 175 ? 7.794 -15.379 -3.946 1.00 95.06 175 VAL A N 1
ATOM 1316 C CA . VAL A 1 175 ? 7.181 -16.100 -2.824 1.00 95.06 175 VAL A CA 1
ATOM 1317 C C . VAL A 1 175 ? 5.684 -16.131 -3.052 1.00 95.06 175 VAL A C 1
ATOM 1319 O O . VAL A 1 175 ? 5.078 -15.083 -3.253 1.00 95.06 175 VAL A O 1
ATOM 1322 N N . PHE A 1 176 ? 5.112 -17.327 -2.994 1.00 95.69 176 PHE A N 1
ATOM 1323 C CA . PHE A 1 176 ? 3.691 -17.562 -3.207 1.00 95.69 176 PHE A CA 1
ATOM 1324 C C . PHE A 1 176 ? 3.004 -17.875 -1.887 1.00 95.69 176 PHE A C 1
ATOM 1326 O O . PHE A 1 176 ? 3.529 -18.641 -1.072 1.00 95.69 176 PHE A O 1
ATOM 1333 N N . VAL A 1 177 ? 1.835 -17.281 -1.687 1.00 95.88 177 VAL A N 1
ATOM 1334 C CA . VAL A 1 177 ? 1.025 -17.430 -0.480 1.00 95.88 177 VAL A CA 1
ATOM 1335 C C . VAL A 1 177 ? -0.447 -17.562 -0.891 1.00 95.88 177 VAL A C 1
ATOM 1337 O O . VAL A 1 177 ? -0.847 -16.910 -1.850 1.00 95.88 177 VAL A O 1
ATOM 1340 N N . PRO A 1 178 ? -1.270 -18.380 -0.212 1.00 97.31 178 PRO A N 1
ATOM 1341 C CA . PRO A 1 178 ? -2.711 -18.397 -0.462 1.00 97.31 178 PRO A CA 1
ATOM 1342 C C . PRO A 1 178 ? -3.347 -17.027 -0.193 1.00 97.31 178 PRO A C 1
ATOM 1344 O O . PRO A 1 178 ? -3.042 -16.400 0.825 1.00 97.31 178 PRO A O 1
ATOM 1347 N N . ASP A 1 179 ? -4.263 -16.590 -1.053 1.00 96.25 179 ASP A N 1
ATOM 1348 C CA . ASP A 1 179 ? -5.003 -15.327 -0.906 1.00 96.25 179 ASP A CA 1
ATOM 1349 C C . ASP A 1 179 ? -5.863 -15.274 0.380 1.00 96.25 179 ASP A C 1
ATOM 1351 O O . ASP A 1 179 ? -6.124 -14.211 0.945 1.00 96.25 179 ASP A O 1
ATOM 1355 N N . SER A 1 180 ? -6.253 -16.441 0.897 1.00 95.94 180 SER A N 1
ATOM 1356 C CA . SER A 1 180 ? -7.040 -16.606 2.117 1.00 95.94 180 SER A CA 1
ATOM 1357 C C . SER A 1 180 ? -6.218 -16.523 3.407 1.00 95.94 180 SER A C 1
ATOM 1359 O O . SER A 1 180 ? -6.773 -16.729 4.488 1.00 95.94 180 SER A O 1
ATOM 1361 N N . LYS A 1 181 ? -4.893 -16.341 3.328 1.00 95.94 181 LYS A N 1
ATOM 1362 C CA . LYS A 1 181 ? -4.032 -16.329 4.517 1.00 95.94 181 LYS A CA 1
ATOM 1363 C C . LYS A 1 181 ? -4.330 -15.093 5.386 1.00 95.94 181 LYS A C 1
ATOM 1365 O O . LYS A 1 181 ? -4.381 -13.998 4.831 1.00 95.94 181 LYS A O 1
ATOM 1370 N N . PRO A 1 182 ? -4.482 -15.244 6.716 1.00 96.19 182 PRO A N 1
ATOM 1371 C CA . PRO A 1 182 ? -4.614 -14.110 7.632 1.00 96.19 182 PRO A CA 1
ATOM 1372 C C . PRO A 1 182 ? -3.418 -13.154 7.577 1.00 96.19 182 PRO A C 1
ATOM 1374 O O . PRO A 1 182 ? -2.272 -13.599 7.415 1.00 96.19 182 PRO A O 1
ATOM 1377 N N . LEU A 1 183 ? -3.680 -11.852 7.708 1.00 95.81 183 LEU A N 1
ATOM 1378 C CA . LEU A 1 183 ? -2.662 -10.811 7.573 1.00 95.81 183 LEU A CA 1
ATOM 1379 C C . LEU A 1 183 ? -1.615 -10.834 8.690 1.00 95.81 183 LEU A C 1
ATOM 1381 O O . LEU A 1 183 ? -0.437 -10.620 8.408 1.00 95.81 183 LEU A O 1
ATOM 1385 N N . ASP A 1 184 ? -1.991 -11.175 9.921 1.00 94.31 184 ASP A N 1
ATOM 1386 C CA . ASP A 1 184 ? -1.057 -11.337 11.044 1.00 94.31 184 ASP A CA 1
ATOM 1387 C C . ASP A 1 184 ? 0.001 -12.426 10.766 1.00 94.31 184 ASP A C 1
ATOM 1389 O O . ASP A 1 184 ? 1.208 -12.225 10.938 1.00 94.31 184 ASP A O 1
ATOM 1393 N N . ALA A 1 185 ? -0.441 -13.571 10.245 1.00 95.12 185 ALA A N 1
ATOM 1394 C CA . ALA A 1 185 ? 0.404 -14.696 9.881 1.00 95.12 185 ALA A CA 1
ATOM 1395 C C . ALA A 1 185 ? 1.230 -14.412 8.619 1.00 95.12 185 ALA A C 1
ATOM 1397 O O . ALA A 1 185 ? 2.342 -14.932 8.475 1.00 95.12 185 ALA A O 1
ATOM 1398 N N . LEU A 1 186 ? 0.692 -13.631 7.678 1.00 95.50 186 LEU A N 1
ATOM 1399 C CA . LEU A 1 186 ? 1.434 -13.153 6.514 1.00 95.50 186 LEU A CA 1
ATOM 1400 C C . LEU A 1 186 ? 2.550 -12.187 6.940 1.00 95.50 186 LEU A C 1
ATOM 1402 O O . LEU A 1 186 ? 3.692 -12.375 6.518 1.00 95.50 186 LEU A O 1
ATOM 1406 N N . LEU A 1 187 ? 2.252 -11.218 7.810 1.00 95.12 187 LEU A N 1
ATOM 1407 C CA . LEU A 1 187 ? 3.214 -10.242 8.322 1.00 95.12 187 LEU A CA 1
ATOM 1408 C C . LEU A 1 187 ? 4.379 -10.927 9.049 1.00 95.12 187 LEU A C 1
ATOM 1410 O O . LEU A 1 187 ? 5.539 -10.649 8.739 1.00 95.12 187 LEU A O 1
ATOM 1414 N N . ASP A 1 188 ? 4.091 -11.869 9.954 1.00 94.06 188 ASP A N 1
ATOM 1415 C CA . ASP A 1 188 ? 5.118 -12.651 10.662 1.00 94.06 188 ASP A CA 1
ATOM 1416 C C . ASP A 1 188 ? 6.004 -13.445 9.683 1.00 94.06 188 ASP A C 1
ATOM 1418 O O . ASP A 1 188 ? 7.233 -13.467 9.809 1.00 94.06 188 ASP A O 1
ATOM 1422 N N . GLU A 1 189 ? 5.418 -14.051 8.644 1.00 94.12 189 GLU A N 1
ATOM 1423 C CA . GLU A 1 189 ? 6.193 -14.750 7.618 1.00 94.12 189 GLU A CA 1
ATOM 1424 C C . GLU A 1 189 ? 7.089 -13.796 6.812 1.00 94.12 189 GLU A C 1
ATOM 1426 O O . GLU A 1 189 ? 8.275 -14.091 6.607 1.00 94.12 189 GLU A O 1
ATOM 1431 N N . MET A 1 190 ? 6.549 -12.656 6.374 1.00 94.44 190 MET A N 1
ATOM 1432 C CA . MET A 1 190 ? 7.274 -11.628 5.622 1.00 94.44 190 MET A CA 1
ATOM 1433 C C . MET A 1 190 ? 8.455 -11.078 6.430 1.00 94.44 190 MET A C 1
ATOM 1435 O O . MET A 1 190 ? 9.574 -11.000 5.910 1.00 94.44 190 MET A O 1
ATOM 1439 N N . GLN A 1 191 ? 8.257 -10.813 7.725 1.00 93.00 191 GLN A N 1
ATOM 1440 C CA . GLN A 1 191 ? 9.306 -10.375 8.649 1.00 93.00 191 GLN A CA 1
ATOM 1441 C C . GLN A 1 191 ? 10.400 -11.435 8.832 1.00 93.00 191 GLN A C 1
ATOM 1443 O O . GLN A 1 191 ? 11.591 -11.132 8.701 1.00 93.00 191 GLN A O 1
ATOM 1448 N N . ARG A 1 192 ? 10.028 -12.701 9.071 1.00 92.75 192 ARG A N 1
ATOM 1449 C CA . ARG A 1 192 ? 10.995 -13.801 9.261 1.00 92.75 192 ARG A CA 1
ATOM 1450 C C . ARG A 1 192 ? 11.816 -14.080 8.010 1.00 92.75 192 ARG A C 1
ATOM 1452 O O . ARG A 1 192 ? 13.023 -14.303 8.100 1.00 92.75 192 ARG A O 1
ATOM 1459 N N . ARG A 1 193 ? 11.171 -14.074 6.842 1.00 89.88 193 ARG A N 1
ATOM 1460 C CA . ARG A 1 193 ? 11.823 -14.324 5.548 1.00 89.88 193 ARG A CA 1
ATOM 1461 C C . ARG A 1 193 ? 12.517 -13.084 4.983 1.00 89.88 193 ARG A C 1
ATOM 1463 O O . ARG A 1 193 ? 13.227 -13.208 3.987 1.00 89.88 193 ARG A O 1
ATOM 1470 N N . ARG A 1 194 ? 12.346 -11.912 5.614 1.00 89.88 194 ARG A N 1
ATOM 1471 C CA . ARG A 1 194 ? 12.802 -10.600 5.118 1.00 89.88 194 ARG A CA 1
ATOM 1472 C C . ARG A 1 194 ? 12.358 -10.357 3.676 1.00 89.88 194 ARG A C 1
ATOM 1474 O O . ARG A 1 194 ? 13.127 -9.870 2.842 1.00 89.88 194 ARG A O 1
ATOM 1481 N N . ASN A 1 195 ? 11.124 -10.753 3.382 1.00 88.81 195 ASN A N 1
ATOM 1482 C CA . ASN A 1 195 ? 10.510 -10.573 2.082 1.00 88.81 195 ASN A CA 1
ATOM 1483 C C . ASN A 1 195 ? 9.406 -9.519 2.176 1.00 88.81 195 ASN A C 1
ATOM 1485 O O . ASN A 1 195 ? 8.571 -9.580 3.064 1.00 88.81 195 ASN A O 1
ATOM 1489 N N . HIS A 1 196 ? 9.414 -8.570 1.245 1.00 92.06 196 HIS A N 1
ATOM 1490 C CA . HIS A 1 196 ? 8.542 -7.392 1.252 1.00 92.06 196 HIS A CA 1
ATOM 1491 C C . HIS A 1 196 ? 7.449 -7.459 0.174 1.00 92.06 196 HIS A C 1
ATOM 1493 O O . HIS A 1 196 ? 6.696 -6.512 0.022 1.00 92.06 196 HIS A O 1
ATOM 1499 N N . MET A 1 197 ? 7.389 -8.535 -0.617 1.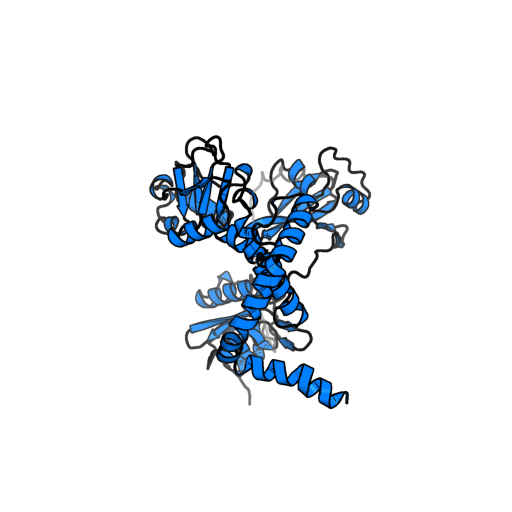00 95.56 197 MET A N 1
ATOM 1500 C CA . MET A 1 197 ? 6.358 -8.740 -1.637 1.00 95.56 197 MET A CA 1
ATOM 1501 C C . MET A 1 197 ? 6.050 -10.230 -1.760 1.00 95.56 197 MET A C 1
ATOM 1503 O O . MET A 1 197 ? 6.967 -11.036 -1.932 1.00 95.56 197 MET A O 1
ATOM 1507 N N . ALA A 1 198 ? 4.776 -10.591 -1.705 1.00 96.50 198 ALA A N 1
ATOM 1508 C CA . ALA A 1 198 ? 4.291 -11.942 -1.942 1.00 96.50 198 ALA A CA 1
ATOM 1509 C C . ALA A 1 198 ? 3.247 -11.936 -3.063 1.00 96.50 198 ALA A C 1
ATOM 1511 O O . ALA A 1 198 ? 2.483 -10.987 -3.213 1.00 96.50 198 ALA A O 1
ATOM 1512 N N . LEU A 1 199 ? 3.240 -13.001 -3.857 1.00 97.25 199 LEU A N 1
ATOM 1513 C CA . LEU A 1 199 ? 2.250 -13.245 -4.895 1.00 97.25 199 LEU A CA 1
ATOM 1514 C C . LEU A 1 199 ? 1.146 -14.098 -4.282 1.00 97.25 199 LEU A C 1
ATOM 1516 O O . LEU A 1 199 ? 1.431 -15.129 -3.662 1.00 97.25 199 LEU A O 1
ATOM 1520 N N . LEU A 1 200 ? -0.095 -13.655 -4.437 1.00 97.19 200 LEU A N 1
ATOM 1521 C CA . LEU A 1 200 ? -1.250 -14.347 -3.895 1.00 97.19 200 LEU A CA 1
ATOM 1522 C C . LEU A 1 200 ? -1.816 -15.315 -4.922 1.00 97.19 200 LEU A C 1
ATOM 1524 O O . LEU A 1 200 ? -2.016 -14.958 -6.083 1.00 97.19 200 LEU A O 1
ATOM 1528 N N . VAL A 1 201 ? -2.059 -16.540 -4.472 1.00 96.69 201 VAL A N 1
ATOM 1529 C CA . VAL A 1 201 ? -2.584 -17.634 -5.288 1.00 96.69 201 VAL A CA 1
ATOM 1530 C C . VAL A 1 201 ? -3.990 -17.971 -4.809 1.00 96.69 201 VAL A C 1
ATOM 1532 O O . VAL A 1 201 ? -4.196 -18.129 -3.603 1.00 96.69 201 VAL A O 1
ATOM 1535 N N . ASP A 1 202 ? -4.930 -18.064 -5.745 1.00 94.81 202 ASP A N 1
ATOM 1536 C CA . ASP A 1 202 ? -6.312 -18.464 -5.470 1.00 94.81 202 ASP A CA 1
ATOM 1537 C C . ASP A 1 202 ? -6.449 -19.988 -5.272 1.00 94.81 202 ASP A C 1
ATOM 1539 O O . ASP A 1 202 ? -5.497 -20.765 -5.414 1.00 94.81 202 ASP A O 1
ATOM 1543 N N . GLU A 1 203 ? -7.654 -20.453 -4.949 1.00 92.00 203 GLU A N 1
ATOM 1544 C CA . GLU A 1 203 ? -7.944 -21.877 -4.765 1.00 92.00 203 GLU A CA 1
ATOM 1545 C C . GLU A 1 203 ? -7.806 -22.735 -6.037 1.00 92.00 203 GLU A C 1
ATOM 1547 O O . GLU A 1 203 ? -7.716 -23.964 -5.943 1.00 92.00 203 GLU A O 1
ATOM 1552 N N . TYR A 1 204 ? -7.776 -22.116 -7.217 1.00 90.88 204 TYR A N 1
ATOM 1553 C CA . TYR A 1 204 ? -7.630 -22.784 -8.510 1.00 90.88 204 TYR A CA 1
ATOM 1554 C C . TYR A 1 204 ? -6.171 -22.819 -8.989 1.00 90.88 204 TYR A C 1
ATOM 1556 O O . TYR A 1 204 ? -5.874 -23.470 -9.995 1.00 90.88 204 TYR A O 1
ATOM 1564 N N . GLY A 1 205 ? -5.252 -22.186 -8.252 1.00 86.88 205 GLY A N 1
ATOM 1565 C CA . GLY A 1 205 ? -3.831 -22.101 -8.581 1.00 86.88 205 GLY A CA 1
ATOM 1566 C C . GLY A 1 205 ? -3.468 -20.936 -9.507 1.00 86.88 205 GLY A C 1
ATOM 1567 O O . GLY A 1 205 ? -2.335 -20.893 -9.985 1.00 86.88 205 GLY A O 1
ATOM 1568 N N . GLY A 1 206 ? -4.403 -20.020 -9.774 1.00 92.06 206 GLY A N 1
ATOM 1569 C CA . GLY A 1 206 ? -4.177 -18.786 -10.522 1.00 92.06 206 GLY A CA 1
ATOM 1570 C C . GLY A 1 206 ? -3.613 -17.669 -9.645 1.00 92.06 206 GLY A C 1
ATOM 1571 O O . GLY A 1 206 ? -3.653 -17.738 -8.414 1.00 92.06 206 GLY A O 1
ATOM 1572 N N . ILE A 1 207 ? -3.078 -16.620 -10.275 1.00 95.50 207 ILE A N 1
ATOM 1573 C CA . ILE A 1 207 ? -2.615 -15.438 -9.543 1.00 95.50 207 ILE A CA 1
ATOM 1574 C C . ILE A 1 207 ? -3.819 -14.552 -9.233 1.00 95.50 207 ILE A C 1
ATOM 1576 O O . ILE A 1 207 ? -4.421 -13.963 -10.131 1.00 95.50 207 ILE A O 1
ATOM 1580 N N . ALA A 1 208 ? -4.138 -14.422 -7.947 1.00 94.81 208 ALA A N 1
ATOM 1581 C CA . ALA A 1 208 ? -5.165 -13.504 -7.465 1.00 94.81 208 ALA A CA 1
ATOM 1582 C C . ALA A 1 208 ? -4.665 -12.048 -7.488 1.00 94.81 208 ALA A C 1
ATOM 1584 O O . ALA A 1 208 ? -5.407 -11.119 -7.816 1.00 94.81 208 ALA A O 1
ATOM 1585 N N . GLY A 1 209 ? -3.381 -11.853 -7.177 1.00 95.44 209 GLY A N 1
ATOM 1586 C CA . GLY A 1 209 ? -2.770 -10.537 -7.054 1.00 95.44 209 GLY A CA 1
ATOM 1587 C C . GLY A 1 209 ? -1.400 -10.584 -6.387 1.00 95.44 209 GLY A C 1
ATOM 1588 O O . GLY A 1 209 ? -0.736 -11.624 -6.342 1.00 95.44 209 GLY A O 1
ATOM 1589 N N . LEU A 1 210 ? -0.982 -9.453 -5.829 1.00 96.00 210 LEU A N 1
ATOM 1590 C CA . LEU A 1 210 ? 0.200 -9.362 -4.975 1.00 96.00 210 LEU A CA 1
ATOM 1591 C C . LEU A 1 210 ? -0.105 -8.569 -3.710 1.00 96.00 210 LEU A C 1
ATOM 1593 O O . LEU A 1 210 ? -1.037 -7.777 -3.674 1.00 96.00 210 LEU A O 1
ATOM 1597 N N . VAL A 1 211 ? 0.710 -8.765 -2.684 1.00 96.19 211 VAL A N 1
ATOM 1598 C CA . VAL A 1 211 ? 0.649 -8.003 -1.437 1.00 96.19 211 VAL A CA 1
ATOM 1599 C C . VAL A 1 211 ? 2.059 -7.640 -1.002 1.00 96.19 211 VAL A C 1
ATOM 1601 O O . VAL A 1 211 ? 3.000 -8.434 -1.150 1.00 96.19 211 VAL A O 1
ATOM 1604 N N . THR A 1 212 ? 2.228 -6.429 -0.494 1.00 95.06 212 THR A N 1
ATOM 1605 C CA . THR A 1 212 ? 3.497 -5.923 0.021 1.00 95.06 212 THR A CA 1
ATOM 1606 C C . THR A 1 212 ? 3.448 -5.777 1.539 1.00 95.06 212 THR A C 1
ATOM 1608 O O . THR A 1 212 ? 2.378 -5.823 2.139 1.00 95.06 212 THR A O 1
ATOM 1611 N N . ILE A 1 213 ? 4.608 -5.674 2.197 1.00 93.56 213 ILE A N 1
ATOM 1612 C CA . ILE A 1 213 ? 4.612 -5.488 3.660 1.00 93.56 213 ILE A CA 1
ATOM 1613 C C . ILE A 1 213 ? 4.038 -4.119 4.023 1.00 93.56 213 ILE A C 1
ATOM 1615 O O . ILE A 1 213 ? 3.450 -3.959 5.085 1.00 93.56 213 ILE A O 1
ATOM 1619 N N . GLU A 1 214 ? 4.213 -3.156 3.124 1.00 90.81 214 GLU A N 1
ATOM 1620 C CA . GLU A 1 214 ? 3.684 -1.810 3.216 1.00 90.81 214 GLU A CA 1
ATOM 1621 C C . GLU A 1 214 ? 2.146 -1.836 3.264 1.00 90.81 214 GLU A C 1
ATOM 1623 O O . GLU A 1 214 ? 1.589 -1.254 4.187 1.00 90.81 214 GLU A O 1
ATOM 1628 N N . ASP A 1 215 ? 1.484 -2.616 2.396 1.00 90.50 215 ASP A N 1
ATOM 1629 C CA . ASP A 1 215 ? 0.014 -2.769 2.403 1.00 90.50 215 ASP A CA 1
ATOM 1630 C C . ASP A 1 215 ? -0.499 -3.375 3.726 1.00 90.50 215 ASP A C 1
ATOM 1632 O O . ASP A 1 215 ? -1.520 -2.965 4.265 1.00 90.50 215 ASP A O 1
ATOM 1636 N N . VAL A 1 216 ? 0.226 -4.347 4.297 1.00 92.12 216 VAL A N 1
ATOM 1637 C CA . VAL A 1 216 ? -0.173 -4.971 5.574 1.00 92.12 216 VAL A CA 1
ATOM 1638 C C . VAL A 1 216 ? 0.019 -4.023 6.762 1.00 92.12 216 VAL A C 1
ATOM 1640 O O . VAL A 1 216 ? -0.745 -4.070 7.723 1.00 92.12 216 VAL A O 1
ATOM 1643 N N . LEU A 1 217 ? 1.053 -3.179 6.726 1.00 90.69 217 LEU A N 1
ATOM 1644 C CA . LEU A 1 217 ? 1.277 -2.162 7.756 1.00 90.69 217 LEU A CA 1
ATOM 1645 C C . LEU A 1 217 ? 0.264 -1.018 7.650 1.00 90.69 217 LEU A C 1
ATOM 1647 O O . LEU A 1 217 ? -0.131 -0.478 8.681 1.00 90.69 217 LEU A O 1
ATOM 1651 N N . GLU A 1 218 ? -0.166 -0.679 6.436 1.00 85.88 218 GLU A N 1
ATOM 1652 C CA . GLU A 1 218 ? -1.188 0.336 6.174 1.00 85.88 218 GLU A CA 1
ATOM 1653 C C . GLU A 1 218 ? -2.528 -0.020 6.829 1.00 85.88 218 GLU A C 1
ATOM 1655 O O . GLU A 1 218 ? -3.176 0.858 7.380 1.00 85.88 218 GLU A O 1
ATOM 1660 N N . GLU A 1 219 ? -2.902 -1.298 6.916 1.00 87.19 219 GLU A N 1
ATOM 1661 C CA . GLU A 1 219 ? -4.104 -1.694 7.669 1.00 87.19 219 GLU A CA 1
ATOM 1662 C C . GLU A 1 219 ? -4.020 -1.350 9.160 1.00 87.19 219 GLU A C 1
ATOM 1664 O O . GLU A 1 219 ? -5.027 -1.032 9.790 1.00 87.19 219 GLU A O 1
ATOM 1669 N N . ILE A 1 220 ? -2.816 -1.414 9.741 1.00 88.12 220 ILE A N 1
ATOM 1670 C CA . ILE A 1 220 ? -2.591 -1.115 11.159 1.00 88.12 220 ILE A CA 1
ATOM 1671 C C . ILE A 1 220 ? -2.550 0.393 11.392 1.00 88.12 220 ILE A C 1
ATOM 1673 O O . ILE A 1 220 ? -3.164 0.894 12.330 1.00 88.12 220 ILE A O 1
ATOM 1677 N N . VAL A 1 221 ? -1.767 1.096 10.579 1.00 83.88 221 VAL A N 1
ATOM 1678 C CA . VAL A 1 221 ? -1.467 2.520 10.774 1.00 83.88 221 VAL A CA 1
ATOM 1679 C C . VAL A 1 221 ? -2.563 3.409 10.169 1.00 83.88 221 VAL A C 1
ATOM 1681 O O . VAL A 1 221 ? -2.757 4.534 10.615 1.00 83.88 221 VAL A O 1
ATOM 1684 N N . GLY A 1 222 ? -3.338 2.886 9.218 1.00 73.88 222 GLY A N 1
ATOM 1685 C CA . GLY A 1 222 ? -4.185 3.662 8.319 1.00 73.88 222 GLY A CA 1
ATOM 1686 C C . GLY A 1 222 ? -3.379 4.261 7.165 1.00 73.88 222 GLY A C 1
ATOM 1687 O O . GLY A 1 222 ? -2.150 4.142 7.109 1.00 73.88 222 GLY A O 1
ATOM 1688 N N . GLU A 1 223 ? -4.068 4.947 6.247 1.00 61.03 223 GLU A N 1
ATOM 1689 C CA . GLU A 1 223 ? -3.383 5.879 5.350 1.00 61.03 223 GLU A CA 1
ATOM 1690 C C . GLU A 1 223 ? -2.687 6.902 6.251 1.00 61.03 223 GLU A C 1
ATOM 1692 O O . GLU A 1 223 ? -3.338 7.508 7.107 1.00 61.03 223 GLU A O 1
ATOM 1697 N N . ILE A 1 224 ? -1.366 7.046 6.119 1.00 46.78 224 ILE A N 1
ATOM 1698 C CA . ILE A 1 224 ? -0.643 8.130 6.784 1.00 46.78 224 ILE A CA 1
ATOM 1699 C C . ILE A 1 224 ? -1.106 9.407 6.084 1.00 46.78 224 ILE A C 1
ATOM 1701 O O . ILE A 1 224 ? -0.479 9.855 5.127 1.00 46.78 224 ILE A O 1
ATOM 1705 N N . ALA A 1 225 ? -2.261 9.914 6.507 1.00 43.38 225 ALA A N 1
ATOM 1706 C CA . ALA A 1 225 ? -2.697 11.256 6.212 1.00 43.38 225 ALA A CA 1
ATOM 1707 C C . ALA A 1 225 ? -1.658 12.152 6.867 1.00 43.38 225 ALA A C 1
ATOM 1709 O O . ALA A 1 225 ? -1.433 12.082 8.080 1.00 43.38 225 ALA A O 1
ATOM 1710 N N . ASP A 1 226 ? -0.966 12.922 6.040 1.00 41.00 226 ASP A N 1
ATOM 1711 C CA . ASP A 1 226 ? -0.102 13.964 6.555 1.00 41.00 226 ASP A CA 1
ATOM 1712 C C . ASP A 1 226 ? -0.976 14.884 7.426 1.00 41.00 226 ASP A C 1
ATOM 1714 O O . ASP A 1 226 ? -2.158 15.088 7.131 1.00 41.00 226 ASP A O 1
ATOM 1718 N N . GLU A 1 227 ? -0.425 15.489 8.478 1.00 38.56 227 GLU A N 1
ATOM 1719 C CA . GLU A 1 227 ? -1.161 16.475 9.298 1.00 38.56 227 GLU A CA 1
ATOM 1720 C C . GLU A 1 227 ? -1.623 17.699 8.465 1.00 38.56 227 GLU A C 1
ATOM 1722 O O . GLU A 1 227 ? -2.306 18.590 8.972 1.00 38.56 227 GLU A O 1
ATOM 1727 N N . TYR A 1 228 ? -1.277 17.726 7.173 1.00 39.56 228 TYR A N 1
ATOM 1728 C CA . TYR A 1 228 ? -1.649 18.703 6.158 1.00 39.56 228 TYR A CA 1
ATOM 1729 C C . TYR A 1 228 ? -2.771 18.259 5.195 1.00 39.56 228 TYR A C 1
ATOM 1731 O O . TYR A 1 228 ? -3.220 19.091 4.410 1.00 39.56 228 TYR A O 1
ATOM 1739 N N . ASP A 1 229 ? -3.299 17.030 5.265 1.00 40.19 229 ASP A N 1
ATOM 1740 C CA . ASP A 1 229 ? -4.413 16.567 4.407 1.00 40.19 229 ASP A CA 1
ATOM 1741 C C . ASP A 1 229 ? -5.789 17.056 4.912 1.00 40.19 229 ASP A C 1
ATOM 1743 O O . ASP A 1 229 ? -6.750 16.299 5.047 1.00 40.19 229 ASP A O 1
ATOM 1747 N N . THR A 1 230 ? -5.895 18.354 5.219 1.00 35.84 230 THR A N 1
ATOM 1748 C CA . THR A 1 230 ? -7.177 19.006 5.562 1.00 35.84 230 THR A CA 1
ATOM 1749 C C . THR A 1 230 ? -7.843 19.678 4.358 1.00 35.84 230 THR A C 1
ATOM 1751 O O . THR A 1 230 ? -8.944 20.211 4.487 1.00 35.84 230 THR A O 1
ATOM 1754 N N . ASP A 1 231 ? -7.249 19.615 3.169 1.00 41.16 231 ASP A N 1
ATOM 1755 C CA . ASP A 1 231 ? -7.939 20.058 1.964 1.00 41.16 231 ASP A CA 1
ATOM 1756 C C . ASP A 1 231 ? -8.810 18.909 1.436 1.00 41.16 231 ASP A C 1
ATOM 1758 O O . ASP A 1 231 ? -8.439 18.164 0.527 1.00 41.16 231 ASP A O 1
ATOM 1762 N N . GLU A 1 232 ? -10.025 18.784 1.985 1.00 44.78 232 GLU A N 1
ATOM 1763 C CA . GLU A 1 232 ? -11.158 18.351 1.165 1.00 44.78 232 GLU A CA 1
ATOM 1764 C C . GLU A 1 232 ? -11.179 19.278 -0.058 1.00 44.78 232 GLU A C 1
ATOM 1766 O O . GLU A 1 232 ? -11.697 20.393 0.004 1.00 44.78 232 GLU A O 1
ATOM 1771 N N . ILE A 1 233 ? -10.539 18.855 -1.155 1.00 52.22 233 ILE A N 1
ATOM 1772 C CA . ILE A 1 233 ? -10.544 19.585 -2.423 1.00 52.22 233 ILE A CA 1
ATOM 1773 C C . ILE A 1 233 ? -12.010 19.873 -2.735 1.00 52.22 233 ILE A C 1
ATOM 1775 O O . ILE A 1 233 ? -12.798 18.940 -2.927 1.00 52.22 233 ILE A O 1
ATOM 1779 N N . ALA A 1 234 ? -12.378 21.157 -2.744 1.00 53.41 234 ALA A N 1
ATOM 1780 C CA . ALA A 1 234 ? -13.737 21.571 -3.048 1.00 53.41 234 ALA A CA 1
ATOM 1781 C C . ALA A 1 234 ? -14.172 20.899 -4.367 1.00 53.41 234 ALA A C 1
ATOM 1783 O O . ALA A 1 234 ? -13.380 20.867 -5.313 1.00 53.41 234 ALA A O 1
ATOM 1784 N N . PRO A 1 235 ? -15.399 20.350 -4.464 1.00 65.12 235 PRO A N 1
ATOM 1785 C CA . PRO A 1 235 ? -15.829 19.588 -5.639 1.00 65.12 235 PRO A CA 1
ATOM 1786 C C . PRO A 1 235 ? -15.659 20.348 -6.963 1.00 65.12 235 PRO A C 1
ATOM 1788 O O . PRO A 1 235 ? -15.453 19.723 -8.005 1.00 65.12 235 PRO A O 1
ATOM 1791 N N . VAL A 1 236 ? -15.715 21.685 -6.897 1.00 80.75 236 VAL A N 1
ATOM 1792 C CA . VAL A 1 236 ? -15.556 22.626 -8.006 1.00 80.75 236 VAL A CA 1
ATOM 1793 C C . VAL A 1 236 ? -14.790 23.868 -7.529 1.00 80.75 236 VAL A C 1
ATOM 1795 O O . VAL A 1 236 ? -15.152 24.480 -6.525 1.00 80.75 236 VAL A O 1
ATOM 1798 N N . GLU A 1 237 ? -13.773 24.274 -8.283 1.00 85.88 237 GLU A N 1
ATOM 1799 C CA . GLU A 1 237 ? -13.010 25.516 -8.136 1.00 85.88 237 GLU A CA 1
ATOM 1800 C C . GLU A 1 237 ? -13.011 26.258 -9.485 1.00 85.88 237 GLU A C 1
ATOM 1802 O O . GLU A 1 237 ? -12.646 25.698 -10.520 1.00 85.88 237 GLU A O 1
ATOM 1807 N N . GLU A 1 238 ? -13.421 27.527 -9.504 1.00 84.56 238 GLU A N 1
ATOM 1808 C CA . GLU A 1 238 ? -13.378 28.356 -10.715 1.00 84.56 238 GLU A CA 1
ATOM 1809 C C . GLU A 1 238 ? -11.998 29.014 -10.861 1.00 84.56 238 GLU A C 1
ATOM 1811 O O . GLU A 1 238 ? -11.570 29.779 -9.998 1.00 84.56 238 GLU A O 1
ATOM 1816 N N . LEU A 1 239 ? -11.307 28.740 -11.971 1.00 83.50 239 LEU A N 1
ATOM 1817 C CA . LEU A 1 239 ? -9.965 29.271 -12.258 1.00 83.50 239 LEU A CA 1
ATOM 1818 C C . LEU A 1 239 ? -9.991 30.590 -13.044 1.00 83.50 239 LEU A C 1
ATOM 1820 O O . LEU A 1 239 ? -8.941 31.189 -13.281 1.00 83.50 239 LEU A O 1
ATOM 1824 N N . GLY A 1 240 ? -11.187 31.051 -13.423 1.00 80.44 240 GLY A N 1
ATOM 1825 C CA . GLY A 1 240 ? -11.416 32.227 -14.259 1.00 80.44 240 GLY A CA 1
ATOM 1826 C C . GLY A 1 240 ? -11.547 31.891 -15.748 1.00 80.44 240 GLY A C 1
ATOM 1827 O O . GLY A 1 240 ? -11.224 30.793 -16.190 1.00 80.44 240 GLY A O 1
ATOM 1828 N N . GLU A 1 241 ? -12.069 32.845 -16.526 1.00 79.81 241 GLU A N 1
ATOM 1829 C CA . GLU A 1 241 ? -12.228 32.745 -17.993 1.00 79.81 241 GLU A CA 1
ATOM 1830 C C . GLU A 1 241 ? -13.071 31.543 -18.480 1.00 79.81 241 GLU A C 1
ATOM 1832 O O . GLU A 1 241 ? -12.909 31.069 -19.603 1.00 79.81 241 GLU A O 1
ATOM 1837 N N . GLY A 1 242 ? -14.003 31.051 -17.653 1.00 81.69 242 GLY A N 1
ATOM 1838 C CA . GLY A 1 242 ? -14.824 29.877 -17.979 1.00 81.69 242 GLY A CA 1
ATOM 1839 C C . GLY A 1 242 ? -14.065 28.549 -17.885 1.00 81.69 242 GLY A C 1
ATOM 1840 O O . GLY A 1 242 ? -14.466 27.567 -18.513 1.00 81.69 242 GLY A O 1
ATOM 1841 N N . VAL A 1 243 ? -12.960 28.529 -17.133 1.00 89.25 243 VAL A N 1
ATOM 1842 C CA . VAL A 1 243 ? -12.179 27.336 -16.803 1.00 89.25 243 VAL A CA 1
ATOM 1843 C C . VAL A 1 243 ? -12.482 26.919 -15.368 1.00 89.25 243 VAL A C 1
ATOM 1845 O O . VAL A 1 243 ? -12.403 27.729 -14.442 1.00 89.25 243 VAL A O 1
ATOM 1848 N N . TYR A 1 244 ? -12.779 25.637 -15.176 1.00 90.56 244 TYR A N 1
ATOM 1849 C CA . TYR A 1 244 ? -13.098 25.070 -13.870 1.00 90.56 244 TYR A CA 1
ATOM 1850 C C . TYR A 1 244 ? -12.182 23.892 -13.569 1.00 90.56 244 TYR A C 1
ATOM 1852 O O . TYR A 1 244 ? -11.952 23.042 -14.427 1.00 90.56 244 TYR A O 1
ATOM 1860 N N . ARG A 1 245 ? -11.675 23.821 -12.341 1.00 90.56 245 ARG A N 1
ATOM 1861 C CA . ARG A 1 245 ? -11.054 22.621 -11.788 1.00 90.56 245 ARG A CA 1
ATOM 1862 C C . ARG A 1 245 ? -12.109 21.880 -10.986 1.00 90.56 245 ARG A C 1
ATOM 1864 O O . ARG A 1 245 ? -12.696 22.437 -10.068 1.00 90.56 245 ARG A O 1
ATOM 1871 N N . VAL A 1 246 ? -12.347 20.625 -11.327 1.00 90.19 246 VAL A N 1
ATOM 1872 C CA . VAL A 1 246 ? -13.353 19.792 -10.668 1.00 90.19 246 VAL A CA 1
ATOM 1873 C C . VAL A 1 246 ? -12.730 18.525 -10.112 1.00 90.19 246 VAL A C 1
ATOM 1875 O O . VAL A 1 246 ? -11.738 18.018 -10.639 1.00 90.19 246 VAL A O 1
ATOM 1878 N N . SER A 1 247 ? -13.310 17.991 -9.042 1.00 88.56 247 SER A N 1
ATOM 1879 C CA . SER A 1 247 ? -12.930 16.675 -8.532 1.00 88.56 247 SER A CA 1
ATOM 1880 C C . SER A 1 247 ? -13.247 15.591 -9.564 1.00 88.56 247 SER A C 1
ATOM 1882 O O . SER A 1 247 ? -14.289 15.621 -10.215 1.00 88.56 247 SER A O 1
ATOM 1884 N N . THR A 1 248 ? -12.395 14.570 -9.674 1.00 86.75 248 THR A N 1
ATOM 1885 C CA . THR A 1 248 ? -12.697 13.374 -10.490 1.00 86.75 248 THR A CA 1
ATOM 1886 C C . THR A 1 248 ? -13.971 12.650 -10.058 1.00 86.75 248 THR A C 1
ATOM 1888 O O . THR A 1 248 ? -14.556 11.929 -10.863 1.00 86.75 248 THR A O 1
ATOM 1891 N N . ARG A 1 249 ? -14.403 12.849 -8.807 1.00 85.81 249 ARG A N 1
ATOM 1892 C CA . ARG A 1 249 ? -15.634 12.285 -8.241 1.00 85.81 249 ARG A CA 1
ATOM 1893 C C . ARG A 1 249 ? -16.883 13.110 -8.548 1.00 85.81 249 ARG A C 1
ATOM 1895 O O . ARG A 1 249 ? -17.967 12.662 -8.193 1.00 85.81 249 ARG A O 1
ATOM 1902 N N . LEU A 1 250 ? -16.742 14.295 -9.149 1.00 86.75 250 LEU A N 1
ATOM 1903 C CA . LEU A 1 250 ? -17.890 15.119 -9.513 1.00 86.75 250 LEU A CA 1
ATOM 1904 C C . LEU A 1 250 ? -18.791 14.321 -10.479 1.00 86.75 250 LEU A C 1
ATOM 1906 O O . LEU A 1 250 ? -18.258 13.718 -11.420 1.00 86.75 250 LEU A O 1
ATOM 1910 N N . PRO A 1 251 ? -20.114 14.282 -10.256 1.00 89.50 251 PRO A N 1
ATOM 1911 C CA . PRO A 1 251 ? -21.060 13.725 -11.211 1.00 89.50 251 PRO A CA 1
ATOM 1912 C C . PRO A 1 251 ? -20.963 14.401 -12.581 1.00 89.50 251 PRO A C 1
ATOM 1914 O O . PRO A 1 251 ? -20.692 15.599 -12.688 1.00 89.50 251 PRO A O 1
ATOM 1917 N N . VAL A 1 252 ? -21.189 13.632 -13.645 1.00 89.50 252 VAL A N 1
ATOM 1918 C CA . VAL A 1 252 ? -21.213 14.164 -15.019 1.00 89.50 252 VAL A CA 1
ATOM 1919 C C . VAL A 1 252 ? -22.317 15.209 -15.204 1.00 89.50 252 VAL A C 1
ATOM 1921 O O . VAL A 1 252 ? -22.110 16.208 -15.891 1.00 89.50 252 VAL A O 1
ATOM 1924 N N . GLU A 1 253 ? -23.458 15.001 -14.554 1.00 85.19 253 GLU A N 1
ATOM 1925 C CA . GLU A 1 253 ? -24.610 15.906 -14.573 1.00 85.19 253 GLU A CA 1
ATOM 1926 C C . GLU A 1 253 ? -24.233 17.291 -14.024 1.00 85.19 253 GLU A C 1
ATOM 1928 O O . GLU A 1 253 ? -24.434 18.298 -14.702 1.00 85.19 253 GLU A O 1
ATOM 1933 N N . ASP A 1 254 ? -23.567 17.334 -12.865 1.00 86.75 254 ASP A N 1
ATOM 1934 C CA . ASP A 1 254 ? -23.090 18.570 -12.229 1.00 86.75 254 ASP A CA 1
ATOM 1935 C C . ASP A 1 254 ? -22.057 19.307 -13.103 1.00 86.75 254 ASP A C 1
ATOM 1937 O O . ASP A 1 254 ? -22.033 20.541 -13.158 1.00 86.75 254 ASP A O 1
ATOM 1941 N N . LEU A 1 255 ? -21.204 18.567 -13.827 1.00 89.12 255 LEU A N 1
ATOM 1942 C CA . LEU A 1 255 ? -20.299 19.155 -14.819 1.00 89.12 255 LEU A CA 1
ATOM 1943 C C . LEU A 1 255 ? -21.084 19.768 -15.991 1.00 89.12 255 LEU A C 1
ATOM 1945 O O . LEU A 1 255 ? -20.741 20.854 -16.461 1.00 89.12 255 LEU A O 1
ATOM 1949 N N . GLY A 1 256 ? -22.133 19.089 -16.457 1.00 86.94 256 GLY A N 1
ATOM 1950 C CA . GLY A 1 256 ? -23.047 19.594 -17.478 1.00 86.94 256 GLY A CA 1
ATOM 1951 C C . GLY A 1 256 ? -23.714 20.900 -17.050 1.00 86.94 256 GLY A C 1
ATOM 1952 O O . GLY A 1 256 ? -23.659 21.883 -17.790 1.00 86.94 256 GLY A O 1
ATOM 1953 N N . GLU A 1 257 ? -24.244 20.961 -15.826 1.00 86.75 257 GLU A N 1
ATOM 1954 C CA . GLU A 1 257 ? -24.847 22.172 -15.255 1.00 86.75 257 GLU A CA 1
ATOM 1955 C C . GLU A 1 257 ? -23.862 23.349 -15.214 1.00 86.75 257 GLU A C 1
ATOM 1957 O O . GLU A 1 257 ? -24.215 24.466 -15.607 1.00 86.75 257 GLU A O 1
ATOM 1962 N N . LEU A 1 258 ? -22.608 23.096 -14.823 1.00 85.69 258 LEU A N 1
ATOM 1963 C CA . LEU A 1 258 ? -21.551 24.109 -14.734 1.00 85.69 258 LEU A CA 1
ATOM 1964 C C . LEU A 1 258 ? -21.271 24.793 -16.082 1.00 85.69 258 LEU A C 1
ATOM 1966 O O . LEU A 1 258 ? -21.001 25.994 -16.139 1.00 85.69 258 LEU A O 1
ATOM 1970 N N . PHE A 1 259 ? -21.376 24.041 -17.180 1.00 86.62 259 PHE A N 1
ATOM 1971 C CA . PHE A 1 259 ? -21.194 24.544 -18.541 1.00 86.62 259 PHE A CA 1
ATOM 1972 C C . PHE A 1 259 ? -22.514 24.752 -19.300 1.00 86.62 259 PHE A C 1
ATOM 1974 O O . PHE A 1 259 ? -22.480 25.103 -20.481 1.00 86.62 259 PHE A O 1
ATOM 1981 N N . GLY A 1 260 ? -23.677 24.578 -18.667 1.00 83.00 260 GLY A N 1
ATOM 1982 C CA . GLY A 1 260 ? -24.986 24.664 -19.323 1.00 83.00 260 GLY A CA 1
ATOM 1983 C C . GLY A 1 260 ? -25.134 23.718 -20.523 1.00 83.00 260 GLY A C 1
ATOM 1984 O O . GLY A 1 260 ? -25.653 24.129 -21.562 1.00 83.00 260 GLY A O 1
ATOM 1985 N N . LEU A 1 261 ? -24.608 22.498 -20.410 1.00 84.44 261 LEU A N 1
ATOM 1986 C CA . LEU A 1 261 ? -24.671 21.437 -21.415 1.00 84.44 261 LEU A CA 1
ATOM 1987 C C . LEU A 1 261 ? -25.503 20.269 -20.878 1.00 84.44 261 LEU A C 1
ATOM 1989 O O . LEU A 1 261 ? -25.370 19.896 -19.716 1.00 84.44 261 LEU A O 1
ATOM 1993 N N . GLU A 1 262 ? -26.317 19.661 -21.737 1.00 78.31 262 GLU A N 1
ATOM 1994 C CA . GLU A 1 262 ? -26.941 18.367 -21.446 1.00 78.31 262 GLU A CA 1
ATOM 1995 C C . GLU A 1 262 ? -25.940 17.270 -21.826 1.00 78.31 262 GLU A C 1
ATOM 1997 O O . GLU A 1 262 ? -25.640 17.083 -23.008 1.00 78.31 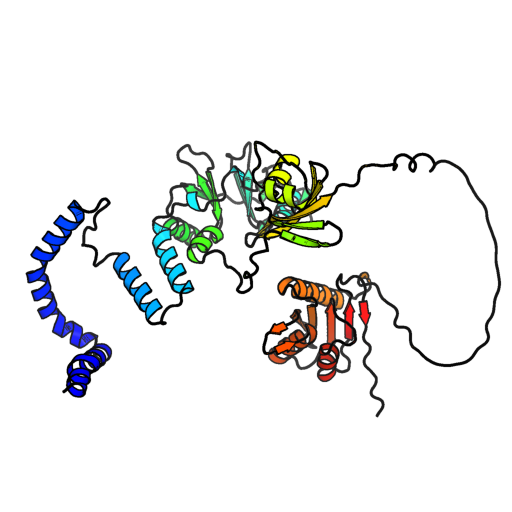262 GLU A O 1
ATOM 2002 N N . ILE A 1 263 ? -25.365 16.604 -20.822 1.00 79.31 263 ILE A N 1
ATOM 2003 C CA . ILE A 1 263 ? -24.403 15.517 -21.011 1.00 79.31 263 ILE A CA 1
ATOM 2004 C C . ILE A 1 263 ? -25.050 14.212 -20.543 1.00 79.31 263 ILE A C 1
ATOM 2006 O O . ILE A 1 263 ? -25.245 14.016 -19.348 1.00 79.31 263 ILE A O 1
ATOM 2010 N N . GLU A 1 264 ? -25.368 13.327 -21.487 1.00 70.12 264 GLU A N 1
ATOM 2011 C CA . GLU A 1 264 ? -25.941 12.004 -21.216 1.00 70.12 264 GLU A CA 1
ATOM 2012 C C . GLU A 1 264 ? -24.926 10.914 -21.601 1.00 70.12 264 GLU A C 1
ATOM 2014 O O . GLU A 1 264 ? -24.622 10.723 -22.779 1.00 70.12 264 GLU A O 1
ATOM 2019 N N . GLU A 1 265 ? -24.395 10.198 -20.608 1.00 71.88 265 GLU A N 1
ATOM 2020 C CA . GLU A 1 265 ? -23.506 9.042 -20.785 1.00 71.88 265 GLU A CA 1
ATOM 2021 C C . GLU A 1 265 ? -24.079 7.852 -19.995 1.00 71.88 265 GLU A C 1
ATOM 2023 O O . GLU A 1 265 ? -24.055 7.850 -18.769 1.00 71.88 265 GLU A O 1
ATOM 2028 N N . GLU A 1 266 ? -24.607 6.832 -20.683 1.00 64.69 266 GLU A N 1
ATOM 2029 C CA . GLU A 1 266 ? -25.315 5.702 -20.041 1.00 64.69 266 GLU A CA 1
ATOM 2030 C C . GLU A 1 266 ? -24.406 4.802 -19.175 1.00 64.69 266 GLU A C 1
ATOM 2032 O O . GLU A 1 266 ? -24.899 4.112 -18.285 1.00 64.69 266 GLU A O 1
ATOM 2037 N N . ASP A 1 267 ? -23.089 4.824 -19.411 1.00 73.62 267 ASP A N 1
ATOM 2038 C CA . ASP A 1 267 ? -22.103 3.943 -18.764 1.00 73.62 267 ASP A CA 1
ATOM 2039 C C . ASP A 1 267 ? -21.126 4.696 -17.830 1.00 73.62 267 ASP A C 1
ATOM 2041 O O . ASP A 1 267 ? -20.111 4.131 -17.402 1.00 73.62 267 ASP A O 1
ATOM 2045 N N . VAL A 1 268 ? -21.375 5.982 -17.540 1.00 83.12 268 VAL A N 1
ATOM 2046 C CA . VAL A 1 268 ? -20.425 6.848 -16.827 1.00 83.12 268 VAL A CA 1
ATOM 2047 C C . VAL A 1 268 ? -21.110 7.808 -15.853 1.00 83.12 268 VAL A C 1
ATOM 2049 O O . VAL A 1 268 ? -21.733 8.784 -16.255 1.00 83.12 268 VAL A O 1
ATOM 2052 N N . ASP A 1 269 ? -20.843 7.624 -14.559 1.00 82.31 269 ASP A N 1
ATOM 2053 C CA . ASP A 1 269 ? -21.440 8.463 -13.510 1.00 82.31 269 ASP A CA 1
ATOM 2054 C C . ASP A 1 269 ? -20.611 9.712 -13.149 1.00 82.31 269 ASP A C 1
ATOM 2056 O O . ASP A 1 269 ? -21.138 10.684 -12.613 1.00 82.31 269 ASP A O 1
ATOM 2060 N N . THR A 1 270 ? -19.293 9.706 -13.398 1.00 90.00 270 THR A N 1
ATOM 2061 C CA . THR A 1 270 ? -18.361 10.735 -12.881 1.00 90.00 270 THR A CA 1
ATOM 2062 C C . THR A 1 270 ? -17.467 11.341 -13.957 1.00 90.00 270 THR A C 1
ATOM 2064 O O . THR A 1 270 ? -17.139 10.687 -14.947 1.00 90.00 270 THR A O 1
ATOM 2067 N N . VAL A 1 271 ? -16.981 12.567 -13.732 1.00 89.75 271 VAL A N 1
ATOM 2068 C CA . VAL A 1 271 ? -16.040 13.256 -14.637 1.00 89.75 271 VAL A CA 1
ATOM 2069 C C . VAL A 1 271 ? -14.754 12.448 -14.848 1.00 89.75 271 VAL A C 1
ATOM 2071 O O . VAL A 1 271 ? -14.250 12.350 -15.968 1.00 89.75 271 VAL A O 1
ATOM 2074 N N . GLY A 1 272 ? -14.229 11.812 -13.794 1.00 87.25 272 GLY A N 1
ATOM 2075 C CA . GLY A 1 272 ? -13.083 10.906 -13.909 1.00 87.25 272 GLY A CA 1
ATOM 2076 C C . GLY A 1 272 ? -13.396 9.665 -14.750 1.00 87.25 272 GLY A C 1
ATOM 2077 O O . GLY A 1 272 ? -12.567 9.242 -15.561 1.00 87.25 272 GLY A O 1
ATOM 2078 N N . GLY A 1 273 ? -14.607 9.119 -14.606 1.00 85.88 273 GLY A N 1
ATOM 2079 C CA . GLY A 1 273 ? -15.118 8.042 -15.448 1.00 85.88 273 GLY A CA 1
ATOM 2080 C C . GLY A 1 273 ? -15.230 8.451 -16.918 1.00 85.88 273 GLY A C 1
ATOM 2081 O O . GLY A 1 273 ? -14.807 7.693 -17.783 1.00 85.88 273 GLY A O 1
ATOM 2082 N N . MET A 1 274 ? -15.694 9.670 -17.206 1.00 89.06 274 MET A N 1
ATOM 2083 C CA . MET A 1 274 ? -15.861 10.186 -18.573 1.00 89.06 274 MET A CA 1
ATOM 2084 C C . MET A 1 274 ? -14.518 10.365 -19.273 1.00 89.06 274 MET A C 1
ATOM 2086 O O . MET A 1 274 ? -14.347 9.977 -20.433 1.00 89.06 274 MET A O 1
ATOM 2090 N N . LEU A 1 275 ? -13.536 10.898 -18.542 1.00 89.62 275 LEU A N 1
ATOM 2091 C CA . LEU A 1 275 ? -12.158 11.011 -19.006 1.00 89.62 275 LEU A CA 1
ATOM 2092 C C . LEU A 1 275 ? -11.577 9.627 -19.346 1.00 89.62 275 LEU A C 1
ATOM 2094 O O . LEU A 1 275 ? -10.988 9.448 -20.412 1.00 89.62 275 LEU A O 1
ATOM 2098 N N . ALA A 1 276 ? -11.765 8.635 -18.471 1.00 88.19 276 ALA A N 1
ATOM 2099 C CA . ALA A 1 276 ? -11.283 7.270 -18.684 1.00 88.19 276 ALA A CA 1
ATOM 2100 C C . ALA A 1 276 ? -12.003 6.555 -19.841 1.00 88.19 276 ALA A C 1
ATOM 2102 O O . ALA A 1 276 ? -11.348 5.892 -20.650 1.00 88.19 276 ALA A O 1
ATOM 2103 N N . HIS A 1 277 ? -13.327 6.718 -19.940 1.00 88.75 277 HIS A N 1
ATOM 2104 C CA . HIS A 1 277 ? -14.166 6.133 -20.984 1.00 88.75 277 HIS A CA 1
ATOM 2105 C C . HIS A 1 277 ? -13.748 6.648 -22.365 1.00 88.75 277 HIS A C 1
ATOM 2107 O O . HIS A 1 277 ? -13.434 5.856 -23.252 1.00 88.75 277 HIS A O 1
ATOM 2113 N N . THR A 1 278 ? -13.602 7.969 -22.508 1.00 87.88 278 THR A N 1
ATOM 2114 C CA . THR A 1 278 ? -13.175 8.604 -23.766 1.00 87.88 278 THR A CA 1
ATOM 2115 C C . THR A 1 278 ? -11.746 8.207 -24.161 1.00 87.88 278 THR A C 1
ATOM 2117 O O . THR A 1 278 ? -11.443 8.039 -25.342 1.00 87.88 278 THR A O 1
ATOM 2120 N N . LEU A 1 279 ? -10.847 8.020 -23.186 1.00 86.75 279 LEU A N 1
ATOM 2121 C CA . LEU A 1 279 ? -9.475 7.560 -23.437 1.00 86.75 279 LEU A CA 1
ATOM 2122 C C . LEU A 1 279 ? -9.372 6.059 -23.743 1.00 86.75 279 LEU A C 1
ATOM 2124 O O . LEU A 1 279 ? -8.345 5.626 -24.276 1.00 86.75 279 LEU A O 1
ATOM 2128 N N . GLY A 1 280 ? -10.368 5.254 -23.359 1.00 84.38 280 GLY A N 1
ATOM 2129 C CA . GLY A 1 280 ? -10.331 3.790 -23.434 1.00 84.38 280 GLY A CA 1
ATOM 2130 C C . GLY A 1 280 ? -9.255 3.139 -22.551 1.00 84.38 280 GLY A C 1
ATOM 2131 O O . GLY A 1 280 ? -8.860 1.998 -22.794 1.00 84.38 280 GLY A O 1
ATOM 2132 N N . ARG A 1 281 ? -8.718 3.870 -21.565 1.00 82.00 281 ARG A N 1
ATOM 2133 C CA . ARG A 1 281 ? -7.659 3.428 -20.638 1.00 82.00 281 ARG A CA 1
ATOM 2134 C C . ARG A 1 281 ? -7.637 4.300 -19.383 1.00 82.00 281 ARG A C 1
ATOM 2136 O O . ARG A 1 281 ? -8.191 5.394 -19.378 1.00 82.00 281 ARG A O 1
ATOM 2143 N N . VAL A 1 282 ? -6.926 3.849 -18.348 1.00 80.38 282 VAL A N 1
ATOM 2144 C CA . VAL A 1 282 ? -6.737 4.625 -17.111 1.00 80.38 282 VAL A CA 1
ATOM 2145 C C . VAL A 1 282 ? -6.016 5.952 -17.419 1.00 80.38 282 VAL A C 1
ATOM 2147 O O . VAL A 1 282 ? -4.918 5.916 -17.988 1.00 80.38 282 VAL A O 1
ATOM 2150 N N . PRO A 1 283 ? -6.600 7.113 -17.065 1.00 81.50 283 PRO A N 1
ATOM 2151 C CA . PRO A 1 283 ? -5.988 8.413 -17.301 1.00 81.50 283 PRO A CA 1
ATOM 2152 C C . PRO A 1 283 ? -4.792 8.640 -16.374 1.00 81.50 283 PRO A C 1
ATOM 2154 O O . PRO A 1 283 ? -4.848 8.363 -15.177 1.00 81.50 283 PRO A O 1
ATOM 2157 N N . LEU A 1 284 ? -3.713 9.185 -16.933 1.00 84.38 284 LEU A N 1
ATOM 2158 C CA . LEU A 1 284 ? -2.569 9.697 -16.176 1.00 84.38 284 LEU A CA 1
ATOM 2159 C C . LEU A 1 284 ? -2.642 11.234 -16.104 1.00 84.38 284 LEU A C 1
ATOM 2161 O O . LEU A 1 284 ? -3.211 11.842 -17.013 1.00 84.38 284 LEU A O 1
ATOM 2165 N N . PRO A 1 285 ? -2.051 11.886 -15.090 1.00 85.50 285 PRO A N 1
ATOM 2166 C CA . PRO A 1 285 ? -1.907 13.338 -15.050 1.00 85.50 285 PRO A CA 1
ATOM 2167 C C . PRO A 1 285 ? -1.308 13.881 -16.351 1.00 85.50 285 PRO A C 1
ATOM 2169 O O . PRO A 1 285 ? -0.339 13.332 -16.881 1.00 85.50 285 PRO A O 1
ATOM 2172 N N . GLY A 1 286 ? -1.921 14.936 -16.879 1.00 84.38 286 GLY A N 1
ATOM 2173 C CA . GLY A 1 286 ? -1.648 15.509 -18.194 1.00 84.38 286 GLY A CA 1
ATOM 2174 C C . GLY A 1 286 ? -2.394 14.846 -19.358 1.00 84.38 286 GLY A C 1
ATOM 2175 O O . GLY A 1 286 ? -2.171 15.234 -20.500 1.00 84.38 286 GLY A O 1
ATOM 2176 N N . SER A 1 287 ? -3.255 13.848 -19.119 1.00 88.12 287 SER A N 1
ATOM 2177 C CA . SER A 1 287 ? -4.108 13.284 -20.179 1.00 88.12 287 SER A CA 1
ATOM 2178 C C . SER A 1 287 ? -5.191 14.280 -20.582 1.00 88.12 287 SER A C 1
ATOM 2180 O O . SER A 1 287 ? -5.830 14.868 -19.714 1.00 88.12 287 SER A O 1
ATOM 2182 N N . GLU A 1 288 ? -5.428 14.415 -21.885 1.00 91.38 288 GLU A N 1
ATOM 2183 C CA . GLU A 1 288 ? -6.395 15.356 -22.455 1.00 91.38 288 GLU A CA 1
ATOM 2184 C C . GLU A 1 288 ? -7.384 14.634 -23.370 1.00 91.38 288 GLU A C 1
ATOM 2186 O O . GLU A 1 288 ? -6.983 13.792 -24.181 1.00 91.38 288 GLU A O 1
ATOM 2191 N N . VAL A 1 289 ? -8.667 14.983 -23.264 1.00 91.12 289 VAL A N 1
ATOM 2192 C CA . VAL A 1 289 ? -9.719 14.555 -24.198 1.00 91.12 289 VAL A CA 1
ATOM 2193 C C . VAL A 1 289 ? -10.654 15.702 -24.534 1.00 91.12 289 VAL A C 1
ATOM 2195 O O . VAL A 1 289 ? -10.884 16.587 -23.713 1.00 91.12 289 VAL A O 1
ATOM 2198 N N . VAL A 1 290 ? -11.219 15.654 -25.740 1.00 91.19 290 VAL A N 1
ATOM 2199 C CA . VAL A 1 290 ? -12.323 16.526 -26.143 1.00 91.19 290 VAL A CA 1
ATOM 2200 C C . VAL A 1 290 ? -13.587 15.684 -26.229 1.00 91.19 290 VAL A C 1
ATOM 2202 O O . VAL A 1 290 ? -13.637 14.737 -27.013 1.00 91.19 290 VAL A O 1
ATOM 2205 N N . VAL A 1 291 ? -14.591 16.025 -25.429 1.00 88.12 291 VAL A N 1
ATOM 2206 C CA . VAL A 1 291 ? -15.869 15.307 -25.354 1.00 88.12 291 VAL A CA 1
ATOM 2207 C C . VAL A 1 291 ? -16.990 16.310 -25.084 1.00 88.12 291 VAL A C 1
ATOM 2209 O O . VAL A 1 291 ? -16.796 17.257 -24.328 1.00 88.12 291 VAL A O 1
ATOM 2212 N N . HIS A 1 292 ? -18.131 16.174 -25.766 1.00 84.50 292 HIS A N 1
ATOM 2213 C CA . HIS A 1 292 ? -19.295 17.073 -25.628 1.00 84.50 292 HIS A CA 1
ATOM 2214 C C . HIS A 1 292 ? -18.976 18.581 -25.746 1.00 84.50 292 HIS A C 1
ATOM 2216 O O . HIS A 1 292 ? -19.606 19.421 -25.112 1.00 84.50 292 HIS A O 1
ATOM 2222 N N . GLY A 1 293 ? -17.974 18.947 -26.558 1.00 84.00 293 GLY A N 1
ATOM 2223 C CA . GLY A 1 293 ? -17.544 20.344 -26.728 1.00 84.00 293 GLY A CA 1
ATOM 2224 C C . GLY A 1 293 ? -16.732 20.911 -25.555 1.00 84.00 293 GLY A C 1
ATOM 2225 O O . GLY A 1 293 ? -16.491 22.118 -25.506 1.00 84.00 293 GLY A O 1
ATOM 2226 N N . LEU A 1 294 ? -16.283 20.062 -24.628 1.00 90.56 294 LEU A N 1
ATOM 2227 C CA . LEU A 1 294 ? -15.377 20.396 -23.533 1.00 90.56 294 LEU A CA 1
ATOM 2228 C C . LEU A 1 294 ? -13.999 19.773 -23.771 1.00 90.56 294 LEU A C 1
ATOM 2230 O O . LEU A 1 294 ? -13.896 18.632 -24.212 1.00 90.56 294 LEU A O 1
ATOM 2234 N N . LEU A 1 295 ? -12.939 20.513 -23.452 1.00 92.81 295 LEU A N 1
ATOM 2235 C CA . LEU A 1 295 ? -11.602 19.968 -23.255 1.00 92.81 295 LEU A CA 1
ATOM 2236 C C . LEU A 1 295 ? -11.439 19.632 -21.771 1.00 92.81 295 LEU A C 1
ATOM 2238 O O . LEU A 1 295 ? -11.498 20.527 -20.926 1.00 92.81 295 LEU A O 1
ATOM 2242 N N . LEU A 1 296 ? -11.212 18.355 -21.482 1.00 93.25 296 LEU A N 1
ATOM 2243 C CA . LEU A 1 296 ? -10.933 17.836 -20.149 1.00 93.25 296 LEU A CA 1
ATOM 2244 C C . LEU A 1 296 ? -9.453 17.471 -20.052 1.00 93.25 296 LEU A C 1
ATOM 2246 O O . LEU A 1 296 ? -8.972 16.635 -20.818 1.00 93.25 296 LEU A O 1
ATOM 2250 N N . GLN A 1 297 ? -8.743 18.071 -19.100 1.00 93.25 297 GLN A N 1
ATOM 2251 C CA . GLN A 1 297 ? -7.342 17.781 -18.807 1.00 93.25 297 GLN A CA 1
ATOM 2252 C C . GLN A 1 297 ? -7.214 17.217 -17.391 1.00 93.25 297 GLN A C 1
ATOM 2254 O O . GLN A 1 297 ? -7.549 17.882 -16.415 1.00 93.25 297 GLN A O 1
ATOM 2259 N N . GLY A 1 298 ? -6.731 15.983 -17.265 1.00 90.19 298 GLY A N 1
ATOM 2260 C CA . GLY A 1 298 ? -6.521 15.353 -15.966 1.00 90.19 298 GLY A CA 1
ATOM 2261 C C . GLY A 1 298 ? -5.344 15.978 -15.222 1.00 90.19 298 GLY A C 1
ATOM 2262 O O . GLY A 1 298 ? -4.214 15.934 -15.702 1.00 90.19 298 GLY A O 1
ATOM 2263 N N . GLU A 1 299 ? -5.583 16.495 -14.025 1.00 85.12 299 GLU A N 1
ATOM 2264 C CA . GLU A 1 299 ? -4.566 16.935 -13.077 1.00 85.12 299 GLU A CA 1
ATOM 2265 C C . GLU A 1 299 ? -4.438 15.917 -11.934 1.00 85.12 299 GLU A C 1
ATOM 2267 O O . GLU A 1 299 ? -5.397 15.299 -11.465 1.00 85.12 299 GLU A O 1
ATOM 2272 N N . GLY A 1 300 ? -3.214 15.692 -11.481 1.00 79.69 300 GLY A N 1
ATOM 2273 C CA . GLY A 1 300 ? -2.974 14.756 -10.398 1.00 79.69 300 GLY A CA 1
ATOM 2274 C C . GLY A 1 300 ? -1.502 14.546 -10.128 1.00 79.69 300 GLY A C 1
ATOM 2275 O O . GLY A 1 300 ? -0.635 15.181 -10.731 1.00 79.69 300 GLY A O 1
ATOM 2276 N N . GLY A 1 301 ? -1.229 13.637 -9.207 1.00 74.06 301 GLY A N 1
ATOM 2277 C CA . GLY A 1 301 ? 0.102 13.396 -8.688 1.00 74.06 301 GLY A CA 1
ATOM 2278 C C . GLY A 1 301 ? 0.310 11.928 -8.372 1.00 74.06 301 GLY A C 1
ATOM 2279 O O . GLY A 1 301 ? -0.522 11.070 -8.676 1.00 74.06 301 GLY A O 1
ATOM 2280 N N . ALA A 1 302 ? 1.465 11.640 -7.786 1.00 55.38 302 ALA A N 1
ATOM 2281 C CA . ALA A 1 302 ? 1.639 10.379 -7.098 1.00 55.38 302 ALA A CA 1
ATOM 2282 C C . ALA A 1 302 ? 0.794 10.427 -5.820 1.00 55.38 302 ALA A C 1
ATOM 2284 O O . ALA A 1 302 ? 1.014 11.289 -4.974 1.00 55.38 302 ALA A O 1
ATOM 2285 N N . ASP A 1 303 ? -0.149 9.498 -5.708 1.00 58.06 303 ASP A N 1
ATOM 2286 C CA . ASP A 1 303 ? -0.750 9.099 -4.437 1.00 58.06 303 ASP A CA 1
ATOM 2287 C C . ASP A 1 303 ? 0.368 8.675 -3.460 1.00 58.06 303 ASP A C 1
ATOM 2289 O O . ASP A 1 303 ? 1.475 8.321 -3.886 1.00 58.06 303 ASP A O 1
ATOM 2293 N N . THR A 1 304 ? 0.087 8.638 -2.161 1.00 43.75 304 THR A N 1
ATOM 2294 C CA . THR A 1 304 ? 1.008 8.242 -1.080 1.00 43.75 304 THR A CA 1
ATOM 2295 C C . THR A 1 304 ? 1.629 6.856 -1.329 1.00 43.75 304 THR A C 1
ATOM 2297 O O . THR A 1 304 ? 2.750 6.569 -0.910 1.00 43.75 304 THR A O 1
ATOM 2300 N N . ARG A 1 305 ? 0.956 6.019 -2.133 1.00 46.03 305 ARG A N 1
ATOM 2301 C CA . ARG A 1 305 ? 1.411 4.701 -2.624 1.00 46.03 305 ARG A CA 1
ATOM 2302 C C . ARG A 1 305 ? 2.300 4.746 -3.887 1.00 46.03 305 ARG A C 1
ATOM 2304 O O . ARG A 1 305 ? 2.543 3.715 -4.513 1.00 46.03 305 ARG A O 1
ATOM 2311 N N . GLY A 1 306 ? 2.740 5.925 -4.335 1.00 47.50 306 GLY A N 1
ATOM 2312 C CA . GLY A 1 306 ? 3.509 6.131 -5.574 1.00 47.50 306 GLY A CA 1
ATOM 2313 C C . GLY A 1 306 ? 2.703 5.925 -6.864 1.00 47.50 306 GLY A C 1
ATOM 2314 O O . GLY A 1 306 ? 3.257 5.978 -7.964 1.00 47.50 306 GLY A O 1
ATOM 2315 N N . ARG A 1 307 ? 1.393 5.678 -6.744 1.00 59.03 307 ARG A N 1
ATOM 2316 C CA . ARG A 1 307 ? 0.492 5.440 -7.872 1.00 59.03 307 ARG A CA 1
ATOM 2317 C C . ARG A 1 307 ? 0.112 6.775 -8.474 1.00 59.03 307 ARG A C 1
ATOM 2319 O O . ARG A 1 307 ? -0.539 7.590 -7.833 1.00 59.03 307 ARG A O 1
ATOM 2326 N N . VAL A 1 308 ? 0.506 6.989 -9.717 1.00 69.38 308 VAL A N 1
ATOM 2327 C CA . VAL A 1 308 ? 0.160 8.220 -10.414 1.00 69.38 308 VAL A CA 1
ATOM 2328 C C . VAL A 1 308 ? -1.313 8.149 -10.819 1.00 69.38 308 VAL A C 1
ATOM 2330 O O . VAL A 1 308 ? -1.682 7.329 -11.661 1.00 69.38 308 VAL A O 1
ATOM 2333 N N . ARG A 1 309 ? -2.157 8.979 -10.203 1.00 75.44 309 ARG A N 1
ATOM 2334 C CA . ARG A 1 309 ? -3.599 9.044 -10.470 1.00 75.44 309 ARG A CA 1
ATOM 2335 C C . ARG A 1 309 ? -4.014 10.479 -10.761 1.00 75.44 309 ARG A C 1
ATOM 2337 O O . ARG A 1 309 ? -3.384 11.433 -10.314 1.00 75.44 309 ARG A O 1
ATOM 2344 N N . VAL A 1 310 ? -5.074 10.618 -11.547 1.00 80.75 310 VAL A N 1
ATOM 2345 C CA . VAL A 1 310 ? -5.767 11.894 -11.732 1.00 80.75 310 VAL A CA 1
ATOM 2346 C C . VAL A 1 310 ? -6.696 12.079 -10.535 1.00 80.75 310 VAL A C 1
ATOM 2348 O O . VAL A 1 310 ? -7.486 11.185 -10.243 1.00 80.75 310 VAL A O 1
ATOM 2351 N N . HIS A 1 311 ? -6.575 13.200 -9.828 1.00 82.06 311 HIS A N 1
ATOM 2352 C CA . HIS A 1 311 ? -7.422 13.530 -8.673 1.00 82.06 311 HIS A CA 1
ATOM 2353 C C . HIS A 1 311 ? -8.430 14.627 -9.028 1.00 82.06 311 HIS A C 1
ATOM 2355 O O . HIS A 1 311 ? -9.576 14.586 -8.571 1.00 82.06 311 HIS A O 1
ATOM 2361 N N . THR A 1 312 ? -8.037 15.536 -9.922 1.00 88.38 312 THR A N 1
ATOM 2362 C CA . THR A 1 312 ? -8.846 16.647 -10.424 1.00 88.38 312 THR A CA 1
ATOM 2363 C C . THR A 1 312 ? -8.830 16.683 -11.950 1.00 88.38 312 THR A C 1
ATOM 2365 O O . THR A 1 312 ? -7.956 16.120 -12.603 1.00 88.38 312 THR A O 1
ATOM 2368 N N . VAL A 1 313 ? -9.818 17.333 -12.551 1.00 90.88 313 VAL A N 1
ATOM 2369 C CA . VAL A 1 313 ? -9.899 17.558 -13.995 1.00 90.88 313 VAL A CA 1
ATOM 2370 C C . VAL A 1 313 ? -10.100 19.047 -14.226 1.00 90.88 313 VAL A C 1
ATOM 2372 O O . VAL A 1 313 ? -10.994 19.650 -13.640 1.00 90.88 313 VAL A O 1
ATOM 2375 N N . VAL A 1 314 ? -9.270 19.645 -15.073 1.00 92.88 314 VAL A N 1
ATOM 2376 C CA . VAL A 1 314 ? -9.486 21.000 -15.577 1.00 92.88 314 VAL A CA 1
ATOM 2377 C C . VAL A 1 314 ? -10.371 20.902 -16.809 1.00 92.88 314 VAL A C 1
ATOM 2379 O O . VAL A 1 314 ? -9.993 20.293 -17.810 1.00 92.88 314 VAL A O 1
ATOM 2382 N N . ALA A 1 315 ? -11.560 21.484 -16.722 1.00 92.25 315 ALA A N 1
ATOM 2383 C CA . ALA A 1 315 ? -12.546 21.533 -17.785 1.00 92.25 315 ALA A CA 1
ATOM 2384 C C . ALA A 1 315 ? -12.639 22.953 -18.357 1.00 92.25 315 ALA A C 1
ATOM 2386 O O . ALA A 1 315 ? -12.676 23.940 -17.616 1.00 92.25 315 ALA A O 1
ATOM 2387 N N . ARG A 1 316 ? -12.701 23.062 -19.686 1.00 92.94 316 ARG A N 1
ATOM 2388 C CA . ARG A 1 316 ? -12.998 24.308 -20.413 1.00 92.94 316 ARG A CA 1
ATOM 2389 C C . ARG A 1 316 ? -13.741 24.008 -21.708 1.00 92.94 316 ARG A C 1
ATOM 2391 O O . ARG A 1 316 ? -13.665 22.888 -22.205 1.00 92.94 316 ARG A O 1
ATOM 2398 N N . ARG A 1 317 ? -14.410 24.996 -22.307 1.00 91.31 317 ARG A N 1
ATOM 2399 C CA . ARG A 1 317 ? -14.993 24.822 -23.650 1.00 91.31 317 ARG A CA 1
ATOM 2400 C C . ARG A 1 317 ? -13.890 24.596 -24.686 1.00 91.31 317 ARG A C 1
ATOM 2402 O O . ARG A 1 317 ? -12.878 25.297 -24.681 1.00 91.31 317 ARG A O 1
ATOM 2409 N N . ALA A 1 318 ? -14.086 23.612 -25.555 1.00 83.31 318 ALA A N 1
ATOM 2410 C CA . ALA A 1 318 ? -13.232 23.397 -26.710 1.00 83.31 318 ALA A CA 1
ATOM 2411 C C . ALA A 1 318 ? -13.475 24.527 -27.722 1.00 83.31 318 ALA A C 1
ATOM 2413 O O . ALA A 1 318 ? -14.620 24.863 -28.021 1.00 83.31 318 ALA A O 1
ATOM 2414 N N . GLU A 1 319 ? -12.405 25.129 -28.234 1.00 76.31 319 GLU A N 1
ATOM 2415 C CA . GLU A 1 319 ? -12.504 26.060 -29.358 1.00 76.31 319 GLU A CA 1
ATOM 2416 C C . GLU A 1 319 ? -12.946 25.268 -30.603 1.00 76.31 319 GLU A C 1
ATOM 2418 O O . GLU A 1 319 ? -12.344 24.239 -30.925 1.00 76.31 319 GLU A O 1
ATOM 2423 N N . GLU A 1 320 ? -14.013 25.703 -31.286 1.00 44.62 320 GLU A N 1
ATOM 2424 C CA . GLU A 1 320 ? -14.370 25.152 -32.600 1.00 44.62 320 GLU A CA 1
ATOM 2425 C C . GLU A 1 320 ? -13.185 25.355 -33.561 1.00 44.62 320 GLU A C 1
ATOM 2427 O O . GLU A 1 320 ? -12.571 26.427 -33.554 1.00 44.62 320 GLU A O 1
ATOM 2432 N N . PRO A 1 321 ? -12.826 24.360 -34.392 1.00 40.97 321 PRO A N 1
ATOM 2433 C CA . PRO A 1 321 ? -11.721 24.509 -35.322 1.00 40.97 321 PRO A CA 1
ATOM 2434 C C . PRO A 1 321 ? -12.150 25.410 -36.483 1.00 40.97 321 PRO A C 1
ATOM 2436 O O . PRO A 1 321 ? -12.592 24.915 -37.519 1.00 40.97 321 PRO A O 1
ATOM 2439 N N . ASP A 1 322 ? -11.982 26.721 -36.325 1.00 37.06 322 ASP A N 1
ATOM 2440 C CA . ASP A 1 322 ? -12.035 27.674 -37.430 1.00 37.06 322 ASP A CA 1
ATOM 2441 C C . ASP A 1 322 ? -10.604 28.027 -37.880 1.00 37.06 322 ASP A C 1
ATOM 2443 O O . ASP A 1 322 ? -9.763 28.512 -37.124 1.00 37.06 322 ASP A O 1
ATOM 2447 N N . GLU A 1 323 ? -10.328 27.694 -39.141 1.00 40.38 323 GLU A N 1
ATOM 2448 C CA . GLU A 1 323 ? -9.238 28.195 -39.988 1.00 40.38 323 GLU A CA 1
ATOM 2449 C C . GLU A 1 323 ? -7.777 28.104 -39.491 1.00 40.38 323 GLU A C 1
ATOM 2451 O O . GLU A 1 323 ? -7.042 29.087 -39.435 1.00 40.38 323 GLU A O 1
ATOM 2456 N N . LEU A 1 324 ? -7.256 26.883 -39.334 1.00 38.12 324 LEU A N 1
ATOM 2457 C CA . LEU A 1 324 ? -5.803 26.624 -39.394 1.00 38.12 324 LEU A CA 1
ATOM 2458 C C . LEU A 1 324 ? -5.445 25.535 -40.421 1.00 38.12 324 LEU A C 1
ATOM 2460 O O . LEU A 1 324 ? -4.613 24.666 -40.190 1.00 38.12 324 LEU A O 1
ATOM 2464 N N . SER A 1 325 ? -6.043 25.622 -41.616 1.00 36.50 325 SER A N 1
ATOM 2465 C CA . SER A 1 325 ? -5.593 24.892 -42.819 1.00 36.50 325 SER A CA 1
ATOM 2466 C C . SER A 1 325 ? -4.824 25.779 -43.822 1.00 36.50 325 SER A C 1
ATOM 2468 O O . SER A 1 325 ? -4.524 25.340 -44.932 1.00 36.50 325 SER A O 1
ATOM 2470 N N . GLY A 1 326 ? -4.466 27.018 -43.467 1.00 33.59 326 GLY A N 1
ATOM 2471 C CA . GLY A 1 326 ? -3.809 27.958 -44.390 1.00 33.59 326 GLY A CA 1
ATOM 2472 C C . GLY A 1 326 ? -2.274 28.006 -44.356 1.00 33.59 326 GLY A C 1
ATOM 2473 O O . GLY A 1 326 ? -1.668 28.509 -45.297 1.00 33.59 326 GLY A O 1
ATOM 2474 N N . ALA A 1 327 ? -1.610 27.499 -43.312 1.00 34.78 327 ALA A N 1
ATOM 2475 C CA . ALA A 1 327 ? -0.216 27.883 -43.027 1.00 34.78 327 ALA A CA 1
ATOM 2476 C C . ALA A 1 327 ? 0.856 26.800 -43.273 1.00 34.78 327 ALA A C 1
ATOM 2478 O O . ALA A 1 327 ? 1.997 26.965 -42.848 1.00 34.78 327 ALA A O 1
ATOM 2479 N N . LEU A 1 328 ? 0.535 25.709 -43.979 1.00 38.50 328 LEU A N 1
ATOM 2480 C CA . LEU A 1 328 ? 1.509 24.654 -44.323 1.00 38.50 328 LEU A CA 1
ATOM 2481 C C . LEU A 1 328 ? 1.747 24.478 -45.835 1.00 38.50 328 LEU A C 1
ATOM 2483 O O . LEU A 1 328 ? 2.372 23.503 -46.246 1.00 38.50 328 LEU A O 1
ATOM 2487 N N . ALA A 1 329 ? 1.317 25.435 -46.667 1.00 35.44 329 ALA A N 1
ATOM 2488 C CA . ALA A 1 329 ? 1.466 25.356 -48.125 1.00 35.44 329 ALA A CA 1
ATOM 2489 C C . ALA A 1 329 ? 2.454 26.356 -48.766 1.00 35.44 329 ALA A C 1
ATOM 2491 O O . ALA A 1 329 ? 2.575 26.333 -49.988 1.00 35.44 329 ALA A O 1
ATOM 2492 N N . ASP A 1 330 ? 3.198 27.182 -48.012 1.00 33.84 330 ASP A N 1
ATOM 2493 C CA . ASP A 1 330 ? 4.119 28.167 -48.630 1.00 33.84 330 ASP A CA 1
ATOM 2494 C C . ASP A 1 330 ? 5.540 28.227 -48.035 1.00 33.84 330 ASP A C 1
ATOM 2496 O O . ASP A 1 330 ? 6.232 29.239 -48.100 1.00 33.84 330 ASP A O 1
ATOM 2500 N N . ALA A 1 331 ? 6.047 27.115 -47.495 1.00 35.06 331 ALA A N 1
ATOM 2501 C CA . ALA A 1 331 ? 7.463 26.992 -47.115 1.00 35.06 331 ALA A CA 1
ATOM 2502 C C . ALA A 1 331 ? 8.330 26.462 -48.276 1.00 35.06 331 ALA A C 1
ATOM 2504 O O . ALA A 1 331 ? 9.182 25.590 -48.097 1.00 35.06 331 ALA A O 1
ATOM 2505 N N . GLY A 1 332 ? 8.082 26.951 -49.494 1.00 38.31 332 GLY A N 1
ATOM 2506 C CA . GLY A 1 332 ? 8.594 26.324 -50.706 1.00 38.31 332 GLY A CA 1
ATOM 2507 C C . GLY A 1 332 ? 8.918 27.259 -51.861 1.00 38.31 332 GLY A C 1
ATOM 2508 O O . GLY A 1 332 ? 8.609 26.877 -52.984 1.00 38.31 332 GLY A O 1
ATOM 2509 N N . ARG A 1 333 ? 9.552 28.430 -51.650 1.00 3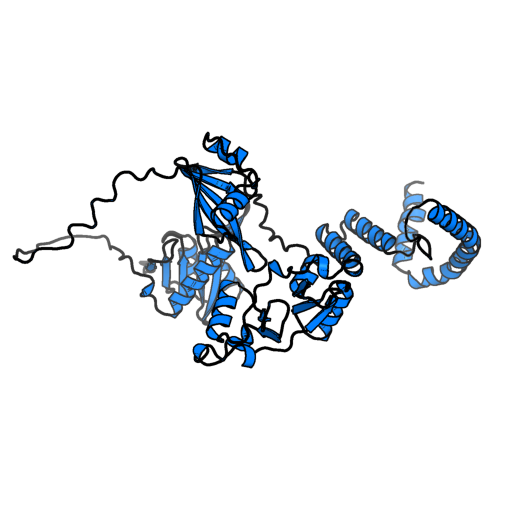1.48 333 ARG A N 1
ATOM 2510 C CA . ARG A 1 333 ? 10.372 29.116 -52.685 1.00 31.48 333 ARG A CA 1
ATOM 2511 C C . ARG A 1 333 ? 11.004 30.443 -52.240 1.00 31.48 333 ARG A C 1
ATOM 2513 O O . ARG A 1 333 ? 10.327 31.295 -51.693 1.00 31.48 333 ARG A O 1
ATOM 2520 N N . GLY A 1 334 ? 12.254 30.658 -52.674 1.00 29.12 334 GLY A N 1
ATOM 2521 C CA . GLY A 1 334 ? 12.835 31.986 -52.959 1.00 29.12 334 GLY A CA 1
ATOM 2522 C C . GLY A 1 334 ? 13.611 32.610 -51.795 1.00 29.12 334 GLY A C 1
ATOM 2523 O O . GLY A 1 334 ? 13.016 33.140 -50.875 1.00 29.12 334 GLY A O 1
ATOM 2524 N N . ASP A 1 335 ? 14.924 32.423 -51.666 1.00 29.48 335 ASP A N 1
ATOM 2525 C CA . ASP A 1 335 ? 16.040 33.034 -52.421 1.00 29.48 335 ASP A CA 1
ATOM 2526 C C . ASP A 1 335 ? 16.342 34.509 -52.047 1.00 29.48 335 ASP A C 1
ATOM 2528 O O . ASP A 1 335 ? 15.618 35.426 -52.405 1.00 29.48 335 ASP A O 1
ATOM 2532 N N . ARG A 1 336 ? 17.503 34.670 -51.388 1.00 31.52 336 ARG A N 1
ATOM 2533 C CA . ARG A 1 336 ? 18.568 35.685 -51.570 1.00 31.52 336 ARG A CA 1
ATOM 2534 C C . ARG A 1 336 ? 18.356 37.204 -51.381 1.00 31.52 336 ARG A C 1
ATOM 2536 O O . ARG A 1 336 ? 17.465 37.829 -51.928 1.00 31.52 336 ARG A O 1
ATOM 2543 N N . GLN A 1 337 ? 19.458 37.765 -50.843 1.00 30.12 337 GLN A N 1
ATOM 2544 C CA . GLN A 1 337 ? 19.970 39.154 -50.886 1.00 30.12 337 GLN A CA 1
ATOM 2545 C C . GLN A 1 337 ? 19.267 40.156 -49.953 1.00 30.12 337 GLN A C 1
ATOM 2547 O O . GLN A 1 337 ? 18.057 40.209 -49.890 1.00 30.12 337 GLN A O 1
ATOM 2552 N N . GLY A 1 338 ? 19.944 41.029 -49.202 1.00 27.11 338 GLY A N 1
ATOM 2553 C CA . GLY A 1 338 ? 21.360 41.369 -49.098 1.00 27.11 338 GLY A CA 1
ATOM 2554 C C . GLY A 1 338 ? 21.522 42.803 -48.563 1.00 27.11 338 GLY A C 1
ATOM 2555 O O . GLY A 1 338 ? 20.831 43.701 -49.021 1.00 27.11 338 GLY A O 1
ATOM 2556 N N . GLY A 1 339 ? 22.498 43.024 -47.670 1.00 27.59 339 GLY A N 1
ATOM 2557 C CA . GLY A 1 339 ? 23.095 44.343 -47.374 1.00 27.59 339 GLY A CA 1
ATOM 2558 C C . GLY A 1 339 ? 22.238 45.319 -46.540 1.00 27.59 339 GLY A C 1
ATOM 2559 O O . GLY A 1 339 ? 21.035 45.185 -46.463 1.00 27.59 339 GLY A O 1
ATOM 2560 N N . LYS A 1 340 ? 22.756 46.372 -45.894 1.00 29.45 340 LYS A N 1
ATOM 2561 C CA . LYS A 1 340 ? 24.112 46.931 -45.776 1.00 29.45 340 LYS A CA 1
ATOM 2562 C C . LYS A 1 340 ? 24.060 48.095 -44.754 1.00 29.45 340 LYS A C 1
ATOM 2564 O O . LYS A 1 340 ? 23.372 49.068 -44.999 1.00 29.45 340 LYS A O 1
ATOM 2569 N N . ARG A 1 341 ? 24.902 48.016 -43.712 1.00 30.27 341 ARG A N 1
ATOM 2570 C CA . ARG A 1 341 ? 25.718 49.084 -43.070 1.00 30.27 341 ARG A CA 1
ATOM 2571 C C . ARG A 1 341 ? 25.108 50.380 -42.470 1.00 30.27 341 ARG A C 1
ATOM 2573 O O . ARG A 1 341 ? 24.545 51.187 -43.195 1.00 30.27 341 ARG A O 1
ATOM 2580 N N . ARG A 1 342 ? 25.716 50.701 -41.301 1.00 32.19 342 ARG A N 1
ATOM 2581 C CA . ARG A 1 342 ? 26.297 51.999 -40.828 1.00 32.19 342 ARG A CA 1
ATOM 2582 C C . ARG A 1 342 ? 25.317 53.014 -40.211 1.00 32.19 342 ARG A C 1
ATOM 2584 O O . ARG A 1 342 ? 24.227 53.159 -40.724 1.00 32.19 342 ARG A O 1
ATOM 2591 N N . ARG A 1 343 ? 25.636 53.790 -39.161 1.00 30.58 343 ARG A N 1
ATOM 2592 C CA . ARG A 1 343 ? 26.889 54.366 -38.590 1.00 30.58 343 ARG A CA 1
ATOM 2593 C C . ARG A 1 343 ? 26.589 54.774 -37.123 1.00 30.58 343 ARG A C 1
ATOM 2595 O O . ARG A 1 343 ? 25.473 55.197 -36.864 1.00 30.58 343 ARG A O 1
ATOM 2602 N N . ASP A 1 344 ? 27.440 54.465 -36.147 1.00 28.55 344 ASP A N 1
ATOM 2603 C CA . ASP A 1 344 ? 28.578 55.246 -35.592 1.00 28.55 344 ASP A CA 1
ATOM 2604 C C . ASP A 1 344 ? 28.254 56.360 -34.563 1.00 28.55 344 ASP A C 1
ATOM 2606 O O . ASP A 1 344 ? 27.593 57.349 -34.862 1.00 28.55 344 ASP A O 1
ATOM 2610 N N . THR A 1 345 ? 28.927 56.200 -33.409 1.00 28.47 345 THR A N 1
ATOM 2611 C CA . THR A 1 345 ? 29.583 57.185 -32.510 1.00 28.47 345 THR A CA 1
ATOM 2612 C C . THR A 1 345 ? 28.783 58.133 -31.600 1.00 28.47 345 THR A C 1
ATOM 2614 O O . THR A 1 345 ? 28.377 59.212 -32.006 1.00 28.47 345 THR A O 1
ATOM 2617 N N . ARG A 1 346 ? 28.716 57.738 -30.312 1.00 28.45 346 ARG A N 1
ATOM 2618 C CA . ARG A 1 346 ? 29.469 58.262 -29.135 1.00 28.45 346 ARG A CA 1
ATOM 2619 C C . ARG A 1 346 ? 29.509 59.782 -28.891 1.00 28.45 346 ARG A C 1
ATOM 2621 O O . ARG A 1 346 ? 30.001 60.507 -29.747 1.00 28.45 346 ARG A O 1
ATOM 2628 N N . THR A 1 347 ? 29.147 60.183 -27.656 1.00 28.45 347 THR A N 1
ATOM 2629 C CA . THR A 1 347 ? 29.790 61.145 -26.698 1.00 28.45 347 THR A CA 1
ATOM 2630 C C . THR A 1 347 ? 28.700 61.521 -25.666 1.00 28.45 347 THR A C 1
ATOM 2632 O O . THR A 1 347 ? 27.716 62.123 -26.064 1.00 28.45 347 THR A O 1
ATOM 2635 N N . GLU A 1 348 ? 28.607 60.975 -24.445 1.00 27.67 348 GLU A N 1
ATOM 2636 C CA . GLU A 1 348 ? 29.406 61.121 -23.201 1.00 27.67 348 GLU A CA 1
ATOM 2637 C C . GLU A 1 348 ? 28.565 61.743 -22.057 1.00 27.67 348 GLU A C 1
ATOM 2639 O O . GLU A 1 348 ? 27.776 62.653 -22.280 1.00 27.67 348 GLU A O 1
ATOM 2644 N N . MET A 1 349 ? 28.853 61.264 -20.836 1.00 25.17 349 MET A N 1
ATOM 2645 C CA . MET A 1 349 ? 28.609 61.845 -19.500 1.00 25.17 349 MET A CA 1
ATOM 2646 C C . MET A 1 349 ? 27.238 61.687 -18.800 1.00 25.17 349 MET A C 1
ATOM 2648 O O . MET A 1 349 ? 26.352 62.523 -18.916 1.00 25.17 349 MET A O 1
ATOM 2652 N N . ALA A 1 350 ? 27.211 60.683 -17.904 1.00 25.28 350 ALA A N 1
ATOM 2653 C CA . ALA A 1 350 ? 27.162 60.831 -16.431 1.00 25.28 350 ALA A CA 1
ATOM 2654 C C . ALA A 1 350 ? 25.972 60.189 -15.679 1.00 25.28 350 ALA A C 1
ATOM 2656 O O . ALA A 1 350 ? 24.887 60.751 -15.642 1.00 25.28 350 ALA A O 1
ATOM 2657 N N . MET A 1 351 ? 26.323 59.104 -14.958 1.00 25.03 351 MET A N 1
ATOM 2658 C CA . MET A 1 351 ? 25.848 58.654 -13.626 1.00 25.03 351 MET A CA 1
ATOM 2659 C C . MET A 1 351 ? 24.374 58.235 -13.484 1.00 25.03 351 MET A C 1
ATOM 2661 O O . MET A 1 351 ? 23.488 58.978 -13.859 1.00 25.03 351 MET A O 1
ATOM 2665 N N . THR A 1 352 ? 23.972 57.129 -12.857 1.00 30.45 352 THR A N 1
ATOM 2666 C CA . THR A 1 352 ? 24.591 55.931 -12.266 1.00 30.45 352 THR A CA 1
ATOM 2667 C C . THR A 1 352 ? 23.392 55.027 -11.973 1.00 30.45 352 THR A C 1
ATOM 2669 O O . THR A 1 352 ? 22.583 55.420 -11.148 1.00 30.45 352 THR A O 1
ATOM 2672 N N . GLU A 1 353 ? 23.267 53.848 -12.580 1.00 30.50 353 GLU A N 1
ATOM 2673 C CA . GLU A 1 353 ? 22.444 52.757 -12.035 1.00 30.50 353 GLU A CA 1
ATOM 2674 C C . GLU A 1 353 ? 22.919 51.444 -12.668 1.00 30.50 353 GLU A C 1
ATOM 2676 O O . GLU A 1 353 ? 22.993 51.306 -13.888 1.00 30.50 353 GLU A O 1
ATOM 2681 N N . ARG A 1 354 ? 23.407 50.531 -11.821 1.00 31.80 354 ARG A N 1
ATOM 2682 C CA . ARG A 1 354 ? 23.995 49.248 -12.218 1.00 31.80 354 ARG A CA 1
ATOM 2683 C C . ARG A 1 354 ? 22.861 48.284 -12.566 1.00 31.80 354 ARG A C 1
ATOM 2685 O O . ARG A 1 354 ? 22.095 47.896 -11.694 1.00 31.80 354 ARG A O 1
ATOM 2692 N N . GLU A 1 355 ? 22.793 47.910 -13.834 1.00 35.09 355 GLU A N 1
ATOM 2693 C CA . GLU A 1 355 ? 21.890 46.905 -14.388 1.00 35.09 355 GLU A CA 1
ATOM 2694 C C . GLU A 1 355 ? 22.408 45.498 -14.020 1.00 35.09 355 GLU A C 1
ATOM 2696 O O . GLU A 1 355 ? 23.499 45.097 -14.430 1.00 35.09 355 GLU A O 1
ATOM 2701 N N . SER A 1 356 ? 21.661 44.766 -13.190 1.00 42.19 356 SER A N 1
ATOM 2702 C CA . SER A 1 356 ? 21.932 43.361 -12.862 1.00 42.19 356 SER A CA 1
ATOM 2703 C C . SER A 1 356 ? 21.474 42.472 -14.022 1.00 42.19 356 SER A C 1
ATOM 2705 O O . SER A 1 356 ? 20.278 42.379 -14.287 1.00 42.19 356 SER A O 1
ATOM 2707 N N . ALA A 1 357 ? 22.408 41.819 -14.716 1.00 50.66 357 ALA A N 1
ATOM 2708 C CA . ALA A 1 357 ? 22.099 40.887 -15.800 1.00 50.66 357 ALA A CA 1
ATOM 2709 C C . ALA A 1 357 ? 21.413 39.611 -15.266 1.00 50.66 357 ALA A C 1
ATOM 2711 O O . ALA A 1 357 ? 21.936 38.961 -14.361 1.00 50.66 357 ALA A O 1
ATOM 2712 N N . GLU A 1 358 ? 20.259 39.240 -15.828 1.00 57.56 358 GLU A N 1
ATOM 2713 C CA . GLU A 1 358 ? 19.622 37.936 -15.593 1.00 57.56 358 GLU A CA 1
ATOM 2714 C C . GLU A 1 358 ? 20.443 36.815 -16.243 1.00 57.56 358 GLU A C 1
ATOM 2716 O O . GLU A 1 358 ? 20.724 36.859 -17.441 1.00 57.56 358 GLU A O 1
ATOM 2721 N N . LEU A 1 359 ? 20.833 35.813 -15.449 1.00 73.06 359 LEU A N 1
ATOM 2722 C CA . LEU A 1 359 ? 21.646 34.671 -15.876 1.00 73.06 359 LEU A CA 1
ATOM 2723 C C . LEU A 1 359 ? 20.790 33.402 -15.965 1.00 73.06 359 LEU A C 1
ATOM 2725 O O . LEU A 1 359 ? 19.781 33.261 -15.269 1.00 73.06 359 LEU A O 1
ATOM 2729 N N . ASN A 1 360 ? 21.182 32.459 -16.823 1.00 79.56 360 ASN A N 1
ATOM 2730 C CA . ASN A 1 360 ? 20.491 31.179 -16.965 1.00 79.56 360 ASN A CA 1
ATOM 2731 C C . ASN A 1 360 ? 21.061 30.165 -15.970 1.00 79.56 360 ASN A C 1
ATOM 2733 O O . ASN A 1 360 ? 22.267 29.968 -15.920 1.00 79.56 360 ASN A O 1
ATOM 2737 N N . THR A 1 361 ? 20.210 29.465 -15.218 1.00 76.25 361 THR A N 1
ATOM 2738 C CA . THR A 1 361 ? 20.642 28.460 -14.223 1.00 76.25 361 THR A CA 1
ATOM 2739 C C . THR A 1 361 ? 21.476 27.311 -14.787 1.00 76.25 361 THR A C 1
ATOM 2741 O O . THR A 1 361 ? 22.202 26.675 -14.025 1.00 76.25 361 THR A O 1
ATOM 2744 N N . ALA A 1 362 ? 21.451 27.081 -16.103 1.00 73.12 362 ALA A N 1
ATOM 2745 C CA . ALA A 1 362 ? 22.376 26.171 -16.781 1.00 73.12 362 ALA A CA 1
ATOM 2746 C C . ALA A 1 362 ? 23.863 26.564 -16.622 1.00 73.12 362 ALA A C 1
ATOM 2748 O O . ALA A 1 362 ? 24.731 25.703 -16.751 1.00 73.12 362 ALA A O 1
ATOM 2749 N N . ASP A 1 363 ? 24.145 27.834 -16.318 1.00 77.62 363 ASP A N 1
ATOM 2750 C CA . ASP A 1 363 ? 25.494 28.377 -16.128 1.00 77.62 363 ASP A CA 1
ATOM 2751 C C . ASP A 1 363 ? 25.988 28.279 -14.670 1.00 77.62 363 ASP A C 1
ATOM 2753 O O . ASP A 1 363 ? 27.123 28.659 -14.368 1.00 77.62 363 ASP A O 1
ATOM 2757 N N . LEU A 1 364 ? 25.160 27.766 -13.749 1.00 81.62 364 LEU A N 1
ATOM 2758 C CA . LEU A 1 364 ? 25.567 27.536 -12.364 1.00 81.62 364 LEU A CA 1
ATOM 2759 C C . LEU A 1 364 ? 26.652 26.460 -12.290 1.00 81.62 364 LEU A C 1
ATOM 2761 O O . LEU A 1 364 ? 26.615 25.444 -12.989 1.00 81.62 364 LEU A O 1
ATOM 2765 N N . ASN A 1 365 ? 27.608 26.648 -11.380 1.00 84.12 365 ASN A N 1
ATOM 2766 C CA . ASN A 1 365 ? 28.544 25.578 -11.059 1.00 84.12 365 ASN A CA 1
ATOM 2767 C C . ASN A 1 365 ? 27.785 24.378 -10.447 1.00 84.12 365 ASN A C 1
ATOM 2769 O O . ASN A 1 365 ? 26.673 24.508 -9.931 1.00 84.12 365 ASN A O 1
ATOM 2773 N N . ALA A 1 366 ? 28.386 23.187 -10.508 1.00 81.44 366 ALA A N 1
ATOM 2774 C CA . ALA A 1 366 ? 27.714 21.949 -10.106 1.00 81.44 366 ALA A CA 1
ATOM 2775 C C . ALA A 1 366 ? 27.261 21.939 -8.632 1.00 81.44 366 ALA A C 1
ATOM 2777 O O . ALA A 1 366 ? 26.292 21.260 -8.290 1.00 81.44 366 ALA A O 1
ATOM 2778 N N . GLU A 1 367 ? 27.944 22.681 -7.760 1.00 81.25 367 GLU A N 1
ATOM 2779 C CA . GLU A 1 367 ? 27.627 22.706 -6.336 1.00 81.25 367 GLU A CA 1
ATOM 2780 C C . GLU A 1 367 ? 26.475 23.665 -6.002 1.00 81.25 367 GLU A C 1
ATOM 2782 O O . GLU A 1 367 ? 25.561 23.291 -5.267 1.00 81.25 367 GLU A O 1
ATOM 2787 N N . ASP A 1 368 ? 26.439 24.844 -6.620 1.00 85.25 368 ASP A N 1
ATOM 2788 C CA . ASP A 1 368 ? 25.320 25.787 -6.526 1.00 85.25 368 ASP A CA 1
ATOM 2789 C C . ASP A 1 368 ? 24.075 25.226 -7.236 1.00 85.25 368 ASP A C 1
ATOM 2791 O O . ASP A 1 368 ? 22.945 25.377 -6.765 1.00 85.25 368 ASP A O 1
ATOM 2795 N N . GLY A 1 369 ? 24.272 24.468 -8.321 1.00 87.12 369 GLY A N 1
ATOM 2796 C CA . GLY A 1 369 ? 23.212 23.699 -8.973 1.00 87.12 369 GLY A CA 1
ATOM 2797 C C . GLY A 1 369 ? 22.593 22.637 -8.054 1.00 87.12 369 GLY A C 1
ATOM 2798 O O . GLY A 1 369 ? 21.380 22.422 -8.082 1.00 87.12 369 GLY A O 1
ATOM 2799 N N . LYS A 1 370 ? 23.386 22.011 -7.171 1.00 89.25 370 LYS A N 1
ATOM 2800 C CA . LYS A 1 370 ? 22.867 21.083 -6.151 1.00 89.25 370 LYS A CA 1
ATOM 2801 C C . LYS A 1 370 ? 21.990 21.813 -5.131 1.00 89.25 370 LYS A C 1
ATOM 2803 O O . LYS A 1 370 ? 20.944 21.285 -4.750 1.00 89.25 370 LYS A O 1
ATOM 2808 N N . LEU A 1 371 ? 22.376 23.022 -4.719 1.00 90.75 371 LEU A N 1
ATOM 2809 C CA . LEU A 1 371 ? 21.561 23.855 -3.830 1.00 90.75 371 LEU A CA 1
ATOM 2810 C C . LEU A 1 371 ? 20.223 24.228 -4.473 1.00 90.75 371 LEU A C 1
ATOM 2812 O O . LEU A 1 371 ? 19.190 24.126 -3.815 1.00 90.75 371 LEU A O 1
ATOM 2816 N N . LEU A 1 372 ? 20.210 24.549 -5.768 1.00 92.19 372 LEU A N 1
ATOM 2817 C CA . LEU A 1 372 ? 18.977 24.819 -6.510 1.00 92.19 372 LEU A CA 1
ATOM 2818 C C . LEU A 1 372 ? 18.014 23.621 -6.506 1.00 92.19 372 LEU A C 1
ATOM 2820 O O . LEU A 1 372 ? 16.817 23.789 -6.268 1.00 92.19 372 LEU A O 1
ATOM 2824 N N . VAL A 1 373 ? 18.521 22.405 -6.725 1.00 91.19 373 VAL A N 1
ATOM 2825 C CA . VAL A 1 373 ? 17.698 21.183 -6.684 1.00 91.19 373 VAL A CA 1
ATOM 2826 C C . VAL A 1 373 ? 17.107 20.963 -5.291 1.00 91.19 373 VAL A C 1
ATOM 2828 O O . VAL A 1 373 ? 15.924 20.647 -5.165 1.00 91.19 373 VAL A O 1
ATOM 2831 N N . LEU A 1 374 ? 17.901 21.168 -4.239 1.00 94.00 374 LEU A N 1
ATOM 2832 C CA . LEU A 1 374 ? 17.446 21.004 -2.858 1.00 94.00 374 LEU A CA 1
ATOM 2833 C C . LEU A 1 374 ? 16.419 22.065 -2.455 1.00 94.00 374 LEU A C 1
ATOM 2835 O O . LEU A 1 374 ? 15.430 21.726 -1.808 1.00 94.00 374 LEU A O 1
ATOM 2839 N N . ALA A 1 375 ? 16.608 23.312 -2.886 1.00 92.56 375 ALA A N 1
ATOM 2840 C CA . ALA A 1 375 ? 15.670 24.405 -2.658 1.00 92.56 375 ALA A CA 1
ATOM 2841 C C . ALA A 1 375 ? 14.323 24.150 -3.357 1.00 92.56 375 ALA A C 1
ATOM 2843 O O . ALA A 1 375 ? 13.272 24.308 -2.740 1.00 92.56 375 ALA A O 1
ATOM 2844 N N . ARG A 1 376 ? 14.334 23.653 -4.604 1.00 90.62 376 ARG A N 1
ATOM 2845 C CA . ARG A 1 376 ? 13.113 23.219 -5.312 1.00 90.62 376 ARG A CA 1
ATOM 2846 C C . ARG A 1 376 ? 12.432 22.044 -4.624 1.00 90.62 376 ARG A C 1
ATOM 2848 O O . ARG A 1 376 ? 11.215 22.038 -4.485 1.00 90.62 376 ARG A O 1
ATOM 2855 N N . GLY A 1 377 ? 13.216 21.061 -4.183 1.00 89.44 377 GLY A N 1
ATOM 2856 C CA . GLY A 1 377 ? 12.698 19.930 -3.422 1.00 89.44 377 GLY A CA 1
ATOM 2857 C C . GLY A 1 377 ? 12.042 20.383 -2.119 1.00 89.44 377 GLY A C 1
ATOM 2858 O O . GLY A 1 377 ? 10.990 19.872 -1.764 1.00 89.44 377 GLY A O 1
ATOM 2859 N N . ALA A 1 378 ? 12.628 21.357 -1.420 1.00 89.38 378 ALA A N 1
ATOM 2860 C CA . ALA A 1 378 ? 12.047 21.922 -0.206 1.00 89.38 378 ALA A CA 1
ATOM 2861 C C . ALA A 1 378 ? 10.756 22.705 -0.485 1.00 89.38 378 ALA A C 1
ATOM 2863 O O . ALA A 1 378 ? 9.774 22.475 0.210 1.00 89.38 378 ALA A O 1
ATOM 2864 N N . MET A 1 379 ? 10.730 23.534 -1.536 1.00 88.75 379 MET A N 1
ATOM 2865 C CA . MET A 1 379 ? 9.520 24.228 -2.000 1.00 88.75 379 MET A CA 1
ATOM 2866 C C . MET A 1 379 ? 8.386 23.242 -2.315 1.00 88.75 379 MET A C 1
ATOM 2868 O O . MET A 1 379 ? 7.252 23.448 -1.896 1.00 88.75 379 MET A O 1
ATOM 2872 N N . GLY A 1 380 ? 8.704 22.154 -3.026 1.00 83.06 380 GLY A N 1
ATOM 287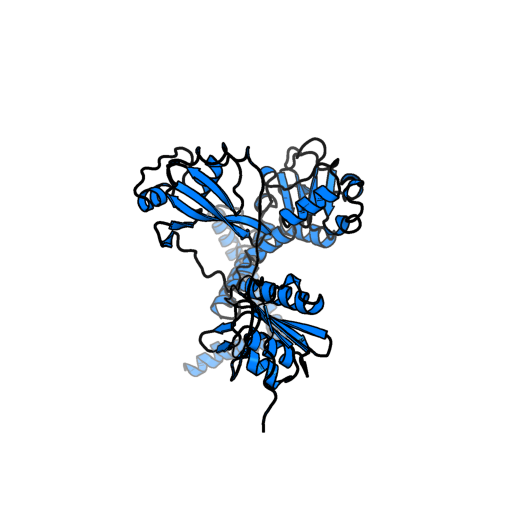3 C CA . GLY A 1 380 ? 7.738 21.116 -3.382 1.00 83.06 380 GLY A CA 1
ATOM 2874 C C . GLY A 1 380 ? 7.220 20.333 -2.176 1.00 83.06 380 GLY A C 1
ATOM 2875 O O . GLY A 1 380 ? 6.037 20.029 -2.130 1.00 83.06 380 GLY A O 1
ATOM 2876 N N . ARG A 1 381 ? 8.074 20.045 -1.181 1.00 84.19 381 ARG A N 1
ATOM 2877 C CA . ARG A 1 381 ? 7.664 19.331 0.040 1.00 84.19 381 ARG A CA 1
ATOM 2878 C C . ARG A 1 381 ? 6.708 20.133 0.915 1.00 84.19 381 ARG A C 1
ATOM 2880 O O . ARG A 1 381 ? 5.847 19.536 1.533 1.00 84.19 381 ARG A O 1
ATOM 2887 N N . THR A 1 382 ? 6.884 21.449 1.011 1.00 79.25 382 THR A N 1
ATOM 2888 C CA . THR A 1 382 ? 6.040 22.282 1.883 1.00 79.25 382 THR A CA 1
ATOM 2889 C C . THR A 1 382 ? 4.826 22.868 1.165 1.00 79.25 382 THR A C 1
ATOM 2891 O O . THR A 1 382 ? 4.123 23.676 1.760 1.00 79.25 382 THR A O 1
ATOM 2894 N N . GLY A 1 383 ? 4.640 22.591 -0.133 1.00 75.44 383 GLY A N 1
ATOM 2895 C CA . GLY A 1 383 ? 3.630 23.268 -0.962 1.00 75.44 383 GLY A CA 1
ATOM 2896 C C . GLY A 1 383 ? 3.797 24.797 -1.029 1.00 75.44 383 GLY A C 1
ATOM 2897 O O . GLY A 1 383 ? 2.893 25.511 -1.457 1.00 75.44 383 GLY A O 1
ATOM 2898 N N . GLY A 1 384 ? 4.946 25.321 -0.586 1.00 73.00 384 GLY A N 1
ATOM 2899 C CA . GLY A 1 384 ? 5.156 26.747 -0.350 1.00 73.00 384 GLY A CA 1
ATOM 2900 C C . GLY A 1 384 ? 5.445 27.531 -1.630 1.00 73.00 384 GLY A C 1
ATOM 2901 O O . GLY A 1 384 ? 5.915 26.991 -2.630 1.00 73.00 384 GLY A O 1
ATOM 2902 N N . VAL A 1 385 ? 5.230 28.850 -1.592 1.00 82.38 385 VAL A N 1
ATOM 2903 C CA . VAL A 1 385 ? 5.544 29.753 -2.721 1.00 82.38 385 VAL A CA 1
ATOM 2904 C C . VAL A 1 385 ? 7.045 29.912 -2.984 1.00 82.38 385 VAL A C 1
ATOM 2906 O O . VAL A 1 385 ? 7.425 30.324 -4.081 1.00 82.38 385 VAL A O 1
ATOM 2909 N N . ALA A 1 386 ? 7.884 29.574 -2.002 1.00 89.75 386 ALA A N 1
ATOM 2910 C CA . ALA A 1 386 ? 9.332 29.645 -2.098 1.00 89.75 386 ALA A CA 1
ATOM 2911 C C . ALA A 1 386 ? 10.013 28.490 -1.349 1.00 89.75 386 ALA A C 1
ATOM 2913 O O . ALA A 1 386 ? 9.477 27.932 -0.389 1.00 89.75 386 ALA A O 1
ATOM 2914 N N . GLY A 1 387 ? 11.227 28.157 -1.781 1.00 93.75 387 GLY A N 1
ATOM 2915 C CA . GLY A 1 387 ? 12.104 27.206 -1.101 1.00 93.75 387 GLY A CA 1
ATOM 2916 C C . GLY A 1 387 ? 13.546 27.675 -1.138 1.00 93.75 387 GLY A C 1
ATOM 2917 O O . GLY A 1 387 ? 13.956 28.367 -2.067 1.00 93.75 387 GLY A O 1
ATOM 2918 N N . ALA A 1 388 ? 14.323 27.306 -0.130 1.00 95.69 388 ALA A N 1
ATOM 2919 C CA . ALA A 1 388 ? 15.707 27.721 -0.003 1.00 95.69 388 ALA A CA 1
ATOM 2920 C C . ALA A 1 388 ? 16.619 26.560 0.384 1.00 95.69 388 ALA A C 1
ATOM 2922 O O . ALA A 1 388 ? 16.187 25.587 1.003 1.00 95.69 388 ALA A O 1
ATOM 2923 N N . ALA A 1 389 ? 17.895 26.685 0.033 1.00 96.50 389 ALA A N 1
ATOM 2924 C CA . ALA A 1 389 ? 18.952 25.797 0.485 1.00 96.50 389 ALA A CA 1
ATOM 2925 C C . ALA A 1 389 ? 20.228 26.586 0.783 1.00 96.50 389 ALA A C 1
ATOM 2927 O O . ALA A 1 389 ? 20.593 27.479 0.026 1.00 96.50 389 ALA A O 1
ATOM 2928 N N . ILE A 1 390 ? 20.916 26.237 1.865 1.00 95.50 390 ILE A N 1
ATOM 2929 C CA . ILE A 1 390 ? 22.151 26.878 2.323 1.00 95.50 390 ILE A CA 1
ATOM 2930 C C . ILE A 1 390 ? 23.227 25.818 2.477 1.00 95.50 390 ILE A C 1
ATOM 2932 O O . ILE A 1 390 ? 22.965 24.753 3.038 1.00 95.50 390 ILE A O 1
ATOM 2936 N N . ARG A 1 391 ? 24.436 26.131 2.012 1.00 94.62 391 ARG A N 1
ATOM 2937 C CA . ARG A 1 391 ? 25.650 25.371 2.298 1.00 94.62 391 ARG A CA 1
ATOM 2938 C C . ARG A 1 391 ? 26.493 26.090 3.347 1.00 94.62 391 ARG A C 1
ATOM 2940 O O . ARG A 1 391 ? 26.817 27.268 3.172 1.00 94.62 391 ARG A O 1
ATOM 2947 N N . ASP A 1 392 ? 26.851 25.376 4.409 1.00 94.00 392 ASP A N 1
ATOM 2948 C CA . ASP A 1 392 ? 27.792 25.870 5.417 1.00 94.00 392 ASP A CA 1
ATOM 2949 C C . ASP A 1 392 ? 29.259 25.706 4.982 1.00 94.00 392 ASP A C 1
ATOM 2951 O O . ASP A 1 392 ? 29.560 25.060 3.979 1.00 94.00 392 ASP A O 1
ATOM 2955 N N . THR A 1 393 ? 30.182 26.302 5.737 1.00 90.44 393 THR A N 1
ATOM 2956 C CA . THR A 1 393 ? 31.637 26.212 5.494 1.00 90.44 393 THR A CA 1
ATOM 2957 C C . THR A 1 393 ? 32.222 24.813 5.675 1.00 90.44 393 THR A C 1
ATOM 2959 O O . THR A 1 393 ? 33.345 24.559 5.247 1.00 90.44 393 THR A O 1
ATOM 2962 N N . ASP A 1 394 ? 31.471 23.897 6.288 1.00 86.81 394 ASP A N 1
ATOM 2963 C CA . ASP A 1 394 ? 31.851 22.492 6.447 1.00 86.81 394 ASP A CA 1
ATOM 2964 C C . ASP A 1 394 ? 31.276 21.607 5.322 1.00 86.81 394 ASP A C 1
ATOM 2966 O O . ASP A 1 394 ? 31.444 20.383 5.328 1.00 86.81 394 ASP A O 1
ATOM 2970 N N . GLY A 1 395 ? 30.591 22.209 4.342 1.00 84.56 395 GLY A N 1
ATOM 2971 C CA . GLY A 1 395 ? 30.009 21.537 3.183 1.00 84.56 395 GLY A CA 1
ATOM 2972 C C . GLY A 1 395 ? 28.677 20.827 3.450 1.00 84.56 395 GLY A C 1
ATOM 2973 O O . GLY A 1 395 ? 28.186 20.105 2.575 1.00 84.56 395 GLY A O 1
ATOM 2974 N N . ARG A 1 396 ? 28.062 21.009 4.625 1.00 92.50 396 ARG A N 1
ATOM 2975 C CA . ARG A 1 396 ? 26.715 20.500 4.922 1.00 92.50 396 ARG A CA 1
ATOM 2976 C C . ARG A 1 396 ? 25.676 21.396 4.276 1.00 92.50 396 ARG A C 1
ATOM 2978 O O . ARG A 1 396 ? 25.904 22.576 4.023 1.00 92.50 396 ARG A O 1
ATOM 2985 N N . THR A 1 397 ? 24.514 20.823 3.986 1.00 95.25 397 THR A N 1
ATOM 2986 C CA . THR A 1 397 ? 23.448 21.532 3.283 1.00 95.25 397 THR A CA 1
ATOM 2987 C C . THR A 1 397 ? 22.136 21.436 4.036 1.00 95.25 397 THR A C 1
ATOM 2989 O O . THR A 1 397 ? 21.725 20.346 4.427 1.00 95.25 397 THR A O 1
ATOM 2992 N N . TYR A 1 398 ? 21.460 22.570 4.173 1.00 95.44 398 TYR A N 1
ATOM 2993 C CA . TYR A 1 398 ? 20.195 22.711 4.885 1.00 95.44 398 TYR A CA 1
ATOM 2994 C C . TYR A 1 398 ? 19.180 23.313 3.930 1.00 95.44 398 TYR A C 1
ATOM 2996 O O . TYR A 1 398 ? 19.471 24.325 3.301 1.00 95.44 398 TYR A O 1
ATOM 3004 N N . ALA A 1 399 ? 18.012 22.692 3.791 1.00 95.56 399 ALA A N 1
ATOM 3005 C CA . ALA A 1 399 ? 16.983 23.154 2.870 1.00 95.56 399 ALA A CA 1
ATOM 3006 C C . ALA A 1 399 ? 15.634 23.255 3.576 1.00 95.56 399 ALA A C 1
ATOM 3008 O O . ALA A 1 399 ? 15.245 22.334 4.294 1.00 95.56 399 ALA A O 1
ATOM 3009 N N . ALA A 1 400 ? 14.923 24.353 3.344 1.00 93.75 400 ALA A N 1
ATOM 3010 C CA . ALA A 1 400 ? 13.651 24.652 3.984 1.00 93.75 400 ALA A CA 1
ATOM 3011 C C . ALA A 1 400 ? 12.692 25.335 3.002 1.00 93.75 400 ALA A C 1
ATOM 3013 O O . ALA A 1 400 ? 13.121 26.002 2.060 1.00 93.75 400 ALA A O 1
ATOM 3014 N N . GLY A 1 401 ? 11.395 25.131 3.212 1.00 92.88 401 GLY A N 1
ATOM 3015 C CA . GLY A 1 401 ? 10.338 25.907 2.567 1.00 92.88 401 GLY A CA 1
ATOM 3016 C C . GLY A 1 401 ? 9.900 27.072 3.451 1.00 92.88 401 GLY A C 1
ATOM 3017 O O . GLY A 1 401 ? 10.355 27.198 4.590 1.00 92.88 401 GLY A O 1
ATOM 3018 N N . THR A 1 402 ? 9.032 27.931 2.924 1.00 89.75 402 THR A N 1
ATOM 3019 C CA . THR A 1 402 ? 8.388 28.990 3.715 1.00 89.75 402 THR A CA 1
ATOM 3020 C C . THR A 1 402 ? 7.613 28.381 4.884 1.00 89.75 402 THR A C 1
ATOM 3022 O O . THR A 1 402 ? 6.915 27.385 4.706 1.00 89.75 402 THR A O 1
ATOM 3025 N N . VAL A 1 403 ? 7.728 28.986 6.067 1.00 87.88 403 VAL A N 1
ATOM 3026 C CA . VAL A 1 403 ? 6.974 28.595 7.264 1.00 87.88 403 VAL A CA 1
ATOM 3027 C C . VAL A 1 403 ? 5.979 29.704 7.559 1.00 87.88 403 VAL A C 1
ATOM 3029 O O . VAL A 1 403 ? 6.390 30.810 7.900 1.00 87.88 403 VAL A O 1
ATOM 3032 N N . ASP A 1 404 ? 4.688 29.422 7.429 1.00 84.06 404 ASP A N 1
ATOM 3033 C CA . ASP A 1 404 ? 3.625 30.377 7.742 1.00 84.06 404 ASP A CA 1
ATOM 3034 C C . ASP A 1 404 ? 2.659 29.751 8.752 1.00 84.06 404 ASP A C 1
ATOM 3036 O O . ASP A 1 404 ? 1.840 28.899 8.417 1.00 84.06 404 ASP A O 1
ATOM 3040 N N . LEU A 1 405 ? 2.831 30.108 10.025 1.00 79.12 405 LEU A N 1
ATOM 3041 C CA . LEU A 1 405 ? 2.009 29.658 11.147 1.00 79.12 405 LEU A CA 1
ATOM 3042 C C . LEU A 1 405 ? 1.328 30.873 11.785 1.00 79.12 405 LEU A C 1
ATOM 3044 O O . LEU A 1 405 ? 1.901 31.960 11.825 1.00 79.12 405 LEU A O 1
ATOM 3048 N N . ASN A 1 406 ? 0.171 30.672 12.426 1.00 72.56 406 ASN A N 1
ATOM 3049 C CA . ASN A 1 406 ? -0.598 31.741 13.094 1.00 72.56 406 ASN A CA 1
ATOM 3050 C C . ASN A 1 406 ? 0.205 32.589 14.103 1.00 72.56 406 ASN A C 1
ATOM 3052 O O . ASN A 1 406 ? -0.193 33.703 14.439 1.00 72.56 406 ASN A O 1
ATOM 3056 N N . THR A 1 407 ? 1.314 32.062 14.622 1.00 80.06 407 THR A N 1
ATOM 3057 C CA . THR A 1 407 ? 2.172 32.724 15.614 1.00 80.06 407 THR A CA 1
ATOM 3058 C C . THR A 1 407 ? 3.562 33.084 15.091 1.00 80.06 407 THR A C 1
ATOM 3060 O O . THR A 1 407 ? 4.303 33.764 15.800 1.00 80.06 407 THR A O 1
ATOM 3063 N N . LEU A 1 408 ? 3.955 32.601 13.907 1.00 80.81 408 LEU A N 1
ATOM 3064 C CA . LEU A 1 408 ? 5.308 32.762 13.377 1.00 80.81 408 LEU A CA 1
ATOM 3065 C C . LEU A 1 408 ? 5.328 32.602 11.853 1.00 80.81 408 LEU A C 1
ATOM 3067 O O . LEU A 1 408 ? 5.048 31.523 11.339 1.00 80.81 408 LEU A O 1
ATOM 3071 N N . SER A 1 409 ? 5.764 33.649 11.157 1.00 86.00 409 SER A N 1
ATOM 3072 C CA . SER A 1 409 ? 6.020 33.634 9.717 1.00 86.00 409 SER A CA 1
ATOM 3073 C C . SER A 1 409 ? 7.522 33.780 9.451 1.00 86.00 409 SER A C 1
ATOM 3075 O O . SER A 1 409 ? 8.119 34.788 9.841 1.00 86.00 409 SER A O 1
ATOM 3077 N N . LEU A 1 410 ? 8.134 32.804 8.783 1.00 90.00 410 LEU A N 1
ATOM 3078 C CA . LEU A 1 410 ? 9.527 32.838 8.336 1.00 90.00 410 LEU A CA 1
ATOM 3079 C C . LEU A 1 410 ? 9.598 32.596 6.830 1.00 90.00 410 LEU A C 1
ATOM 3081 O O . LEU A 1 410 ? 8.971 31.674 6.302 1.00 90.00 410 LEU A O 1
ATOM 3085 N N . SER A 1 411 ? 10.431 33.374 6.138 1.00 92.31 411 SER A N 1
ATOM 3086 C CA . SER A 1 411 ? 10.762 33.061 4.751 1.00 92.31 411 SER A CA 1
ATOM 3087 C C . SER A 1 411 ? 11.510 31.731 4.658 1.00 92.31 411 SER A C 1
ATOM 3089 O O . SER A 1 411 ? 12.167 31.296 5.611 1.00 92.31 411 SER A O 1
ATOM 3091 N N . ALA A 1 412 ? 11.459 31.093 3.487 1.00 92.81 412 ALA A N 1
ATOM 3092 C CA . ALA A 1 412 ? 12.169 29.839 3.246 1.00 92.81 412 ALA A CA 1
ATOM 3093 C C . ALA A 1 412 ? 13.663 29.937 3.592 1.00 92.81 412 ALA A C 1
ATOM 3095 O O . ALA A 1 412 ? 14.250 29.022 4.171 1.00 92.81 412 ALA A O 1
ATOM 3096 N N . LEU A 1 413 ? 14.277 31.082 3.283 1.00 93.56 413 LEU A N 1
ATOM 3097 C CA . LEU A 1 413 ? 15.686 31.322 3.552 1.00 93.56 413 LEU A CA 1
ATOM 3098 C C . LEU A 1 413 ? 15.954 31.569 5.048 1.00 93.56 413 LEU A C 1
ATOM 3100 O O . LEU A 1 413 ? 16.942 31.055 5.565 1.00 93.56 413 LEU A O 1
ATOM 3104 N N . GLN A 1 414 ? 15.056 32.244 5.777 1.00 94.44 414 GLN A N 1
ATOM 3105 C CA . GLN A 1 414 ? 15.151 32.366 7.243 1.00 94.44 414 GLN A CA 1
ATOM 3106 C C . GLN A 1 414 ? 15.037 31.009 7.944 1.00 94.44 414 GLN A C 1
ATOM 3108 O O . GLN A 1 414 ? 15.808 30.721 8.859 1.00 94.44 414 GLN A O 1
ATOM 3113 N N . ALA A 1 415 ? 14.113 30.158 7.495 1.00 93.44 415 ALA A N 1
ATOM 3114 C 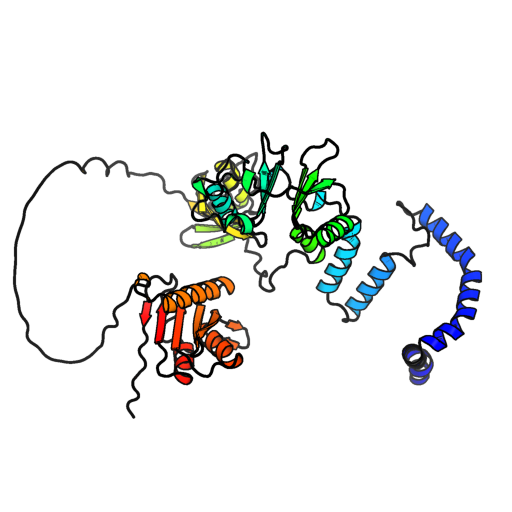CA . ALA A 1 415 ? 13.958 28.809 8.025 1.00 93.44 415 ALA A CA 1
ATOM 3115 C C . ALA A 1 415 ? 15.211 27.951 7.765 1.00 93.44 415 ALA A C 1
ATOM 3117 O O . ALA A 1 415 ? 15.673 27.240 8.659 1.00 93.44 415 ALA A O 1
ATOM 3118 N N . ALA A 1 416 ? 15.820 28.070 6.579 1.00 94.75 416 ALA A N 1
ATOM 3119 C CA . ALA A 1 416 ? 17.068 27.380 6.254 1.00 94.75 416 ALA A CA 1
ATOM 3120 C C . ALA A 1 416 ? 18.247 27.865 7.119 1.00 94.75 416 ALA A C 1
ATOM 3122 O O . ALA A 1 416 ? 19.024 27.039 7.601 1.00 94.75 416 ALA A O 1
ATOM 3123 N N . VAL A 1 417 ? 18.358 29.178 7.370 1.00 95.44 417 VAL A N 1
ATOM 3124 C CA . VAL A 1 417 ? 19.366 29.746 8.287 1.00 95.44 417 VAL A CA 1
ATOM 3125 C C . VAL A 1 417 ? 19.163 29.207 9.703 1.00 95.44 417 VAL A C 1
ATOM 3127 O O . VAL A 1 417 ? 20.115 28.730 10.318 1.00 95.44 417 VAL A O 1
ATOM 3130 N N . ALA A 1 418 ? 17.928 29.224 10.211 1.00 93.94 418 ALA A N 1
ATOM 3131 C CA . ALA A 1 418 ? 17.612 28.735 11.551 1.00 93.94 418 ALA A CA 1
ATOM 3132 C C . ALA A 1 418 ? 17.966 27.249 11.721 1.00 93.94 418 ALA A C 1
ATOM 3134 O O . ALA A 1 418 ? 18.558 26.871 12.735 1.00 93.94 418 ALA A O 1
ATOM 3135 N N . ALA A 1 419 ? 17.667 26.415 10.720 1.00 94.00 419 ALA A N 1
ATOM 3136 C CA . ALA A 1 419 ? 18.026 24.999 10.722 1.00 94.00 419 ALA A CA 1
ATOM 3137 C C . ALA A 1 419 ? 19.550 24.779 10.718 1.00 94.00 419 ALA A C 1
ATOM 3139 O O . ALA A 1 419 ? 20.052 23.930 11.460 1.00 94.00 419 ALA A O 1
ATOM 3140 N N . ALA A 1 420 ? 20.288 25.563 9.925 1.00 95.00 420 ALA A N 1
ATOM 3141 C CA . ALA A 1 420 ? 21.742 25.478 9.845 1.00 95.00 420 ALA A CA 1
ATOM 3142 C C . ALA A 1 420 ? 22.412 25.871 11.172 1.00 95.00 420 ALA A C 1
ATOM 3144 O O . ALA A 1 420 ? 23.214 25.109 11.712 1.00 95.00 420 ALA A O 1
ATOM 3145 N N . ILE A 1 421 ? 22.020 27.012 11.751 1.00 94.31 421 ILE A N 1
ATOM 3146 C CA . ILE A 1 421 ? 22.550 27.486 13.041 1.00 94.31 421 ILE A CA 1
ATOM 3147 C C . ILE A 1 421 ? 22.209 26.499 14.163 1.00 94.31 421 ILE A C 1
ATOM 3149 O O . ILE A 1 421 ? 23.076 26.147 14.959 1.00 94.31 421 ILE A O 1
ATOM 3153 N N . SER A 1 422 ? 20.971 25.995 14.207 1.00 93.06 422 SER A N 1
ATOM 3154 C CA . SER A 1 422 ? 20.548 25.016 15.223 1.00 93.06 422 SER A CA 1
ATOM 3155 C C . SER A 1 422 ? 21.330 23.701 15.134 1.00 93.06 422 SER A C 1
ATOM 3157 O O . SER A 1 422 ? 21.492 23.007 16.135 1.00 93.06 422 SER A O 1
ATOM 3159 N N . SER A 1 423 ? 21.849 23.377 13.946 1.00 89.81 423 SER A N 1
ATOM 3160 C CA . SER A 1 423 ? 22.705 22.212 13.696 1.00 89.81 423 SER A CA 1
ATOM 3161 C C . SER A 1 423 ? 24.196 22.479 13.959 1.00 89.81 423 SER A C 1
ATOM 3163 O O . SER A 1 423 ? 25.021 21.581 13.768 1.00 89.81 423 SER A O 1
ATOM 3165 N N . GLY A 1 424 ? 24.546 23.692 14.406 1.00 91.12 424 GLY A N 1
ATOM 3166 C CA . GLY A 1 424 ? 25.903 24.095 14.775 1.00 91.12 424 GLY A CA 1
ATOM 3167 C C . GLY A 1 424 ? 26.738 24.701 13.645 1.00 91.12 424 GLY A C 1
ATOM 3168 O O . GLY A 1 424 ? 27.958 24.704 13.763 1.00 91.12 424 GLY A O 1
ATOM 3169 N N . ALA A 1 425 ? 26.130 25.184 12.556 1.00 91.88 425 ALA A N 1
ATOM 3170 C CA . ALA A 1 425 ? 26.871 25.868 11.496 1.00 91.88 425 ALA A CA 1
ATOM 3171 C C . ALA A 1 425 ? 27.410 27.230 11.979 1.00 91.88 425 ALA A C 1
ATOM 3173 O O . ALA A 1 425 ? 26.645 28.067 12.459 1.00 91.88 425 ALA A O 1
ATOM 3174 N N . GLU A 1 426 ? 28.715 27.464 11.814 1.00 89.44 426 GLU A N 1
ATOM 3175 C CA . GLU A 1 426 ? 29.384 28.716 12.214 1.00 89.44 426 GLU A CA 1
ATOM 3176 C C . GLU A 1 426 ? 29.506 29.739 11.067 1.00 89.44 426 GLU A C 1
ATOM 3178 O O . GLU A 1 426 ? 29.778 30.914 11.311 1.00 89.44 426 GLU A O 1
ATOM 3183 N N . GLY A 1 427 ? 29.287 29.319 9.816 1.00 90.12 427 GLY A N 1
ATOM 3184 C CA . GLY A 1 427 ? 29.388 30.177 8.636 1.00 90.12 427 GLY A CA 1
ATOM 3185 C C . GLY A 1 427 ? 28.740 29.569 7.393 1.00 90.12 427 GLY A C 1
ATOM 3186 O O . GLY A 1 427 ? 28.514 28.362 7.324 1.00 90.12 427 GLY A O 1
ATOM 3187 N N . PHE A 1 428 ? 28.451 30.408 6.396 1.00 93.31 428 PHE A N 1
ATOM 3188 C CA . PHE A 1 428 ? 27.803 30.032 5.138 1.00 93.31 428 PHE A CA 1
ATOM 3189 C C . PHE A 1 428 ? 28.664 30.394 3.929 1.00 93.31 428 PHE A C 1
ATOM 3191 O O . PHE A 1 428 ? 29.203 31.497 3.833 1.00 93.31 428 PHE A O 1
ATOM 3198 N N . GLU A 1 429 ? 28.741 29.478 2.967 1.00 89.69 429 GLU A N 1
ATOM 3199 C CA . GLU A 1 429 ? 29.450 29.699 1.703 1.00 89.69 429 GLU A CA 1
ATOM 3200 C C . GLU A 1 429 ? 28.510 30.186 0.606 1.00 89.69 429 GLU A C 1
ATOM 3202 O O . GLU A 1 429 ? 28.831 31.117 -0.135 1.00 89.69 429 GLU A O 1
ATOM 3207 N N . ALA A 1 430 ? 27.345 29.549 0.497 1.00 91.88 430 ALA A N 1
ATOM 3208 C CA . ALA A 1 430 ? 26.380 29.819 -0.553 1.00 91.88 430 ALA A CA 1
ATOM 3209 C C . ALA A 1 430 ? 24.953 29.524 -0.085 1.00 91.88 430 ALA A C 1
ATOM 3211 O O . ALA A 1 430 ? 24.714 28.646 0.745 1.00 91.88 430 ALA A O 1
ATOM 3212 N N . ALA A 1 431 ? 23.999 30.248 -0.652 1.00 93.44 431 ALA A N 1
ATOM 3213 C CA . ALA A 1 431 ? 22.580 30.064 -0.438 1.00 93.44 431 ALA A CA 1
ATOM 3214 C C . ALA A 1 431 ? 21.826 30.241 -1.755 1.00 93.44 431 ALA A C 1
ATOM 3216 O O . ALA A 1 431 ? 22.146 31.125 -2.547 1.00 93.44 431 ALA A O 1
ATOM 3217 N N . VAL A 1 432 ? 20.799 29.426 -1.970 1.00 94.25 432 VAL A N 1
ATOM 3218 C CA . VAL A 1 432 ? 19.883 29.533 -3.106 1.00 94.25 432 VAL A CA 1
ATOM 3219 C C . VAL A 1 432 ? 18.468 29.730 -2.584 1.00 94.25 432 VAL A C 1
ATOM 3221 O O . VAL A 1 432 ? 18.038 29.006 -1.690 1.00 94.25 432 VAL A O 1
ATOM 3224 N N . LEU A 1 433 ? 17.745 30.682 -3.166 1.00 93.81 433 LEU A N 1
ATOM 3225 C CA . LEU A 1 433 ? 16.327 30.942 -2.946 1.00 93.81 433 LEU A CA 1
ATOM 3226 C C . LEU A 1 433 ? 15.572 30.763 -4.270 1.00 93.81 433 LEU A C 1
ATOM 3228 O O . LEU A 1 433 ? 15.949 31.323 -5.298 1.00 93.81 433 LEU A O 1
ATOM 3232 N N . VAL A 1 434 ? 14.502 29.978 -4.252 1.00 92.38 434 VAL A N 1
ATOM 3233 C CA . VAL A 1 434 ? 13.632 29.685 -5.397 1.00 92.38 434 VAL A CA 1
ATOM 3234 C C . VAL A 1 434 ? 12.271 30.303 -5.157 1.00 92.38 434 VAL A C 1
ATOM 3236 O O . VAL A 1 434 ? 11.701 30.099 -4.090 1.00 92.38 434 VAL A O 1
ATOM 3239 N N . GLY A 1 435 ? 11.752 31.046 -6.139 1.00 82.50 435 GLY A N 1
ATOM 3240 C CA . GLY A 1 435 ? 10.428 31.675 -6.056 1.00 82.50 435 GLY A CA 1
ATOM 3241 C C . GLY A 1 435 ? 10.351 32.907 -5.147 1.00 82.50 435 GLY A C 1
ATOM 3242 O O . GLY A 1 435 ? 9.267 33.458 -4.977 1.00 82.50 435 GLY A O 1
ATOM 3243 N N . GLY A 1 436 ? 11.482 33.349 -4.588 1.00 78.94 436 GLY A N 1
ATOM 3244 C CA . GLY A 1 436 ? 11.595 34.560 -3.770 1.00 78.94 436 GLY A CA 1
ATOM 3245 C C . GLY A 1 436 ? 12.100 35.779 -4.550 1.00 78.94 436 GLY A C 1
ATOM 3246 O O . GLY A 1 436 ? 12.285 35.730 -5.765 1.00 78.94 436 GLY A O 1
ATOM 3247 N N . GLN A 1 437 ? 12.329 36.884 -3.842 1.00 80.56 437 GLN A N 1
ATOM 3248 C CA . GLN A 1 437 ? 12.879 38.128 -4.397 1.00 80.56 437 GLN A CA 1
ATOM 3249 C C . GLN A 1 437 ? 14.185 38.509 -3.689 1.00 80.56 437 GLN A C 1
ATOM 3251 O O . GLN A 1 437 ? 14.441 38.067 -2.573 1.00 80.56 437 GLN A O 1
ATOM 3256 N N . ASP A 1 438 ? 14.988 39.379 -4.305 1.00 73.75 438 ASP A N 1
ATOM 3257 C CA . ASP A 1 438 ? 16.250 39.876 -3.727 1.00 73.75 438 ASP A CA 1
ATOM 3258 C C . ASP A 1 438 ? 16.053 40.598 -2.376 1.00 73.75 438 ASP A C 1
ATOM 3260 O O . ASP A 1 438 ? 16.975 40.673 -1.566 1.00 73.75 438 ASP A O 1
ATOM 3264 N N . SER A 1 439 ? 14.845 41.115 -2.124 1.00 77.12 439 SER A N 1
ATOM 3265 C CA . SER A 1 439 ? 14.425 41.777 -0.883 1.00 77.12 439 SER A CA 1
ATOM 3266 C C . SER A 1 439 ? 13.942 40.818 0.216 1.00 77.12 439 SER A C 1
ATOM 3268 O O . SER A 1 439 ? 13.468 41.289 1.251 1.00 77.12 439 SER A O 1
ATOM 3270 N N . ASP A 1 440 ? 14.032 39.497 0.019 1.00 84.81 440 ASP A N 1
ATOM 3271 C CA . ASP A 1 440 ? 13.598 38.510 1.011 1.00 84.81 440 ASP A CA 1
ATOM 3272 C C . ASP A 1 440 ? 14.347 38.704 2.349 1.00 84.81 440 ASP A C 1
ATOM 3274 O O . ASP A 1 440 ? 15.580 38.807 2.365 1.00 84.81 440 ASP A O 1
ATOM 3278 N N . PRO A 1 441 ? 13.640 38.741 3.496 1.00 82.62 441 PRO A N 1
ATOM 3279 C CA . PRO A 1 441 ? 14.255 38.997 4.801 1.00 82.62 441 PRO A CA 1
ATOM 3280 C C . PRO A 1 441 ? 15.301 37.943 5.197 1.00 82.62 441 PRO A C 1
ATOM 3282 O O . PRO A 1 441 ? 16.198 38.223 5.994 1.00 82.62 441 PRO A O 1
ATOM 3285 N N . GLY A 1 442 ? 15.250 36.743 4.616 1.00 84.00 442 GLY A N 1
ATOM 3286 C CA . GLY A 1 442 ? 16.262 35.709 4.801 1.00 84.00 442 GLY A CA 1
ATOM 3287 C C . GLY A 1 442 ? 17.598 36.026 4.139 1.00 84.00 442 GLY A C 1
ATOM 3288 O O . GLY A 1 442 ? 18.619 35.515 4.590 1.00 84.00 442 GLY A O 1
ATOM 3289 N N . VAL A 1 443 ? 17.641 36.915 3.140 1.00 88.06 443 VAL A N 1
ATOM 3290 C CA . VAL A 1 443 ? 18.909 37.376 2.552 1.00 88.06 443 VAL A CA 1
ATOM 3291 C C . VAL A 1 443 ? 19.719 38.131 3.604 1.00 88.06 443 VAL A C 1
ATOM 3293 O O . VAL A 1 443 ? 20.919 37.900 3.738 1.00 88.06 443 VAL A O 1
ATOM 3296 N N . ALA A 1 444 ? 19.066 38.977 4.407 1.00 86.31 444 ALA A N 1
ATOM 3297 C CA . ALA A 1 444 ? 19.710 39.662 5.524 1.00 86.31 444 ALA A CA 1
ATOM 3298 C C . ALA A 1 444 ? 20.186 38.671 6.601 1.00 86.31 444 ALA A C 1
ATOM 3300 O O . ALA A 1 444 ? 21.309 38.800 7.083 1.00 86.31 444 ALA A O 1
ATOM 3301 N N . ALA A 1 445 ? 19.389 37.640 6.907 1.00 88.06 445 ALA A N 1
ATOM 3302 C CA . ALA A 1 445 ? 19.754 36.604 7.878 1.00 88.06 445 ALA A CA 1
ATOM 3303 C C . ALA A 1 445 ? 20.998 35.798 7.454 1.00 88.06 445 ALA A C 1
ATOM 3305 O O . ALA A 1 445 ? 21.875 35.529 8.272 1.00 88.06 445 ALA A O 1
ATOM 3306 N N . VAL A 1 446 ? 21.135 35.462 6.165 1.00 89.94 446 VAL A N 1
ATOM 3307 C CA . VAL A 1 446 ? 22.361 34.827 5.641 1.00 89.94 446 VAL A CA 1
ATOM 3308 C C . VAL A 1 446 ? 23.567 35.757 5.804 1.00 89.94 446 VAL A C 1
ATOM 3310 O O . VAL A 1 446 ? 24.653 35.314 6.178 1.00 89.94 446 VAL A O 1
ATOM 3313 N N . ARG A 1 447 ? 23.382 37.056 5.545 1.00 87.88 447 ARG A N 1
ATOM 3314 C CA . ARG A 1 447 ? 24.452 38.064 5.607 1.00 87.88 447 ARG A CA 1
ATOM 3315 C C . ARG A 1 447 ? 24.902 38.388 7.029 1.00 87.88 447 ARG A C 1
ATOM 3317 O O . ARG A 1 447 ? 26.069 38.736 7.202 1.00 87.88 447 ARG A O 1
ATOM 3324 N N . GLU A 1 448 ? 24.009 38.268 8.008 1.00 87.31 448 GLU A N 1
ATOM 3325 C CA . GLU A 1 448 ? 24.324 38.422 9.432 1.00 87.31 448 GLU A CA 1
ATOM 3326 C C . GLU A 1 448 ? 25.326 37.360 9.899 1.00 87.31 448 GLU A C 1
ATOM 3328 O O . GLU A 1 448 ? 26.269 37.674 10.621 1.00 87.31 448 GLU A O 1
ATOM 3333 N N . VAL A 1 449 ? 25.174 36.122 9.420 1.00 86.88 449 VAL A N 1
ATOM 3334 C CA . VAL A 1 449 ? 26.085 35.016 9.745 1.00 86.88 449 VAL A CA 1
ATOM 3335 C C . VAL A 1 449 ? 27.335 35.034 8.865 1.00 86.88 449 VAL A C 1
ATOM 3337 O O . VAL A 1 449 ? 28.438 34.753 9.328 1.00 86.88 449 VAL A O 1
ATOM 3340 N N . SER A 1 450 ? 27.205 35.337 7.572 1.00 87.94 450 SER A N 1
ATOM 3341 C CA . SER A 1 450 ? 28.338 35.339 6.644 1.00 87.94 450 SER A CA 1
ATOM 3342 C C . SER A 1 450 ? 28.194 36.402 5.565 1.00 87.94 450 SER A C 1
ATOM 3344 O O . SER A 1 450 ? 27.516 36.238 4.550 1.00 87.94 450 SER A O 1
ATOM 3346 N N . THR A 1 451 ? 28.919 37.503 5.753 1.00 83.12 451 THR A N 1
ATOM 3347 C CA . THR A 1 451 ? 28.888 38.662 4.852 1.00 83.12 451 THR A CA 1
ATOM 3348 C C . THR A 1 451 ? 29.369 38.330 3.440 1.00 83.12 451 THR A C 1
ATOM 3350 O O . THR A 1 451 ? 28.920 38.967 2.492 1.00 83.12 451 THR A O 1
ATOM 3353 N N . SER A 1 452 ? 30.229 37.320 3.270 1.00 80.75 452 SER A N 1
ATOM 3354 C CA . SER A 1 452 ? 30.774 36.888 1.976 1.00 80.75 452 SER A CA 1
ATOM 3355 C C . SER A 1 452 ? 29.987 35.771 1.284 1.00 80.75 452 SER A C 1
ATOM 3357 O O . SER A 1 452 ? 30.340 35.423 0.161 1.00 80.75 452 SER A O 1
ATOM 3359 N N . ALA A 1 453 ? 28.940 35.215 1.905 1.00 85.44 453 ALA A N 1
ATOM 3360 C CA . ALA A 1 453 ? 28.186 34.101 1.328 1.00 85.44 453 ALA A CA 1
ATOM 3361 C C . ALA A 1 453 ? 27.571 34.483 -0.031 1.00 85.44 453 ALA A C 1
ATOM 3363 O O . ALA A 1 453 ? 27.035 35.580 -0.196 1.00 85.44 453 ALA A O 1
ATOM 3364 N N . VAL A 1 454 ? 27.624 33.611 -1.032 1.00 88.88 454 VAL A N 1
ATOM 3365 C CA . VAL A 1 454 ? 26.972 33.881 -2.323 1.00 88.88 454 VAL A CA 1
ATOM 3366 C C . VAL A 1 454 ? 25.479 33.604 -2.176 1.00 88.88 454 VAL A C 1
ATOM 3368 O O . VAL A 1 454 ? 25.102 32.488 -1.850 1.00 88.88 454 VAL A O 1
ATOM 3371 N N . VAL A 1 455 ? 24.615 34.596 -2.407 1.00 90.31 455 VAL A N 1
ATOM 3372 C CA . VAL A 1 455 ? 23.158 34.392 -2.370 1.00 90.31 455 VAL A CA 1
ATOM 3373 C C . VAL A 1 455 ? 22.622 34.452 -3.790 1.00 90.31 455 VAL A C 1
ATOM 3375 O O . VAL A 1 455 ? 22.801 35.452 -4.483 1.00 90.31 455 VAL A O 1
ATOM 3378 N N . ILE A 1 456 ? 21.993 33.370 -4.223 1.00 91.19 456 ILE A N 1
ATOM 3379 C CA . ILE A 1 456 ? 21.453 33.188 -5.564 1.00 91.19 456 ILE A CA 1
ATOM 3380 C C . ILE A 1 456 ? 19.935 33.167 -5.453 1.00 91.19 456 ILE A C 1
ATOM 3382 O O . ILE A 1 456 ? 19.371 32.300 -4.793 1.00 91.19 456 ILE A O 1
ATOM 3386 N N . VAL A 1 457 ? 19.267 34.108 -6.104 1.00 89.56 457 VAL A N 1
ATOM 3387 C CA . VAL A 1 457 ? 17.805 34.174 -6.149 1.00 89.56 457 VAL A CA 1
ATOM 3388 C C . VAL A 1 457 ? 17.357 33.763 -7.538 1.00 89.56 457 VAL A C 1
ATOM 3390 O O . VAL A 1 457 ? 17.883 34.249 -8.538 1.00 89.56 457 VAL A O 1
ATOM 3393 N N . THR A 1 458 ? 16.412 32.835 -7.600 1.00 88.25 458 THR A N 1
ATOM 3394 C CA . THR A 1 458 ? 15.880 32.286 -8.847 1.00 88.25 458 THR A CA 1
ATOM 3395 C C . THR A 1 458 ? 14.382 32.524 -8.952 1.00 88.25 458 THR A C 1
ATOM 3397 O O . THR A 1 458 ? 13.686 32.644 -7.938 1.00 88.25 458 THR A O 1
ATOM 3400 N N . ASP A 1 459 ? 13.873 32.574 -10.181 1.00 85.38 459 ASP A N 1
ATOM 3401 C CA . ASP A 1 459 ? 12.434 32.632 -10.427 1.00 85.38 459 ASP A CA 1
ATOM 3402 C C . ASP A 1 459 ? 11.720 31.366 -9.908 1.00 85.38 459 ASP A C 1
ATOM 3404 O O . ASP A 1 459 ? 12.340 30.367 -9.544 1.00 85.38 459 ASP A O 1
ATOM 3408 N N . ARG A 1 460 ? 10.381 31.366 -9.873 1.00 79.62 460 ARG A N 1
ATOM 3409 C CA . ARG A 1 460 ? 9.605 30.224 -9.342 1.00 79.62 460 ARG A CA 1
ATOM 3410 C C . ARG A 1 460 ? 9.845 28.922 -10.114 1.00 79.62 460 ARG A C 1
ATOM 3412 O O . ARG A 1 460 ? 9.760 27.839 -9.543 1.00 79.62 460 ARG A O 1
ATOM 3419 N N . LYS A 1 461 ? 10.167 29.017 -11.408 1.00 77.38 461 LYS A N 1
ATOM 3420 C CA . LYS A 1 461 ? 10.533 27.861 -12.239 1.00 77.38 461 LYS A CA 1
ATOM 3421 C C . LYS A 1 461 ? 12.001 27.456 -12.057 1.00 77.38 461 LYS A C 1
ATOM 3423 O O . LYS A 1 461 ? 12.402 26.419 -12.581 1.00 77.38 461 LYS A O 1
ATOM 3428 N N . GLY A 1 462 ? 12.792 28.261 -11.344 1.00 76.88 462 GLY A N 1
ATOM 3429 C CA . GLY A 1 462 ? 14.230 28.138 -11.129 1.00 76.88 462 GLY A CA 1
ATOM 3430 C C . GLY A 1 462 ? 15.041 28.117 -12.423 1.00 76.88 462 GLY A C 1
ATOM 3431 O O . GLY A 1 462 ? 16.048 27.424 -12.476 1.00 76.88 462 GLY A O 1
ATOM 3432 N N . THR A 1 463 ? 14.546 28.736 -13.489 1.00 78.81 463 THR A N 1
ATOM 3433 C CA . THR A 1 463 ? 15.139 28.757 -14.830 1.00 78.81 463 THR A CA 1
ATOM 3434 C C . THR A 1 463 ? 16.173 29.869 -14.945 1.00 78.81 463 THR A C 1
ATOM 3436 O O . THR A 1 463 ? 17.253 29.654 -15.497 1.00 78.81 463 THR A O 1
ATOM 3439 N N . THR A 1 464 ? 15.875 31.037 -14.382 1.00 80.38 464 THR A N 1
ATOM 3440 C CA . THR A 1 464 ? 16.776 32.189 -14.357 1.00 80.38 464 THR A CA 1
ATOM 3441 C C . THR A 1 464 ? 17.200 32.490 -12.933 1.00 80.38 464 THR A C 1
ATOM 3443 O O . THR A 1 464 ? 16.472 32.210 -11.979 1.00 80.38 464 THR A O 1
ATOM 3446 N N . TYR A 1 465 ? 18.402 33.038 -12.783 1.00 82.12 465 TYR A N 1
ATOM 3447 C CA . TYR A 1 465 ? 18.916 33.448 -11.490 1.00 82.12 465 TYR A CA 1
ATOM 3448 C C . TYR A 1 465 ? 19.619 34.793 -11.539 1.00 82.12 465 TYR A C 1
ATOM 3450 O O . TYR A 1 465 ? 20.097 35.256 -12.578 1.00 82.12 465 TYR A O 1
ATOM 3458 N N . ARG A 1 466 ? 19.708 35.398 -10.361 1.00 83.31 466 ARG A N 1
ATOM 3459 C CA . ARG A 1 466 ? 20.516 36.573 -10.079 1.00 83.31 466 ARG A CA 1
ATOM 3460 C C . ARG A 1 466 ? 21.332 36.311 -8.825 1.00 83.31 466 ARG A C 1
ATOM 3462 O O . ARG A 1 466 ? 20.867 35.660 -7.890 1.00 83.31 466 ARG A O 1
ATOM 3469 N N . THR A 1 467 ? 22.557 36.816 -8.805 1.00 82.81 467 THR A N 1
ATOM 3470 C CA . THR A 1 467 ? 23.393 36.774 -7.607 1.00 82.81 467 THR A CA 1
ATOM 3471 C C . THR A 1 467 ? 23.237 38.086 -6.858 1.00 82.81 467 THR A C 1
ATOM 3473 O O . THR A 1 467 ? 23.590 39.148 -7.372 1.00 82.81 467 THR A O 1
ATOM 3476 N N . VAL A 1 468 ? 22.746 38.019 -5.626 1.00 79.12 468 VAL A N 1
ATOM 3477 C CA . VAL A 1 468 ? 22.646 39.180 -4.745 1.00 79.12 468 VAL A CA 1
ATOM 3478 C C . VAL A 1 468 ? 24.032 39.440 -4.162 1.00 79.12 468 VAL A C 1
ATOM 3480 O O . VAL A 1 468 ? 24.461 38.771 -3.219 1.00 79.12 468 VAL A O 1
ATOM 3483 N N . ALA A 1 469 ? 24.772 40.379 -4.755 1.00 58.78 469 ALA A N 1
ATOM 3484 C CA . ALA A 1 469 ? 26.080 40.794 -4.257 1.00 58.78 469 ALA A CA 1
ATOM 3485 C C . ALA A 1 469 ? 25.931 41.518 -2.908 1.00 58.78 469 ALA A C 1
ATOM 3487 O O . ALA A 1 469 ? 25.069 42.381 -2.750 1.00 58.78 469 ALA A O 1
ATOM 3488 N N . GLY A 1 470 ? 26.773 41.169 -1.930 1.00 49.59 470 GLY A N 1
ATOM 3489 C CA . GLY A 1 470 ? 26.805 41.864 -0.646 1.00 49.59 470 GLY A CA 1
ATOM 3490 C C . GLY A 1 470 ? 27.181 43.333 -0.842 1.00 49.59 470 GLY A C 1
ATOM 3491 O O . GLY A 1 470 ? 28.139 43.643 -1.548 1.00 49.59 470 GLY A O 1
ATOM 3492 N N . THR A 1 471 ? 26.436 44.242 -0.217 1.00 40.69 471 THR A N 1
ATOM 3493 C CA . THR A 1 471 ? 26.884 45.623 -0.024 1.00 40.69 471 THR A CA 1
ATOM 3494 C C . THR A 1 471 ? 28.223 45.603 0.707 1.00 40.69 471 THR A C 1
ATOM 3496 O O . THR A 1 471 ? 28.280 45.203 1.871 1.00 40.69 471 THR A O 1
ATOM 3499 N N . GLU A 1 472 ? 29.295 46.037 0.036 1.00 33.62 472 GLU A N 1
ATOM 3500 C CA . GLU A 1 472 ? 30.500 46.503 0.721 1.00 33.62 472 GLU A CA 1
ATOM 3501 C C . GLU A 1 472 ? 30.073 47.571 1.727 1.00 33.62 472 GLU A C 1
ATOM 3503 O O . GLU A 1 472 ? 29.455 48.580 1.382 1.00 33.62 472 GLU A O 1
ATOM 3508 N N . THR A 1 473 ? 30.381 47.320 2.991 1.00 31.20 473 THR A N 1
ATOM 3509 C CA . THR A 1 473 ? 30.198 48.248 4.094 1.00 31.20 473 THR A CA 1
ATOM 3510 C C . THR A 1 473 ? 31.009 49.516 3.811 1.00 31.20 473 THR A C 1
ATOM 3512 O O . THR A 1 473 ? 3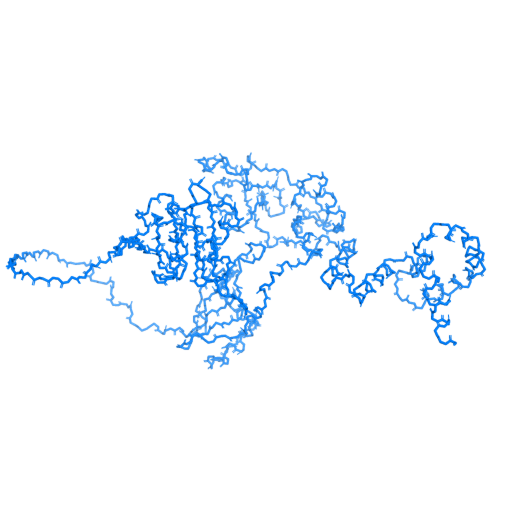2.227 49.540 3.989 1.00 31.20 473 THR A O 1
ATOM 3515 N N . ALA A 1 474 ? 30.350 50.593 3.383 1.00 28.69 474 ALA A N 1
ATOM 3516 C CA . ALA A 1 474 ? 30.875 51.935 3.590 1.00 28.69 474 ALA A CA 1
ATOM 3517 C C . ALA A 1 474 ? 30.513 52.350 5.025 1.00 28.69 474 ALA A C 1
ATOM 3519 O O . ALA A 1 474 ? 29.343 52.329 5.401 1.00 28.69 474 ALA A O 1
ATOM 3520 N N . ARG A 1 475 ? 31.559 52.622 5.812 1.00 31.52 475 ARG A N 1
ATOM 3521 C CA . ARG A 1 475 ? 31.528 53.143 7.188 1.00 31.52 475 ARG A CA 1
ATOM 3522 C C . ARG A 1 475 ? 30.617 54.346 7.385 1.00 31.52 475 ARG A C 1
ATOM 3524 O O . ARG A 1 475 ? 30.575 55.191 6.462 1.00 31.52 475 ARG A O 1
#